Protein AF-A0A0W0X138-F1 (afdb_monomer_lite)

Foldseek 3Di:
DVVVVVVVVVVVVVVLVVVVVVLVVVLVVLVVLVVVLVVLVVVLVVVLVVVVVVCVVVVPPPVVSVVVSVVSVVVSVVSVVVSLVVVVVSLVVLVLLCVVPDPVNVVCVVVSVVSVVVSVVVCVVVVVVPDQFAADEDELDDDPPHDVVLVVLVVVVCVVPVCQAVLNFWFFKDFQVVAPALVRLQVVLCVPPVHPLVVLLVLCVVVVKDKDWDDCLQALLLLLQQLPLDCADLHHDDPVSVDDSVSSPHAAADDDDDDDDPDLQFDKIKMFIKDAAQQDARVVRGDRDRIHTFWIWIWTGRFQEIERPDTTGRPVCVSSSRRSNRVSVVVNCCRVPRPSRGMYTYGTLDDDDPCVPSGPPVNVVSVSSVTDIHRYHYDDPDQLVVVLVVLVVVLVVWDDPLVLCPPWQEEEEEVCLVVLNSPHVSSCQVSPRQEYEYEEQDPVSLVVNCRRGDVSYHRYNDDPLVVLVVCVVVVAAGQEYEAEDPDDPLDVPLVVVQSVLSRHDFKYKYKDWQRSYCVVVVFPQAQVSLQVVNCVVPVQFPGKHWDFGDPDDTTIIIIMTTGD

Secondary structure (DSSP, 8-state):
-HHHHHHHHHHHHHHHHHHHHHHHHHHHHHHHHHHHHHHHHHHHHHHHHHHHHHHHHTT--HHHHHHHHHHHHHHHHHHHHHHHHHHHHHHHHHHHHHTT--HHHHHHHHHHHHHHHHHHHHHHHHGGGSPPPPEEEEE----TT--HHHHHHHHHHHHH-HHHHTTSS-EEEEEGGG-SSHHHHHHHHHHGGGGHHHHHHHHHHHTT-EEEE--GGGGHHHHHHHHHS-SBSSSBPPGGGS--TTTTT---SSPPPPPPPS-TTEEEEEEEEEEE-TT-BGGGTS-B-SEEEEEEEEEEEETTEEEEEEEEE-GGGGGGTHHHHHHHHHHHHHHHH-TT--EEEEEESS--TT-TTS-HHHHHHHHHTT-EEEEEEEE----HHHHHHHHHHHHTTS---GGGTTT-SEEEEESTTGGGGTTTHHHHHHTT-SEEEEEES-HHHHHHHHHHS-TTSEEEES-HHHHHHHHHHTT--EEEEEE---S--SS--HHHHHHHHHHEEEEEEEEEEIIIIIHHHT--SSHHHHHHHHHTT-TTEEEEEEEEEE-STT-EEEEEEEE-

Sequence (564 aa):
MAITETNDIRNKNDVLQAKVDQLTKVITNYKLKLKQAQEQLKKSLSIRAQLLERAKEAKVEKILLEEFYYQVYFKEIDRVEHLIKTSLALENLIFDLLNLGTHEAEKLKPVISQHLIEIKKYSKQIIPSLRPFPRKIVNFALNKDCTDHCKQRRLALLANMPTAFNSTRAMAILDLKDFNTFDDYLLQVKRKYSGNTYRDACKAKKLGFYCKLFVRDNYIYDIWQINTSKSIRQGEMRAPYLYSLDELGGLSQTEKLFTPPYCNLHTDYWFGIFERSEGYKQGGEGLETGEKLIGYILLERHGEFAHLRHILGHGDYLKYGIMYFLFFELVKWVYCTLPGLFYISYAGWTELVGQIDSRPGLTMWKKKALFQPRYLMETLNLSRQELLQEINEKTEKRPFPEYTLVNAKSGLCMYSVALYGQRDVIHLYNHGLEDVTLVDIDEEKMLEMKKIYPENWKYIVGDAFNFVKQALKHGNQYDIIILDPWVYLEKPNVGIIRDIVSLCKLYVVISLTSYSFFKPNHVEETKEGVFKFFQKRDERIIDADLSVSTPHDGNLYWVVLKRG

Organism: NCBI:txid29423

pLDDT: mean 80.25, std 17.61, range [36.81, 98.75]

Radius of gyration: 30.17 Å; chains: 1; bounding box: 86×54×79 Å

InterPro domains:
  IPR029063 S-adenosyl-L-methionine-dependent methyltransferase superfamily [G3DSA:3.40.50.150] (423-536)
  IPR029063 S-adenosyl-L-methionine-dependent methyltransferase superfamily [SSF53335] (426-535)

Structure (mmCIF, N/CA/C/O backbone):
data_AF-A0A0W0X138-F1
#
_entry.id   AF-A0A0W0X138-F1
#
loop_
_atom_site.group_PDB
_atom_site.id
_atom_site.type_symbol
_atom_site.label_atom_id
_atom_site.label_alt_id
_atom_site.label_comp_id
_atom_site.label_asym_id
_atom_site.label_entity_id
_atom_site.label_seq_id
_atom_site.pdbx_PDB_ins_code
_atom_site.Cartn_x
_atom_site.Cartn_y
_atom_site.Cartn_z
_atom_site.occupancy
_atom_site.B_iso_or_equiv
_atom_site.auth_seq_id
_atom_site.auth_comp_id
_atom_site.auth_asym_id
_atom_site.auth_atom_id
_atom_site.pdbx_PDB_model_num
ATOM 1 N N . MET A 1 1 ? 53.643 31.917 -28.952 1.00 50.69 1 MET A N 1
ATOM 2 C CA . MET A 1 1 ? 52.518 30.980 -29.160 1.00 50.69 1 MET A CA 1
ATOM 3 C C . MET A 1 1 ? 52.844 29.574 -28.663 1.00 50.69 1 MET A C 1
ATOM 5 O O . MET A 1 1 ? 52.171 29.139 -27.746 1.00 50.69 1 MET A O 1
ATOM 9 N N . ALA A 1 2 ? 53.917 28.914 -29.121 1.00 46.91 2 ALA A N 1
ATOM 10 C CA . ALA A 1 2 ? 54.248 27.550 -28.667 1.00 46.91 2 ALA A CA 1
ATOM 11 C C . ALA A 1 2 ? 54.552 27.401 -27.153 1.00 46.91 2 ALA A C 1
ATOM 13 O O . ALA A 1 2 ? 54.198 26.390 -26.558 1.00 46.91 2 ALA A O 1
ATOM 14 N N . ILE A 1 3 ? 55.161 28.410 -26.509 1.00 49.16 3 ILE A N 1
ATOM 15 C CA . ILE A 1 3 ? 55.488 28.394 -25.062 1.00 49.16 3 ILE A CA 1
ATOM 16 C C . ILE A 1 3 ? 54.239 28.615 -24.185 1.00 49.16 3 ILE A C 1
ATOM 18 O O . ILE A 1 3 ? 54.145 28.101 -23.071 1.00 49.16 3 ILE A O 1
ATOM 22 N N . THR A 1 4 ? 53.251 29.363 -24.684 1.00 49.38 4 THR A N 1
ATOM 23 C CA . THR A 1 4 ? 51.992 29.608 -23.971 1.00 49.38 4 THR A CA 1
ATOM 24 C C . THR A 1 4 ? 51.078 28.379 -23.980 1.00 49.38 4 THR A C 1
ATOM 26 O O . THR A 1 4 ? 50.441 28.105 -22.968 1.00 49.38 4 THR A O 1
ATOM 29 N N . GLU A 1 5 ? 51.082 27.583 -25.054 1.00 48.94 5 GLU A N 1
ATOM 30 C CA . GLU A 1 5 ? 50.346 26.307 -25.114 1.00 48.94 5 GLU A CA 1
ATOM 31 C C . GLU A 1 5 ? 50.945 25.224 -24.201 1.00 48.94 5 GLU A C 1
ATOM 33 O O . GLU A 1 5 ? 50.206 24.464 -23.578 1.00 48.94 5 GLU A O 1
ATOM 38 N N . THR A 1 6 ? 52.273 25.168 -24.046 1.00 53.56 6 THR A N 1
ATOM 39 C CA . THR A 1 6 ? 52.918 24.155 -23.185 1.00 53.56 6 THR A CA 1
ATOM 40 C C . THR A 1 6 ? 52.662 24.400 -21.697 1.00 53.56 6 THR A C 1
ATOM 42 O O . THR A 1 6 ? 52.467 23.446 -20.942 1.00 53.56 6 THR A O 1
ATOM 45 N N . ASN A 1 7 ? 52.613 25.665 -21.270 1.00 56.94 7 ASN A N 1
ATOM 46 C CA . ASN A 1 7 ? 52.289 26.019 -19.886 1.00 56.94 7 ASN A CA 1
ATOM 47 C C . ASN A 1 7 ? 50.812 25.763 -19.544 1.00 56.94 7 ASN A C 1
ATOM 49 O O . ASN A 1 7 ? 50.508 25.366 -18.419 1.00 56.94 7 ASN A O 1
ATOM 53 N N . ASP A 1 8 ? 49.903 25.923 -20.509 1.00 61.81 8 ASP A N 1
ATOM 54 C CA . ASP A 1 8 ? 48.475 25.654 -20.310 1.00 61.81 8 ASP A CA 1
ATOM 55 C C . ASP A 1 8 ? 48.180 24.142 -20.204 1.00 61.81 8 ASP A C 1
ATOM 57 O O . ASP A 1 8 ? 47.382 23.711 -19.371 1.00 61.81 8 ASP A O 1
ATOM 61 N N . ILE A 1 9 ? 48.899 23.304 -20.962 1.00 60.84 9 ILE A N 1
ATOM 62 C CA . ILE A 1 9 ? 48.829 21.835 -20.838 1.00 60.84 9 ILE A CA 1
ATOM 63 C C . ILE A 1 9 ? 49.381 21.365 -19.485 1.00 60.84 9 ILE A C 1
ATOM 65 O O . ILE A 1 9 ? 48.778 20.513 -18.832 1.00 60.84 9 ILE A O 1
ATOM 69 N N . ARG A 1 10 ? 50.504 21.935 -19.031 1.00 65.00 10 ARG A N 1
ATOM 70 C CA . ARG A 1 10 ? 51.131 21.550 -17.758 1.00 65.00 10 ARG A CA 1
ATOM 71 C C . ARG A 1 10 ? 50.236 21.880 -16.560 1.00 65.00 10 ARG A C 1
ATOM 73 O O . ARG A 1 10 ? 50.001 21.010 -15.728 1.00 65.00 10 ARG A O 1
ATOM 80 N N . ASN A 1 11 ? 49.630 23.070 -16.550 1.00 70.50 11 ASN A N 1
ATOM 81 C CA . ASN A 1 11 ? 48.649 23.453 -15.531 1.00 70.50 11 ASN A CA 1
ATOM 82 C C . ASN A 1 11 ? 47.407 22.547 -15.538 1.00 70.50 11 ASN A C 1
ATOM 84 O O . ASN A 1 11 ? 46.897 22.190 -14.477 1.00 70.50 11 ASN A O 1
ATOM 88 N N . LYS A 1 12 ? 46.918 22.138 -16.716 1.00 68.44 12 LYS A N 1
ATOM 89 C CA . LYS A 1 12 ? 45.787 21.200 -16.825 1.00 68.44 12 LYS A CA 1
ATOM 90 C C . LYS A 1 12 ? 46.128 19.816 -16.263 1.00 68.44 12 LYS A C 1
ATOM 92 O O . LYS A 1 12 ? 45.289 19.237 -15.572 1.00 68.44 12 LYS A O 1
ATOM 97 N N . ASN A 1 13 ? 47.348 19.328 -16.486 1.00 66.25 13 ASN A N 1
ATOM 98 C CA . ASN A 1 13 ? 47.813 18.054 -15.933 1.00 66.25 13 ASN A CA 1
ATOM 99 C C . ASN A 1 13 ? 47.977 18.107 -14.409 1.00 66.25 13 ASN A C 1
ATOM 101 O O . ASN A 1 13 ? 47.543 17.182 -13.728 1.00 66.25 13 ASN A O 1
ATOM 105 N N . ASP A 1 14 ? 48.505 19.203 -13.858 1.00 72.56 14 ASP A N 1
ATOM 106 C CA . ASP A 1 14 ? 48.652 19.363 -12.405 1.00 72.56 14 ASP A CA 1
ATOM 107 C C . ASP A 1 14 ? 47.283 19.430 -11.699 1.00 72.56 14 ASP A C 1
ATOM 109 O O . ASP A 1 14 ? 47.069 18.788 -10.666 1.00 72.56 14 ASP A O 1
ATOM 113 N N . VAL A 1 15 ? 46.304 20.128 -12.293 1.00 70.62 15 VAL A N 1
ATOM 114 C CA . VAL A 1 15 ? 44.918 20.157 -11.786 1.00 70.62 15 VAL A CA 1
ATOM 115 C C . VAL A 1 15 ? 44.249 18.782 -11.890 1.00 70.62 15 VAL A C 1
ATOM 117 O O . VAL A 1 15 ? 43.509 18.387 -10.983 1.00 70.62 15 VAL A O 1
ATOM 120 N N . LEU A 1 16 ? 44.488 18.039 -12.973 1.00 64.31 16 LEU A N 1
ATOM 121 C CA . LEU A 1 16 ? 43.941 16.694 -13.147 1.00 64.31 16 LEU A CA 1
ATOM 122 C C . LEU A 1 16 ? 44.547 15.714 -12.134 1.00 64.31 16 LEU A C 1
ATOM 124 O O . LEU A 1 16 ? 43.802 14.979 -11.485 1.00 64.31 16 LEU A O 1
ATOM 128 N N . GLN A 1 17 ? 45.865 15.753 -11.937 1.00 72.38 17 GLN A N 1
ATOM 129 C CA . GLN A 1 17 ? 46.560 14.907 -10.971 1.00 72.38 17 GLN A CA 1
ATOM 130 C C . GLN A 1 17 ? 46.090 15.192 -9.538 1.00 72.38 17 GLN A C 1
ATOM 132 O O . GLN A 1 17 ? 45.788 14.260 -8.795 1.00 72.38 17 GLN A O 1
ATOM 137 N N . ALA A 1 18 ? 45.899 16.464 -9.173 1.00 73.19 18 ALA A N 1
ATOM 138 C CA . ALA A 1 18 ? 45.340 16.831 -7.872 1.00 73.19 18 ALA A CA 1
ATOM 139 C C . ALA A 1 18 ? 43.920 16.265 -7.656 1.00 73.19 18 ALA A C 1
ATOM 141 O O . ALA A 1 18 ? 43.598 15.783 -6.565 1.00 73.19 18 ALA A O 1
ATOM 142 N N . LYS A 1 19 ? 43.074 16.264 -8.698 1.00 67.44 19 LYS A N 1
ATOM 143 C CA . LYS A 1 19 ? 41.740 15.637 -8.653 1.00 67.44 19 LYS A CA 1
ATOM 144 C C . LYS A 1 19 ? 41.826 14.115 -8.519 1.00 67.44 19 LYS A C 1
ATOM 146 O O . LYS A 1 19 ? 41.066 13.535 -7.744 1.00 67.44 19 LYS A O 1
ATOM 151 N N . VAL A 1 20 ? 42.756 13.469 -9.222 1.00 64.19 20 VAL A N 1
ATOM 152 C CA . VAL A 1 20 ? 43.008 12.020 -9.115 1.00 64.19 20 VAL A CA 1
ATOM 153 C C . VAL A 1 20 ? 43.453 11.645 -7.702 1.00 64.19 20 VAL A C 1
ATOM 155 O O . VAL A 1 20 ? 42.925 10.692 -7.122 1.00 64.19 20 VAL A O 1
ATOM 158 N N . ASP A 1 21 ? 44.357 12.416 -7.106 1.00 73.25 21 ASP A N 1
ATOM 159 C CA . ASP A 1 21 ? 44.834 12.184 -5.742 1.00 73.25 21 ASP A CA 1
ATOM 160 C C . ASP A 1 21 ? 43.705 12.368 -4.717 1.00 73.25 21 ASP A C 1
ATOM 162 O O . ASP A 1 21 ? 43.568 11.582 -3.771 1.00 73.25 21 ASP A O 1
ATOM 166 N N . GLN A 1 22 ? 42.842 13.369 -4.924 1.00 73.44 22 GLN A N 1
ATOM 167 C CA . GLN A 1 22 ? 41.652 13.587 -4.104 1.00 73.44 22 GLN A CA 1
ATOM 168 C C . GLN A 1 22 ? 40.669 12.411 -4.208 1.00 73.44 22 GLN A C 1
ATOM 170 O O . GLN A 1 22 ? 40.223 11.896 -3.179 1.00 73.44 22 GLN A O 1
ATOM 175 N N . LEU A 1 23 ? 40.368 11.935 -5.420 1.00 63.09 23 LEU A N 1
ATOM 176 C CA . LEU A 1 23 ? 39.508 10.767 -5.629 1.00 63.09 23 LEU A CA 1
ATOM 177 C C . LEU A 1 23 ? 40.100 9.497 -5.023 1.00 63.09 23 LEU A C 1
ATOM 179 O O . LEU A 1 23 ? 39.386 8.740 -4.368 1.00 63.09 23 LEU A O 1
ATOM 183 N N . THR A 1 24 ? 41.404 9.283 -5.178 1.00 68.94 24 THR A N 1
ATOM 184 C CA . THR A 1 24 ? 42.104 8.126 -4.610 1.00 68.94 24 THR A CA 1
ATOM 185 C C . THR A 1 24 ? 41.988 8.113 -3.086 1.00 68.94 24 THR A C 1
ATOM 187 O O . THR A 1 24 ? 41.696 7.069 -2.491 1.00 68.94 24 THR A O 1
ATOM 190 N N . LYS A 1 25 ? 42.115 9.278 -2.434 1.00 73.56 25 LYS A N 1
ATOM 191 C CA . LYS A 1 25 ? 41.878 9.425 -0.987 1.00 73.56 25 LYS A CA 1
ATOM 192 C C . LYS A 1 25 ? 40.426 9.123 -0.603 1.00 73.56 25 LYS A C 1
ATOM 194 O O . LYS A 1 25 ? 40.204 8.401 0.371 1.00 73.56 25 LYS A O 1
ATOM 199 N N . VAL A 1 26 ? 39.446 9.615 -1.367 1.00 67.31 26 VAL A N 1
ATOM 200 C CA . VAL A 1 26 ? 38.014 9.339 -1.132 1.00 67.31 26 VAL A CA 1
ATOM 201 C C . VAL A 1 26 ? 37.721 7.843 -1.253 1.00 67.31 26 VAL A C 1
ATOM 203 O O . VAL A 1 26 ? 37.148 7.263 -0.332 1.00 67.31 26 VAL A O 1
ATOM 206 N N . ILE A 1 27 ? 38.179 7.200 -2.329 1.00 61.97 27 ILE A N 1
ATOM 207 C CA . ILE A 1 27 ? 38.013 5.762 -2.580 1.00 61.97 27 ILE A CA 1
ATOM 208 C C . ILE A 1 27 ? 38.670 4.930 -1.471 1.00 61.97 27 ILE A C 1
ATOM 210 O O . ILE A 1 27 ? 38.081 3.962 -0.987 1.00 61.97 27 ILE A O 1
ATOM 214 N N . THR A 1 28 ? 39.873 5.308 -1.037 1.00 72.81 28 THR A N 1
ATOM 215 C CA . THR A 1 28 ? 40.606 4.601 0.026 1.00 72.81 28 THR A CA 1
ATOM 216 C C . THR A 1 28 ? 39.877 4.697 1.366 1.00 72.81 28 THR A C 1
ATOM 218 O O . THR A 1 28 ? 39.663 3.681 2.031 1.00 72.81 28 THR A O 1
ATOM 221 N N . ASN A 1 29 ? 39.421 5.896 1.742 1.00 70.56 29 ASN A N 1
ATOM 222 C CA . ASN A 1 29 ? 38.618 6.102 2.950 1.00 70.56 29 ASN A CA 1
ATOM 223 C C . ASN A 1 29 ? 37.291 5.327 2.876 1.00 70.56 29 ASN A C 1
ATOM 225 O O . ASN A 1 29 ? 36.849 4.708 3.842 1.00 70.56 29 ASN A O 1
ATOM 229 N N . TYR A 1 30 ? 36.679 5.296 1.695 1.00 62.88 30 TYR A N 1
ATOM 230 C CA . TYR A 1 30 ? 35.450 4.561 1.451 1.00 62.88 30 TYR A CA 1
ATOM 231 C C . TYR A 1 30 ? 35.632 3.039 1.592 1.00 62.88 30 TYR A C 1
ATOM 233 O O . TYR A 1 30 ? 34.849 2.389 2.287 1.00 62.88 30 TYR A O 1
ATOM 241 N N . LYS A 1 31 ? 36.711 2.470 1.031 1.00 63.88 31 LYS A N 1
ATOM 242 C CA . LYS A 1 31 ? 37.107 1.062 1.235 1.00 63.88 31 LYS A CA 1
ATOM 243 C C . LYS A 1 31 ? 37.273 0.730 2.716 1.00 63.88 31 LYS A C 1
ATOM 245 O O . LYS A 1 31 ? 36.806 -0.317 3.165 1.00 63.88 31 LYS A O 1
ATOM 250 N N . LEU A 1 32 ? 37.916 1.619 3.473 1.00 74.75 32 LEU A N 1
ATOM 251 C CA . LEU A 1 32 ? 38.103 1.442 4.911 1.00 74.75 32 LEU A CA 1
ATOM 252 C C . LEU A 1 32 ? 36.756 1.402 5.648 1.00 74.75 32 LEU A C 1
ATOM 254 O O . LEU A 1 32 ? 36.524 0.476 6.424 1.00 74.75 32 LEU A O 1
ATOM 258 N N . LYS A 1 33 ? 35.846 2.340 5.354 1.00 68.62 33 LYS A N 1
ATOM 259 C CA . LYS A 1 33 ? 34.492 2.374 5.936 1.00 68.62 33 LYS A CA 1
ATOM 260 C C . LYS A 1 33 ? 33.668 1.137 5.574 1.00 68.62 33 LYS A C 1
ATOM 262 O O . LYS A 1 33 ? 33.014 0.571 6.446 1.00 68.62 33 LYS A O 1
ATOM 267 N N . LEU A 1 34 ? 33.736 0.678 4.323 1.00 60.34 34 LEU A N 1
ATOM 268 C CA . LEU A 1 34 ? 33.046 -0.534 3.877 1.00 60.34 34 LEU A CA 1
ATOM 269 C C . LEU A 1 34 ? 33.573 -1.776 4.611 1.00 60.34 34 LEU A C 1
ATOM 271 O O . LEU A 1 34 ? 32.786 -2.577 5.110 1.00 60.34 34 LEU A O 1
ATOM 275 N N . LYS A 1 35 ? 34.899 -1.908 4.744 1.00 72.44 35 LYS A N 1
ATOM 276 C CA . LYS A 1 35 ? 35.531 -3.000 5.500 1.00 72.44 35 LYS A CA 1
ATOM 277 C C . LYS A 1 35 ? 35.139 -2.965 6.982 1.00 72.44 35 LYS A C 1
ATOM 279 O O . LYS A 1 35 ? 34.850 -4.007 7.563 1.00 72.44 35 LYS A O 1
ATOM 284 N N . GLN A 1 36 ? 35.085 -1.779 7.589 1.00 71.44 36 GLN A N 1
ATOM 285 C CA . GLN A 1 36 ? 34.623 -1.603 8.971 1.00 71.44 36 GLN A CA 1
ATOM 286 C C . GLN A 1 36 ? 33.155 -2.016 9.140 1.00 71.44 36 GLN A C 1
ATOM 288 O O . GLN A 1 36 ? 32.849 -2.768 10.063 1.00 71.44 36 GLN A O 1
ATOM 293 N N . ALA A 1 37 ? 32.268 -1.593 8.234 1.00 58.09 37 ALA A N 1
ATOM 294 C CA . ALA A 1 37 ? 30.859 -1.988 8.241 1.00 58.09 37 ALA A CA 1
ATOM 295 C C . ALA A 1 37 ? 30.690 -3.509 8.062 1.00 58.09 37 ALA A C 1
ATOM 297 O O . ALA A 1 37 ? 29.879 -4.130 8.741 1.00 58.09 37 ALA A O 1
ATOM 298 N N . GLN A 1 38 ? 31.502 -4.148 7.214 1.00 61.03 38 GLN A N 1
ATOM 299 C CA . GLN A 1 38 ? 31.493 -5.606 7.041 1.00 61.03 38 GLN A CA 1
ATOM 300 C C . GLN A 1 38 ? 31.898 -6.356 8.306 1.00 61.03 38 GLN A C 1
ATOM 302 O O . GLN A 1 38 ? 31.235 -7.321 8.685 1.00 61.03 38 GLN A O 1
ATOM 307 N N . GLU A 1 39 ? 32.975 -5.934 8.964 1.00 72.50 39 GLU A N 1
ATOM 308 C CA . GLU A 1 39 ? 33.403 -6.557 10.217 1.00 72.50 39 GLU A CA 1
ATOM 309 C C . GLU A 1 39 ? 32.372 -6.328 11.332 1.00 72.50 39 GLU A C 1
ATOM 311 O O . GLU A 1 39 ? 32.079 -7.245 12.102 1.00 72.50 39 GLU A O 1
ATOM 316 N N . GLN A 1 40 ? 31.722 -5.160 11.366 1.00 65.75 40 GLN A N 1
ATOM 317 C CA . GLN A 1 40 ? 30.600 -4.892 12.272 1.00 65.75 40 GLN A CA 1
ATOM 318 C C . GLN A 1 40 ? 29.377 -5.771 11.969 1.00 65.75 40 GLN A C 1
ATOM 320 O O . GLN A 1 40 ? 28.784 -6.326 12.899 1.00 65.75 40 GLN A O 1
ATOM 325 N N . LEU A 1 41 ? 29.034 -5.977 10.695 1.00 60.88 41 LEU A N 1
ATOM 326 C CA . LEU A 1 41 ? 27.936 -6.850 10.277 1.00 60.88 41 LEU A CA 1
ATOM 327 C C . LEU A 1 41 ? 28.231 -8.319 10.600 1.00 60.88 41 LEU A C 1
ATOM 329 O O . LEU A 1 41 ? 27.386 -8.992 11.187 1.00 60.88 41 LEU A O 1
ATOM 333 N N . LYS A 1 42 ? 29.435 -8.819 10.291 1.00 71.38 42 LYS A N 1
ATOM 334 C CA . LYS A 1 42 ? 29.873 -10.178 10.662 1.00 71.38 42 LYS A CA 1
ATOM 335 C C . LYS A 1 42 ? 29.829 -10.380 12.171 1.00 71.38 42 LYS A C 1
ATOM 337 O O . LYS A 1 42 ? 29.306 -11.392 12.632 1.00 71.38 42 LYS A O 1
ATOM 342 N N . LYS A 1 43 ? 30.329 -9.409 12.942 1.00 70.69 43 LYS A N 1
ATOM 343 C CA . LYS A 1 43 ? 30.259 -9.432 14.406 1.00 70.69 43 LYS A CA 1
ATOM 344 C C . LYS A 1 43 ? 28.806 -9.482 14.878 1.00 70.69 43 LYS A C 1
ATOM 346 O O . LYS A 1 43 ? 28.479 -10.314 15.715 1.00 70.69 43 LYS A O 1
ATOM 351 N N . SER A 1 44 ? 27.923 -8.675 14.294 1.00 61.97 44 SER A N 1
ATOM 352 C CA . SER A 1 44 ? 26.489 -8.657 14.617 1.00 61.97 44 SER A CA 1
ATOM 353 C C . SER A 1 44 ? 25.782 -9.971 14.263 1.00 61.97 44 SER A C 1
ATOM 355 O O . SER A 1 44 ? 24.958 -10.454 15.036 1.00 61.97 44 SER A O 1
ATOM 357 N N . LEU A 1 45 ? 26.124 -10.593 13.130 1.00 62.38 45 LEU A N 1
ATOM 358 C CA . LEU A 1 45 ? 25.600 -11.899 12.715 1.00 62.38 45 LEU A CA 1
ATOM 359 C C . LEU A 1 45 ? 26.123 -13.044 13.592 1.00 62.38 45 LEU A C 1
ATOM 361 O O . LEU A 1 45 ? 25.355 -13.936 13.943 1.00 62.38 45 LEU A O 1
ATOM 365 N N . SER A 1 46 ? 27.396 -13.003 13.987 1.00 71.94 46 SER A N 1
ATOM 366 C CA . SER A 1 46 ? 27.984 -13.958 14.933 1.00 71.94 46 SER A CA 1
ATOM 367 C C . SER A 1 46 ? 27.333 -13.839 16.313 1.00 71.94 46 SER A C 1
ATOM 369 O O . SER A 1 46 ? 26.878 -14.836 16.871 1.00 71.94 46 SER A O 1
ATOM 371 N N . ILE A 1 47 ? 27.162 -12.609 16.814 1.00 65.12 47 ILE A N 1
ATOM 372 C CA . ILE A 1 47 ? 26.413 -12.332 18.046 1.00 65.12 47 ILE A CA 1
ATOM 373 C C . ILE A 1 47 ? 24.977 -12.853 17.924 1.00 65.12 47 ILE A C 1
ATOM 375 O O . ILE A 1 47 ? 24.496 -13.499 18.847 1.00 65.12 47 ILE A O 1
ATOM 379 N N . ARG A 1 48 ? 24.297 -12.651 16.785 1.00 58.00 48 ARG A N 1
ATOM 380 C CA . ARG A 1 48 ? 22.955 -13.210 16.544 1.00 58.00 48 ARG A CA 1
ATOM 381 C C . ARG A 1 48 ? 22.952 -14.732 16.654 1.00 58.00 48 ARG A C 1
ATOM 383 O O . ARG A 1 48 ? 22.072 -15.269 17.313 1.00 58.00 48 ARG A O 1
ATOM 390 N N . ALA A 1 49 ? 23.895 -15.417 16.012 1.00 69.00 49 ALA A N 1
ATOM 391 C CA . ALA A 1 49 ? 23.981 -16.874 16.063 1.00 69.00 49 ALA A CA 1
ATOM 392 C C . ALA A 1 49 ? 24.205 -17.369 17.502 1.00 69.00 49 ALA A C 1
ATOM 394 O O . ALA A 1 49 ? 23.479 -18.243 17.965 1.00 69.00 49 ALA A O 1
ATOM 395 N N . GLN A 1 50 ? 25.128 -16.740 18.237 1.00 69.75 50 GLN A N 1
ATOM 396 C CA . GLN A 1 50 ? 25.402 -17.058 19.642 1.00 69.75 50 GLN A CA 1
ATOM 397 C C . GLN A 1 50 ? 24.206 -16.773 20.553 1.00 69.75 50 GLN A C 1
ATOM 399 O O . GLN A 1 50 ? 23.896 -17.573 21.430 1.00 69.75 50 GLN A O 1
ATOM 404 N N . LEU A 1 51 ? 23.520 -15.646 20.351 1.00 57.56 51 LEU A N 1
ATOM 405 C CA . LEU A 1 51 ? 22.307 -15.317 21.089 1.00 57.56 51 LEU A CA 1
ATOM 406 C C . LEU A 1 51 ? 21.208 -16.333 20.776 1.00 57.56 51 LEU A C 1
ATOM 408 O O . LEU A 1 51 ? 20.591 -16.832 21.707 1.00 57.56 51 LEU A O 1
ATOM 412 N N . LEU A 1 52 ? 20.978 -16.674 19.504 1.00 58.50 52 LEU A N 1
ATOM 413 C CA . LEU A 1 52 ? 19.967 -17.658 19.106 1.00 58.50 52 LEU A CA 1
ATOM 414 C C . LEU A 1 52 ? 20.223 -19.031 19.729 1.00 58.50 52 LEU A C 1
ATOM 416 O O . LEU A 1 52 ? 19.268 -19.650 20.189 1.00 58.50 52 LEU A O 1
ATOM 420 N N . GLU A 1 53 ? 21.475 -19.484 19.789 1.00 69.06 53 GLU A N 1
ATOM 421 C CA . GLU A 1 53 ? 21.830 -20.718 20.500 1.00 69.06 53 GLU A CA 1
ATOM 422 C C . GLU A 1 53 ? 21.585 -20.594 22.008 1.00 69.06 53 GLU A C 1
ATOM 424 O O . GLU A 1 53 ? 20.827 -21.381 22.571 1.00 69.06 53 GLU A O 1
ATOM 429 N N . ARG A 1 54 ? 22.073 -19.526 22.651 1.00 63.31 54 ARG A N 1
ATOM 430 C CA . ARG A 1 54 ? 21.820 -19.279 24.084 1.00 63.31 54 ARG A CA 1
ATOM 431 C C . ARG A 1 54 ? 20.336 -19.153 24.420 1.00 63.31 54 ARG A C 1
ATOM 433 O O . ARG A 1 54 ? 19.915 -19.523 25.507 1.00 63.31 54 ARG A O 1
ATOM 440 N N . ALA A 1 55 ? 19.525 -18.625 23.511 1.00 52.97 55 ALA A N 1
ATOM 441 C CA . ALA A 1 55 ? 18.086 -18.496 23.687 1.00 52.97 55 ALA A CA 1
ATOM 442 C C . ALA A 1 55 ? 17.358 -19.831 23.579 1.00 52.97 55 ALA A C 1
ATOM 444 O O . ALA A 1 55 ? 16.422 -20.066 24.343 1.00 52.97 55 ALA A O 1
ATOM 445 N N . LYS A 1 56 ? 17.797 -20.701 22.658 1.00 62.28 56 LYS A N 1
ATOM 446 C CA . LYS A 1 56 ? 17.325 -22.089 22.587 1.00 62.28 56 LYS A CA 1
ATOM 447 C C . LYS A 1 56 ? 17.652 -22.822 23.887 1.00 62.28 56 LYS A C 1
ATOM 449 O O . LYS A 1 56 ? 16.767 -23.464 24.445 1.00 62.28 56 LYS A O 1
ATOM 454 N N . GLU A 1 57 ? 18.876 -22.668 24.391 1.00 66.38 57 GLU A N 1
ATOM 455 C CA . GLU A 1 57 ? 19.328 -23.267 25.655 1.00 66.38 57 GLU A CA 1
ATOM 456 C C . GLU A 1 57 ? 18.553 -22.718 26.864 1.00 66.38 57 GLU A C 1
ATOM 458 O O . GLU A 1 57 ? 18.094 -23.478 27.715 1.00 66.38 57 GLU A O 1
ATOM 463 N N . ALA A 1 58 ? 18.333 -21.403 26.914 1.00 53.66 58 ALA A N 1
ATOM 464 C CA . ALA A 1 58 ? 17.655 -20.727 28.018 1.00 53.66 58 ALA A CA 1
ATOM 465 C C . ALA A 1 58 ? 16.116 -20.734 27.916 1.00 53.66 58 ALA A C 1
ATOM 467 O O . ALA A 1 58 ? 15.449 -20.141 28.765 1.00 53.66 58 ALA A O 1
ATOM 468 N N . LYS A 1 59 ? 15.536 -21.366 26.882 1.00 58.97 59 LYS A N 1
ATOM 469 C CA . LYS A 1 59 ? 14.092 -21.332 26.561 1.00 58.97 59 LYS A CA 1
ATOM 470 C C . LYS A 1 59 ? 13.506 -19.909 26.521 1.00 58.97 59 LYS A C 1
ATOM 472 O O . LYS A 1 59 ? 12.328 -19.705 26.813 1.00 58.97 59 LYS A O 1
ATOM 477 N N . VAL A 1 60 ? 14.322 -18.918 26.167 1.00 48.28 60 VAL A N 1
ATOM 478 C CA . VAL A 1 60 ? 13.890 -17.520 26.045 1.00 48.28 60 VAL A CA 1
ATOM 479 C C . VAL A 1 60 ? 13.035 -17.391 24.787 1.00 48.28 60 VAL A C 1
ATOM 481 O O . VAL A 1 60 ? 13.403 -17.898 23.727 1.00 48.28 60 VAL A O 1
ATOM 484 N N . GLU A 1 61 ? 11.886 -16.714 24.888 1.00 50.88 61 GLU A N 1
ATOM 485 C CA . GLU A 1 61 ? 10.993 -16.511 23.745 1.00 50.88 61 GLU A CA 1
ATOM 486 C C . GLU A 1 61 ? 11.750 -15.883 22.564 1.00 50.88 61 GLU A C 1
ATOM 488 O O . GLU A 1 61 ? 12.300 -14.784 22.660 1.00 50.88 61 GLU A O 1
ATOM 493 N N . LYS A 1 62 ? 11.712 -16.572 21.417 1.00 46.84 62 LYS A N 1
ATOM 494 C CA . LYS A 1 62 ? 12.294 -16.173 20.121 1.00 46.84 62 LYS A CA 1
ATOM 495 C C . LYS A 1 62 ? 12.044 -14.697 19.762 1.00 46.84 62 LYS A C 1
ATOM 497 O O . LYS A 1 62 ? 12.890 -14.060 19.143 1.00 46.84 62 LYS A O 1
ATOM 502 N N . ILE A 1 63 ? 10.913 -14.147 20.207 1.00 41.19 63 ILE A N 1
ATOM 503 C CA . ILE A 1 63 ? 10.474 -12.766 19.981 1.00 41.19 63 ILE A CA 1
ATOM 504 C C . ILE A 1 63 ? 11.429 -11.738 20.615 1.00 41.19 63 ILE A C 1
ATOM 506 O O . ILE A 1 63 ? 11.767 -10.759 19.955 1.00 41.19 63 ILE A O 1
ATOM 510 N N . LEU A 1 64 ? 11.923 -11.956 21.842 1.00 42.75 64 LEU A N 1
ATOM 511 C CA . LEU A 1 64 ? 12.828 -11.010 22.523 1.00 42.75 64 LEU A CA 1
ATOM 512 C C . LEU A 1 64 ? 14.207 -10.936 21.845 1.00 42.75 64 LEU A C 1
ATOM 514 O O . LEU A 1 64 ? 14.844 -9.882 21.816 1.00 42.75 64 LEU A O 1
ATOM 518 N N . LEU A 1 65 ? 14.654 -12.041 21.241 1.00 48.47 65 LEU A N 1
ATOM 519 C CA . LEU A 1 65 ? 15.894 -12.072 20.464 1.00 48.47 65 LEU A CA 1
ATOM 520 C C . LEU A 1 65 ? 15.764 -11.448 19.089 1.00 48.47 65 LEU A C 1
ATOM 522 O O . LEU A 1 65 ? 16.686 -10.767 18.635 1.00 48.47 65 LEU A O 1
ATOM 526 N N . GLU A 1 66 ? 14.634 -11.677 18.426 1.00 47.53 66 GLU A N 1
ATOM 527 C CA . GLU A 1 66 ? 14.324 -10.975 17.191 1.00 47.53 66 GLU A CA 1
ATOM 528 C C . GLU A 1 66 ? 14.294 -9.461 17.453 1.00 47.53 66 GLU A C 1
ATOM 530 O O . GLU A 1 66 ? 14.862 -8.717 16.663 1.00 47.53 66 GLU A O 1
ATOM 535 N N . GLU A 1 67 ? 13.768 -8.993 18.592 1.00 47.31 67 GLU A N 1
ATOM 536 C CA . GLU A 1 67 ? 13.745 -7.572 18.977 1.00 47.31 67 GLU A CA 1
ATOM 537 C C . GLU A 1 67 ? 15.129 -6.928 19.169 1.00 47.31 67 GLU A C 1
ATOM 539 O O . GLU A 1 67 ? 15.359 -5.841 18.631 1.00 47.31 67 GLU A O 1
ATOM 544 N N . PHE A 1 68 ? 16.052 -7.576 19.890 1.00 47.22 68 PHE A N 1
ATOM 545 C CA . PHE A 1 68 ? 17.429 -7.077 20.045 1.00 47.22 68 PHE A CA 1
ATOM 546 C C . PHE A 1 68 ? 18.171 -7.071 18.702 1.00 47.22 68 PHE A C 1
ATOM 548 O O . PHE A 1 68 ? 18.872 -6.116 18.360 1.00 47.22 68 PHE A O 1
ATOM 555 N N . TYR A 1 69 ? 17.955 -8.114 17.896 1.00 50.97 69 TYR A N 1
ATOM 556 C CA . TYR A 1 69 ? 18.530 -8.210 16.564 1.00 50.97 69 TYR A CA 1
ATOM 557 C C . TYR A 1 69 ? 17.975 -7.142 15.620 1.00 50.97 69 TYR A C 1
ATOM 559 O O . TYR A 1 69 ? 18.757 -6.511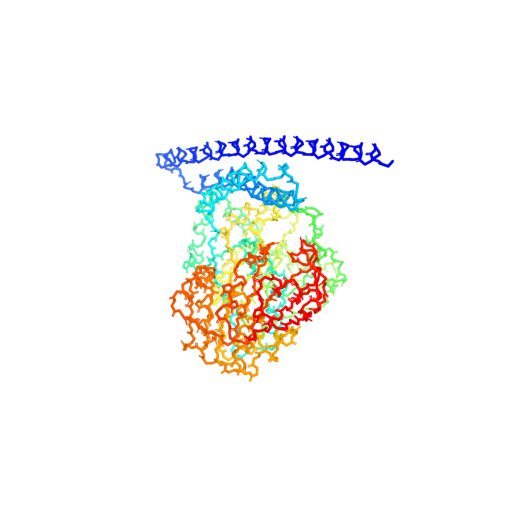 14.922 1.00 50.97 69 TYR A O 1
ATOM 567 N N . TYR A 1 70 ? 16.668 -6.867 15.634 1.00 50.88 70 TYR A N 1
ATOM 568 C CA . TYR A 1 70 ? 16.046 -5.846 14.787 1.00 50.88 70 TYR A CA 1
ATOM 569 C C . TYR A 1 70 ? 16.681 -4.460 14.984 1.00 50.88 70 TYR A C 1
ATOM 571 O O . TYR A 1 70 ? 16.908 -3.762 14.000 1.00 50.88 70 TYR A O 1
ATOM 579 N N . GLN A 1 71 ? 17.028 -4.065 16.214 1.00 45.59 71 GLN A N 1
ATOM 580 C CA . GLN A 1 71 ? 17.636 -2.750 16.466 1.00 45.59 71 GLN A CA 1
ATOM 581 C C . GLN A 1 71 ? 19.096 -2.636 16.001 1.00 45.59 71 GLN A C 1
ATOM 583 O O . GLN A 1 71 ? 19.504 -1.581 15.514 1.00 45.59 71 GLN A O 1
ATOM 588 N N . VAL A 1 72 ? 19.882 -3.708 16.130 1.00 47.06 72 VAL A N 1
ATOM 589 C CA . VAL A 1 72 ? 21.285 -3.744 15.673 1.00 47.06 72 VAL A CA 1
ATOM 590 C C . VAL A 1 72 ? 21.356 -3.934 14.154 1.00 47.06 72 VAL A C 1
ATOM 592 O O . VAL A 1 72 ? 22.156 -3.296 13.479 1.00 47.06 72 VAL A O 1
ATOM 595 N N . TYR A 1 73 ? 20.477 -4.771 13.605 1.00 49.38 73 TYR A N 1
ATOM 596 C CA . TYR A 1 73 ? 20.439 -5.135 12.194 1.00 49.38 73 TYR A CA 1
ATOM 597 C C . TYR A 1 73 ? 20.003 -3.965 11.309 1.00 49.38 73 TYR A C 1
ATOM 599 O O . TYR A 1 73 ? 20.663 -3.710 10.312 1.00 49.38 73 TYR A O 1
ATOM 607 N N . PHE A 1 74 ? 18.981 -3.187 11.690 1.00 52.22 74 PHE A N 1
ATOM 608 C CA . PHE A 1 74 ? 18.543 -2.037 10.884 1.00 52.22 74 PHE A CA 1
ATOM 609 C C . PHE A 1 74 ? 19.590 -0.919 10.797 1.00 52.22 74 PHE A C 1
ATOM 611 O O . PHE A 1 74 ? 19.814 -0.396 9.711 1.00 52.22 74 PHE A O 1
ATOM 618 N N . LYS A 1 75 ? 20.310 -0.618 11.890 1.00 51.53 75 LYS A N 1
ATOM 619 C CA . LYS A 1 75 ? 21.412 0.365 11.856 1.00 51.53 75 LYS A CA 1
ATOM 620 C C . LYS A 1 75 ? 22.512 -0.032 10.869 1.00 51.53 75 LYS A C 1
ATOM 622 O O . LYS A 1 75 ? 23.092 0.833 10.219 1.00 51.53 75 LYS A O 1
ATOM 627 N N . GLU A 1 76 ? 22.785 -1.329 10.747 1.00 52.88 76 GLU A N 1
ATOM 628 C CA . GLU A 1 76 ? 23.771 -1.847 9.798 1.00 52.88 76 GLU A CA 1
ATOM 629 C C . GLU A 1 76 ? 23.212 -1.957 8.370 1.00 52.88 76 GLU A C 1
ATOM 631 O O . GLU A 1 76 ? 23.945 -1.684 7.425 1.00 52.88 76 GLU A O 1
ATOM 636 N N . ILE A 1 77 ? 21.919 -2.254 8.185 1.00 52.34 77 ILE A N 1
ATOM 637 C CA . ILE A 1 77 ? 21.255 -2.197 6.869 1.00 52.34 77 ILE A CA 1
ATOM 638 C C . ILE A 1 77 ? 21.277 -0.777 6.313 1.00 52.34 77 ILE A C 1
ATOM 640 O O . ILE A 1 77 ? 21.681 -0.598 5.171 1.00 52.34 77 ILE A O 1
ATOM 644 N N . ASP A 1 78 ? 20.906 0.224 7.109 1.00 51.84 78 ASP A N 1
ATOM 645 C CA . ASP A 1 78 ? 20.861 1.620 6.665 1.00 51.84 78 ASP A CA 1
ATOM 646 C C . ASP A 1 78 ? 22.264 2.140 6.326 1.00 51.84 78 ASP A C 1
ATOM 648 O O . ASP A 1 78 ? 22.457 2.847 5.335 1.00 51.84 78 ASP A O 1
ATOM 652 N N . ARG A 1 79 ? 23.279 1.739 7.110 1.00 54.62 79 ARG A N 1
ATOM 653 C CA . ARG A 1 79 ? 24.690 1.996 6.785 1.00 54.62 79 ARG A CA 1
ATOM 654 C C . ARG A 1 79 ? 25.084 1.335 5.473 1.00 54.62 79 ARG A C 1
ATOM 656 O O . ARG A 1 79 ? 25.723 1.984 4.651 1.00 54.62 79 ARG A O 1
ATOM 663 N N . VAL A 1 80 ? 24.697 0.081 5.255 1.00 51.72 80 VAL A N 1
ATOM 664 C CA . VAL A 1 80 ? 24.971 -0.633 4.004 1.00 51.72 80 VAL A CA 1
ATOM 665 C C . VAL A 1 80 ? 24.218 -0.012 2.827 1.00 51.72 80 VAL A C 1
ATOM 667 O O . VAL A 1 80 ? 24.800 0.108 1.758 1.00 51.72 80 VAL A O 1
ATOM 670 N N . GLU A 1 81 ? 22.978 0.437 2.992 1.00 51.38 81 GLU A N 1
ATOM 671 C CA . GLU A 1 81 ? 22.194 1.087 1.939 1.00 51.38 81 GLU A CA 1
ATOM 672 C C . GLU A 1 81 ? 22.769 2.465 1.585 1.00 51.38 81 GLU A C 1
ATOM 674 O O . GLU A 1 81 ? 22.916 2.796 0.408 1.00 51.38 81 GLU A O 1
ATOM 679 N N . HIS A 1 82 ? 23.170 3.253 2.588 1.00 54.59 82 HIS A N 1
ATOM 680 C CA . HIS A 1 82 ? 23.885 4.512 2.381 1.00 54.59 82 HIS A CA 1
ATOM 681 C C . HIS A 1 82 ? 25.227 4.286 1.678 1.00 54.59 82 HIS A C 1
ATOM 683 O O . HIS A 1 82 ? 25.583 5.043 0.773 1.00 54.59 82 HIS A O 1
ATOM 689 N N . LEU A 1 83 ? 25.945 3.219 2.038 1.00 53.28 83 LEU A N 1
ATOM 690 C CA . LEU A 1 83 ? 27.140 2.792 1.322 1.00 53.28 83 LEU A CA 1
ATOM 691 C C . LEU A 1 83 ? 26.784 2.382 -0.123 1.00 53.28 83 LEU A C 1
ATOM 693 O O . LEU A 1 83 ? 27.358 2.912 -1.059 1.00 53.28 83 LEU A O 1
ATOM 697 N N . ILE A 1 84 ? 25.767 1.562 -0.382 1.00 52.19 84 ILE A N 1
ATOM 698 C CA . ILE A 1 84 ? 25.358 1.214 -1.759 1.00 52.19 84 ILE A CA 1
ATOM 699 C C . ILE A 1 84 ? 25.057 2.474 -2.592 1.00 52.19 84 ILE A C 1
ATOM 701 O O . ILE A 1 84 ? 25.573 2.608 -3.701 1.00 52.19 84 ILE A O 1
ATOM 705 N N . LYS A 1 85 ? 24.317 3.443 -2.039 1.00 52.56 85 LYS A N 1
ATOM 706 C CA . LYS A 1 85 ? 24.026 4.732 -2.696 1.00 52.56 85 LYS A CA 1
ATOM 707 C C . LYS A 1 85 ? 25.289 5.564 -2.945 1.00 52.56 85 LYS A C 1
ATOM 709 O O . LYS A 1 85 ? 25.455 6.121 -4.025 1.00 52.56 85 LYS A O 1
ATOM 714 N N . THR A 1 86 ? 26.204 5.610 -1.979 1.00 53.62 86 THR A N 1
ATOM 715 C CA . THR A 1 86 ? 27.488 6.320 -2.112 1.00 53.62 86 THR A CA 1
ATOM 716 C C . THR A 1 86 ? 28.410 5.631 -3.119 1.00 53.62 86 THR A C 1
ATOM 718 O O . THR A 1 86 ? 29.106 6.299 -3.873 1.00 53.62 86 THR A O 1
ATOM 721 N N . SER A 1 87 ? 28.390 4.299 -3.175 1.00 52.25 87 SER A N 1
ATOM 722 C CA . SER A 1 87 ? 29.110 3.487 -4.155 1.00 52.25 87 SER A CA 1
ATOM 723 C C . SER A 1 87 ? 28.601 3.713 -5.574 1.00 52.25 87 SER A C 1
ATOM 725 O O . SER A 1 87 ? 29.428 3.828 -6.470 1.00 52.25 87 SER A O 1
ATOM 727 N N . LEU A 1 88 ? 27.284 3.825 -5.768 1.00 51.97 88 LEU A N 1
ATOM 728 C CA . LEU A 1 88 ? 26.673 4.181 -7.055 1.00 51.97 88 LEU A CA 1
ATOM 729 C C . LEU A 1 88 ? 27.051 5.611 -7.477 1.00 51.97 88 LEU A C 1
ATOM 731 O O . LEU A 1 88 ? 27.477 5.833 -8.604 1.00 51.97 88 LEU A O 1
ATOM 735 N N . ALA A 1 89 ? 27.013 6.571 -6.547 1.00 53.94 89 ALA A N 1
ATOM 736 C CA . ALA A 1 89 ? 27.470 7.937 -6.812 1.00 53.94 89 ALA A CA 1
ATOM 737 C C . ALA A 1 89 ? 28.973 8.004 -7.164 1.00 53.94 89 ALA A C 1
ATOM 739 O O . ALA A 1 89 ? 29.379 8.784 -8.025 1.00 53.94 89 ALA A O 1
ATOM 740 N N . LEU A 1 90 ? 29.803 7.165 -6.530 1.00 54.00 90 LEU A N 1
ATOM 741 C CA . LEU A 1 90 ? 31.218 7.012 -6.874 1.00 54.00 90 LEU A CA 1
ATOM 742 C C . LEU A 1 90 ? 31.418 6.335 -8.235 1.00 54.00 90 LEU A C 1
ATOM 744 O O . LEU A 1 90 ? 32.298 6.769 -8.968 1.00 54.00 90 LEU A O 1
ATOM 748 N N . GLU A 1 91 ? 30.625 5.313 -8.580 1.00 54.91 91 GLU A N 1
ATOM 749 C CA . GLU A 1 91 ? 30.625 4.665 -9.904 1.00 54.91 91 GLU A CA 1
ATOM 750 C C . GLU A 1 91 ? 30.363 5.704 -11.002 1.00 54.91 91 GLU A C 1
ATOM 752 O O . GLU A 1 91 ? 31.101 5.733 -11.984 1.00 54.91 91 GLU A O 1
ATOM 757 N N . ASN A 1 92 ? 29.434 6.635 -10.774 1.00 55.03 92 ASN A N 1
ATOM 758 C CA . ASN A 1 92 ? 29.126 7.724 -11.704 1.00 55.03 92 ASN A CA 1
ATOM 759 C C . ASN A 1 92 ? 30.262 8.743 -11.838 1.00 55.03 92 ASN A C 1
ATOM 761 O O . ASN A 1 92 ? 30.702 9.017 -12.952 1.00 55.03 92 ASN A O 1
ATOM 765 N N . LEU A 1 93 ? 30.818 9.225 -10.722 1.00 57.31 93 LEU A N 1
ATOM 766 C CA . LEU A 1 93 ? 31.958 10.153 -10.738 1.00 57.31 93 LEU A CA 1
ATOM 767 C C . LEU A 1 93 ? 33.183 9.548 -11.447 1.00 57.31 93 LEU A C 1
ATOM 769 O O . LEU A 1 93 ? 33.912 10.217 -12.177 1.00 57.31 93 LEU A O 1
ATOM 773 N N . ILE A 1 94 ? 33.408 8.257 -11.225 1.00 54.84 94 ILE A N 1
ATOM 774 C CA . ILE A 1 94 ? 34.462 7.475 -11.860 1.00 54.84 94 ILE A CA 1
ATOM 775 C C . ILE A 1 94 ? 34.202 7.310 -13.364 1.00 54.84 94 ILE A C 1
ATOM 777 O O . ILE A 1 94 ? 35.129 7.419 -14.170 1.00 54.84 94 ILE A O 1
ATOM 781 N N . PHE A 1 95 ? 32.952 7.068 -13.751 1.00 55.88 95 PHE A N 1
ATOM 782 C CA . PHE A 1 95 ? 32.550 6.968 -15.148 1.00 55.88 95 PHE A CA 1
ATOM 783 C C . PHE A 1 95 ? 32.739 8.307 -15.877 1.00 55.88 95 PHE A C 1
ATOM 785 O O . PHE A 1 95 ? 33.199 8.323 -17.019 1.00 55.88 95 PHE A O 1
ATOM 792 N N . ASP A 1 96 ? 32.457 9.428 -15.215 1.00 58.75 96 ASP A N 1
ATOM 793 C CA . ASP A 1 96 ? 32.681 10.772 -15.754 1.00 58.75 96 ASP A CA 1
ATOM 794 C C . ASP A 1 96 ? 34.172 11.046 -15.994 1.00 58.75 96 ASP A C 1
ATOM 796 O O . ASP A 1 96 ? 34.540 11.555 -17.052 1.00 58.75 96 ASP A O 1
ATOM 800 N N . LEU A 1 97 ? 35.051 10.614 -15.083 1.00 57.25 97 LEU A N 1
ATOM 801 C CA . LEU A 1 97 ? 36.506 10.728 -15.254 1.00 57.25 97 LEU A CA 1
ATOM 802 C C . LEU A 1 97 ? 37.042 9.870 -16.404 1.00 57.25 97 LEU A C 1
ATOM 804 O O . LEU A 1 97 ? 37.935 10.311 -17.126 1.00 57.25 97 LEU A O 1
ATOM 808 N N . LEU A 1 98 ? 36.493 8.668 -16.602 1.00 56.25 98 LEU A N 1
ATOM 809 C CA . LEU A 1 98 ? 36.872 7.792 -17.716 1.00 56.25 98 LEU A CA 1
ATOM 810 C C . LEU A 1 98 ? 36.450 8.346 -19.087 1.00 56.25 98 LEU A C 1
ATOM 812 O O . LEU A 1 98 ? 37.092 8.028 -20.085 1.00 56.25 98 LEU A O 1
ATOM 816 N N . ASN A 1 99 ? 35.419 9.197 -19.149 1.00 58.22 99 ASN A N 1
ATOM 817 C CA . ASN A 1 99 ? 34.970 9.824 -20.399 1.00 58.22 99 ASN A CA 1
ATOM 818 C C . ASN A 1 99 ? 35.730 11.104 -20.767 1.00 58.22 99 ASN A C 1
ATOM 820 O O . ASN A 1 99 ? 35.554 11.599 -21.878 1.00 58.22 99 ASN A O 1
ATOM 824 N N . LEU A 1 100 ? 36.602 11.625 -19.896 1.00 57.09 100 LEU A N 1
ATOM 825 C CA . LEU A 1 100 ? 37.422 12.804 -20.207 1.00 57.09 100 LEU A CA 1
ATOM 826 C C . LEU A 1 100 ? 38.516 12.529 -21.260 1.00 57.09 100 LEU A C 1
ATOM 828 O O . LEU A 1 100 ? 39.219 13.453 -21.657 1.00 57.09 100 LEU A O 1
ATOM 832 N N . GLY A 1 101 ? 38.659 11.284 -21.735 1.00 54.44 101 GLY A N 1
ATOM 833 C CA . GLY A 1 101 ? 39.497 10.929 -22.887 1.00 54.44 101 GLY A CA 1
ATOM 834 C C . GLY A 1 101 ? 41.005 11.108 -22.680 1.00 54.44 101 GLY A C 1
ATOM 835 O O . GLY A 1 101 ? 41.764 11.018 -23.643 1.00 54.44 101 GLY A O 1
ATOM 836 N N . THR A 1 102 ? 41.463 11.370 -21.453 1.00 61.81 102 THR A N 1
ATOM 837 C CA . THR A 1 102 ? 42.884 11.592 -21.169 1.00 61.81 102 THR A CA 1
ATOM 838 C C . THR A 1 102 ? 43.644 10.274 -21.047 1.00 61.81 102 THR A C 1
ATOM 840 O O . THR A 1 102 ? 43.122 9.252 -20.597 1.00 61.81 102 THR A O 1
ATOM 843 N N . HIS A 1 103 ? 44.924 10.293 -21.422 1.00 58.69 103 HIS A N 1
ATOM 844 C CA . HIS A 1 103 ? 45.798 9.126 -21.316 1.00 58.69 103 HIS A CA 1
ATOM 845 C C . HIS A 1 103 ? 45.966 8.648 -19.856 1.00 58.69 103 HIS A C 1
ATOM 847 O O . HIS A 1 103 ? 46.150 7.453 -19.618 1.00 58.69 103 HIS A O 1
ATOM 853 N N . GLU A 1 104 ? 45.838 9.539 -18.862 1.00 54.56 104 GLU A N 1
ATOM 854 C CA . GLU A 1 104 ? 45.806 9.146 -17.447 1.00 54.56 104 GLU A CA 1
ATOM 855 C C . GLU A 1 104 ? 44.520 8.409 -17.037 1.00 54.56 104 GLU A C 1
ATOM 857 O O . GLU A 1 104 ? 44.590 7.504 -16.202 1.00 54.56 104 GLU A O 1
ATOM 862 N N . ALA A 1 105 ? 43.363 8.716 -17.636 1.00 54.03 105 ALA A N 1
ATOM 863 C CA . ALA A 1 105 ? 42.109 8.018 -17.340 1.00 54.03 105 ALA A CA 1
ATOM 864 C C . ALA A 1 105 ? 42.169 6.531 -17.744 1.00 54.03 105 ALA A C 1
ATOM 866 O O . ALA A 1 105 ? 41.709 5.660 -17.001 1.00 54.03 105 ALA A O 1
ATOM 867 N N . GLU A 1 106 ? 42.827 6.212 -18.865 1.00 59.34 106 GLU A N 1
ATOM 868 C CA . GLU A 1 106 ? 43.050 4.826 -19.305 1.00 59.34 106 GLU A CA 1
ATOM 869 C C . GLU A 1 106 ? 43.950 4.032 -18.339 1.00 59.34 106 GLU A C 1
ATOM 871 O O . GLU A 1 106 ? 43.710 2.845 -18.115 1.00 59.34 106 GLU A O 1
ATOM 876 N N . LYS A 1 107 ? 44.920 4.677 -17.673 1.00 58.03 107 LYS A N 1
ATOM 877 C CA . LYS A 1 107 ? 45.747 4.023 -16.635 1.00 58.03 107 LYS A CA 1
ATOM 878 C C . LYS A 1 107 ? 44.951 3.684 -15.369 1.00 58.03 107 LYS A C 1
ATOM 880 O O . LYS A 1 107 ? 45.296 2.739 -14.663 1.00 58.03 107 LYS A O 1
ATOM 885 N N . LEU A 1 108 ? 43.879 4.427 -15.086 1.00 55.31 108 LEU A N 1
ATOM 886 C CA . LEU A 1 108 ? 43.026 4.236 -13.906 1.00 55.31 108 LEU A CA 1
ATOM 887 C C . LEU A 1 108 ? 41.888 3.230 -14.140 1.00 55.31 108 LEU A C 1
ATOM 889 O O . LEU A 1 108 ? 41.372 2.644 -13.186 1.00 55.31 108 LEU A O 1
ATOM 893 N N . LYS A 1 109 ? 41.523 2.980 -15.400 1.00 58.56 109 LYS A N 1
ATOM 894 C CA . LYS A 1 109 ? 40.438 2.081 -15.823 1.00 58.56 109 LYS A CA 1
ATOM 895 C C . LYS A 1 109 ? 40.512 0.659 -15.241 1.00 58.56 109 LYS A C 1
ATOM 897 O O . LYS A 1 109 ? 39.464 0.170 -14.807 1.00 58.56 109 LYS A O 1
ATOM 902 N N . PRO A 1 110 ? 41.683 -0.008 -15.142 1.00 63.53 110 PRO A N 1
ATOM 903 C CA . PRO A 1 110 ? 41.777 -1.336 -14.528 1.00 63.53 110 PRO A CA 1
ATOM 904 C C . PRO A 1 110 ? 41.500 -1.299 -13.022 1.00 63.53 110 PRO A C 1
ATOM 906 O O . PRO A 1 110 ? 40.774 -2.144 -12.502 1.00 63.53 110 PRO A O 1
ATOM 909 N N . VAL A 1 111 ? 42.026 -0.281 -12.331 1.00 57.38 111 VAL A N 1
ATOM 910 C CA . VAL A 1 111 ? 41.830 -0.081 -10.888 1.00 57.38 111 VAL A CA 1
ATOM 911 C C . VAL A 1 111 ? 40.347 0.158 -10.610 1.00 57.38 111 VAL A C 1
ATOM 913 O O . VAL A 1 111 ? 39.726 -0.564 -9.835 1.00 57.38 111 VAL A O 1
ATOM 916 N N . ILE A 1 112 ? 39.744 1.102 -11.326 1.00 55.16 112 ILE A N 1
ATOM 917 C CA . ILE A 1 112 ? 38.315 1.419 -11.274 1.00 55.16 112 ILE A CA 1
ATOM 918 C C . ILE A 1 112 ? 37.437 0.185 -11.521 1.00 55.16 112 ILE A C 1
ATOM 920 O O . ILE A 1 112 ? 36.531 -0.102 -10.737 1.00 55.16 112 ILE A O 1
ATOM 924 N N . SER A 1 113 ? 37.716 -0.571 -12.584 1.00 59.66 113 SER A N 1
ATOM 925 C CA . SER A 1 113 ? 36.920 -1.746 -12.953 1.00 59.66 113 SER A CA 1
ATOM 926 C C . SER A 1 113 ? 36.974 -2.815 -11.863 1.00 59.66 113 SER A C 1
ATOM 928 O O . SER A 1 113 ? 35.945 -3.391 -11.508 1.00 59.66 113 SER A O 1
ATOM 930 N N . GLN A 1 114 ? 38.148 -3.018 -11.259 1.00 64.12 114 GLN A N 1
ATOM 931 C CA . GLN A 1 114 ? 38.323 -3.931 -10.132 1.00 64.12 114 GLN A CA 1
ATOM 932 C C . GLN A 1 114 ? 37.498 -3.498 -8.909 1.00 64.12 114 GLN A C 1
ATOM 934 O O . GLN A 1 114 ? 36.843 -4.324 -8.272 1.00 64.12 114 GLN A O 1
ATOM 939 N N . HIS A 1 115 ? 37.466 -2.198 -8.612 1.00 56.81 115 HIS A N 1
ATOM 940 C CA . HIS A 1 115 ? 36.650 -1.639 -7.535 1.00 56.81 115 HIS A CA 1
ATOM 941 C C . HIS A 1 115 ? 35.139 -1.836 -7.763 1.00 56.81 115 HIS A C 1
ATOM 943 O O . HIS A 1 115 ? 34.423 -2.198 -6.826 1.00 56.81 115 HIS A O 1
ATOM 949 N N . LEU A 1 116 ? 34.649 -1.656 -8.994 1.00 56.25 116 LEU A N 1
ATOM 950 C CA . LEU A 1 116 ? 33.240 -1.887 -9.342 1.00 56.25 116 LEU A CA 1
ATOM 951 C C . LEU A 1 116 ? 32.851 -3.365 -9.252 1.00 56.25 116 LEU A C 1
ATOM 953 O O . LEU A 1 116 ? 31.768 -3.691 -8.761 1.00 56.25 116 LEU A O 1
ATOM 957 N N . ILE A 1 117 ? 33.739 -4.267 -9.679 1.00 65.44 117 ILE A N 1
ATOM 958 C CA . ILE A 1 117 ? 33.550 -5.716 -9.536 1.00 65.44 117 ILE A CA 1
ATOM 959 C C . ILE A 1 117 ? 33.438 -6.094 -8.056 1.00 65.44 117 ILE A C 1
ATOM 961 O O . ILE A 1 117 ? 32.541 -6.853 -7.685 1.00 65.44 117 ILE A O 1
ATOM 965 N N . GLU A 1 118 ? 34.296 -5.540 -7.197 1.00 57.94 118 GLU A N 1
ATOM 966 C CA . GLU A 1 118 ? 34.237 -5.758 -5.751 1.00 57.94 118 GLU A CA 1
ATOM 967 C C . GLU A 1 118 ? 32.913 -5.254 -5.159 1.00 57.94 118 GLU A C 1
ATOM 969 O O . GLU A 1 118 ? 32.219 -6.023 -4.495 1.00 57.94 118 GLU A O 1
ATOM 974 N N . ILE A 1 119 ? 32.494 -4.021 -5.463 1.00 54.50 119 ILE A N 1
ATOM 975 C CA . ILE A 1 119 ? 31.209 -3.452 -5.008 1.00 54.50 119 ILE A CA 1
ATOM 976 C C . ILE A 1 119 ? 30.018 -4.318 -5.461 1.00 54.50 119 ILE A C 1
ATOM 978 O O . ILE A 1 119 ? 29.128 -4.630 -4.661 1.00 54.50 119 ILE A O 1
ATOM 982 N N . LYS A 1 120 ? 30.004 -4.768 -6.723 1.00 56.62 120 LYS A N 1
ATOM 983 C CA . LYS A 1 120 ? 28.953 -5.647 -7.274 1.00 56.62 120 LYS A CA 1
ATOM 984 C C . LYS A 1 120 ? 28.963 -7.037 -6.635 1.00 56.62 120 LYS A C 1
ATOM 986 O O . LYS A 1 120 ? 27.903 -7.608 -6.383 1.00 56.62 120 LYS A O 1
ATOM 991 N N . LYS A 1 121 ? 30.140 -7.580 -6.319 1.00 61.47 121 LYS A N 1
ATOM 992 C CA . LYS A 1 121 ? 30.276 -8.839 -5.574 1.00 61.47 121 LYS A CA 1
ATOM 993 C C . LYS A 1 121 ? 29.743 -8.698 -4.145 1.00 61.47 121 LYS A C 1
ATOM 995 O O . LYS A 1 121 ? 29.041 -9.591 -3.678 1.00 61.47 121 LYS A O 1
ATOM 1000 N N . TYR A 1 122 ? 30.022 -7.578 -3.476 1.00 55.41 122 TYR A N 1
ATOM 1001 C CA . TYR A 1 122 ? 29.575 -7.325 -2.104 1.00 55.41 122 TYR A CA 1
ATOM 1002 C C . TYR A 1 122 ? 28.068 -7.062 -2.000 1.00 55.41 122 TYR A C 1
ATOM 1004 O O . TYR A 1 122 ? 27.413 -7.647 -1.139 1.00 55.41 122 TYR A O 1
ATOM 1012 N N . SER A 1 123 ? 27.487 -6.257 -2.895 1.00 50.44 123 SER A N 1
ATOM 1013 C CA . SER A 1 123 ? 26.031 -6.026 -2.934 1.00 50.44 123 SER A CA 1
ATOM 1014 C C . SER A 1 123 ? 25.253 -7.331 -3.138 1.00 50.44 123 SER A C 1
ATOM 1016 O O . SER A 1 123 ? 24.327 -7.616 -2.379 1.00 50.44 123 SER A O 1
ATOM 1018 N N . LYS A 1 124 ? 25.699 -8.195 -4.061 1.00 53.84 124 LYS A N 1
ATOM 1019 C CA . LYS A 1 124 ? 25.108 -9.528 -4.287 1.00 53.84 124 LYS A CA 1
ATOM 1020 C C . LYS A 1 124 ? 25.167 -10.462 -3.073 1.00 53.84 124 LYS A C 1
ATOM 1022 O O . LYS A 1 124 ? 24.330 -11.351 -2.974 1.00 53.84 124 LYS A O 1
ATOM 1027 N N . GLN A 1 125 ? 26.124 -10.288 -2.161 1.00 54.53 125 GLN A N 1
ATOM 1028 C CA . GLN A 1 125 ? 26.220 -11.099 -0.938 1.00 54.53 125 GLN A CA 1
ATOM 1029 C C . GLN A 1 125 ? 25.300 -10.598 0.182 1.00 54.53 125 GLN A C 1
ATOM 1031 O O . GLN A 1 125 ? 24.835 -11.401 0.989 1.00 54.53 125 GLN A O 1
ATOM 1036 N N . ILE A 1 126 ? 25.018 -9.292 0.237 1.00 47.09 126 ILE A N 1
ATOM 1037 C CA . ILE A 1 126 ? 24.210 -8.696 1.309 1.00 47.09 126 ILE A CA 1
ATOM 1038 C C . ILE A 1 126 ? 22.713 -8.718 0.971 1.00 47.09 126 ILE A C 1
ATOM 1040 O O . ILE A 1 126 ? 21.907 -9.048 1.841 1.00 47.09 126 ILE A O 1
ATOM 1044 N N . ILE A 1 127 ? 22.331 -8.450 -0.283 1.00 45.25 127 ILE A N 1
ATOM 1045 C CA . ILE A 1 127 ? 20.923 -8.377 -0.721 1.00 45.25 127 ILE A CA 1
ATOM 1046 C C . ILE A 1 127 ? 20.101 -9.634 -0.356 1.00 45.25 127 ILE A C 1
ATOM 1048 O O . ILE A 1 127 ? 19.013 -9.470 0.188 1.00 45.25 127 ILE A O 1
ATOM 1052 N N . PRO A 1 128 ? 20.594 -10.880 -0.522 1.00 40.47 128 PRO A N 1
ATOM 1053 C CA . PRO A 1 128 ? 19.838 -12.080 -0.140 1.00 40.47 128 PRO A CA 1
ATOM 1054 C C . PRO A 1 128 ? 19.597 -12.217 1.371 1.00 40.47 128 PRO A C 1
ATOM 1056 O O . PRO A 1 128 ? 18.690 -12.932 1.797 1.00 40.47 128 PRO A O 1
ATOM 1059 N N . SER A 1 129 ? 20.416 -11.556 2.198 1.00 40.62 129 SER A N 1
ATOM 1060 C CA . SER A 1 129 ? 20.254 -11.563 3.656 1.00 40.62 129 SER A CA 1
ATOM 1061 C C . SER A 1 129 ? 19.201 -10.560 4.134 1.00 40.62 129 SER A C 1
ATOM 1063 O O . SER A 1 129 ? 18.574 -10.799 5.167 1.00 40.62 129 SER A O 1
ATOM 1065 N N . LEU A 1 130 ? 18.942 -9.506 3.348 1.00 42.09 130 LEU A N 1
ATOM 1066 C CA . LEU A 1 130 ? 17.847 -8.556 3.532 1.00 42.09 130 LEU A CA 1
ATOM 1067 C C . LEU A 1 130 ? 16.539 -9.223 3.098 1.00 42.09 130 LEU A C 1
ATOM 1069 O O . LEU A 1 130 ? 16.053 -8.999 1.992 1.00 42.09 130 LEU A O 1
ATOM 1073 N N . ARG A 1 131 ? 15.959 -10.089 3.936 1.00 43.66 131 ARG A N 1
ATOM 1074 C CA . ARG A 1 131 ? 14.625 -10.615 3.618 1.00 43.66 131 ARG A CA 1
ATOM 1075 C C . ARG A 1 131 ? 13.650 -9.432 3.556 1.00 43.66 131 ARG A C 1
ATOM 1077 O O . ARG A 1 131 ? 13.498 -8.760 4.581 1.00 43.66 131 ARG A O 1
ATOM 1084 N N . PRO A 1 132 ? 12.987 -9.166 2.416 1.00 51.75 132 PRO A N 1
ATOM 1085 C CA . PRO A 1 132 ? 11.926 -8.173 2.383 1.00 51.75 132 PRO A CA 1
ATOM 1086 C C . PRO A 1 132 ? 10.858 -8.575 3.403 1.00 51.75 132 PRO A C 1
ATOM 1088 O O . PRO A 1 132 ? 10.623 -9.768 3.631 1.00 51.75 132 PRO A O 1
ATOM 1091 N N . PHE A 1 133 ? 10.217 -7.594 4.043 1.00 53.56 133 PHE A N 1
ATOM 1092 C CA . PHE A 1 133 ? 9.037 -7.890 4.849 1.00 53.56 133 PHE A CA 1
ATOM 1093 C C . PHE A 1 133 ? 8.048 -8.712 4.011 1.00 53.56 133 PHE A C 1
ATOM 1095 O O . PHE A 1 133 ? 7.908 -8.453 2.813 1.00 53.56 133 PHE A O 1
ATOM 1102 N N . PRO A 1 134 ? 7.370 -9.707 4.601 1.00 61.09 134 PRO A N 1
ATOM 1103 C CA . PRO A 1 134 ? 6.408 -10.503 3.857 1.00 61.09 134 PRO A CA 1
ATOM 1104 C C . PRO A 1 134 ? 5.352 -9.587 3.230 1.00 61.09 134 PRO A C 1
ATOM 1106 O O . PRO A 1 134 ? 4.785 -8.709 3.891 1.00 61.09 134 PRO A O 1
ATOM 1109 N N . ARG A 1 135 ? 5.134 -9.771 1.928 1.00 63.38 135 ARG A N 1
ATOM 1110 C CA . ARG A 1 135 ? 4.098 -9.073 1.170 1.00 63.38 135 ARG A CA 1
ATOM 1111 C C . ARG A 1 135 ? 2.741 -9.665 1.542 1.00 63.38 135 ARG A C 1
ATOM 1113 O O . ARG A 1 135 ? 2.621 -10.871 1.761 1.00 63.38 135 ARG A O 1
ATOM 1120 N N . LYS A 1 136 ? 1.725 -8.816 1.646 1.00 72.56 136 LYS A N 1
ATOM 1121 C CA . LYS A 1 136 ? 0.332 -9.216 1.812 1.00 72.56 136 LYS A CA 1
ATOM 1122 C C . LYS A 1 136 ? -0.478 -8.607 0.690 1.00 72.56 136 LYS A C 1
ATOM 1124 O O . LYS A 1 136 ? -0.553 -7.390 0.539 1.00 72.56 136 LYS A O 1
ATOM 1129 N N . ILE A 1 137 ? -1.061 -9.507 -0.081 1.00 62.22 137 ILE A N 1
ATOM 1130 C CA . ILE A 1 137 ? -2.038 -9.177 -1.093 1.00 62.22 137 ILE A CA 1
ATOM 1131 C C . ILE A 1 137 ? -3.348 -8.879 -0.372 1.00 62.22 137 ILE A C 1
ATOM 1133 O O . ILE A 1 137 ? -3.800 -9.674 0.456 1.00 62.22 137 ILE A O 1
ATOM 1137 N N . VAL A 1 138 ? -3.907 -7.715 -0.665 1.00 66.00 138 VAL A N 1
ATOM 1138 C CA . VAL A 1 138 ? -5.197 -7.265 -0.164 1.00 66.00 138 VAL A CA 1
ATOM 1139 C C . VAL A 1 138 ? -6.137 -7.038 -1.333 1.00 66.00 138 VAL A C 1
ATOM 1141 O O . VAL A 1 138 ? -5.755 -6.510 -2.382 1.00 66.00 138 VAL A O 1
ATOM 1144 N N . ASN A 1 139 ? -7.372 -7.466 -1.143 1.00 65.06 139 ASN A N 1
ATOM 1145 C CA . ASN A 1 139 ? -8.422 -7.393 -2.130 1.00 65.06 139 ASN A CA 1
ATOM 1146 C C . ASN A 1 139 ? -9.394 -6.260 -1.796 1.00 65.06 139 ASN A C 1
ATOM 1148 O O . ASN A 1 139 ? -10.176 -6.322 -0.843 1.00 65.06 139 ASN A O 1
ATOM 1152 N N . PHE A 1 140 ? -9.380 -5.228 -2.631 1.00 68.50 140 PHE A N 1
ATOM 1153 C CA . PHE A 1 140 ? -10.310 -4.105 -2.536 1.00 68.50 140 PHE A CA 1
ATOM 1154 C C . PHE A 1 140 ? -11.619 -4.367 -3.286 1.00 68.50 140 PHE A C 1
ATOM 1156 O O . PHE A 1 140 ? -12.229 -3.412 -3.761 1.00 68.50 140 PHE A O 1
ATOM 1163 N N . ALA A 1 141 ? -12.010 -5.643 -3.435 1.00 60.94 141 ALA A N 1
ATOM 1164 C CA . ALA A 1 141 ? -13.126 -6.100 -4.257 1.00 60.94 141 ALA A CA 1
ATOM 1165 C C . ALA A 1 141 ? -14.300 -5.119 -4.227 1.00 60.94 141 ALA A C 1
ATOM 1167 O O . ALA A 1 141 ? -14.965 -4.928 -3.205 1.00 60.94 141 ALA A O 1
ATOM 1168 N N . LEU A 1 142 ? -14.565 -4.525 -5.386 1.00 59.38 142 LEU A N 1
ATOM 1169 C CA . LEU A 1 142 ? -15.811 -3.835 -5.639 1.00 59.38 142 LEU A CA 1
ATOM 1170 C C . LEU A 1 142 ? -16.855 -4.932 -5.857 1.00 59.38 142 LEU A C 1
ATOM 1172 O O . LEU A 1 142 ? -16.722 -5.748 -6.766 1.00 59.38 142 LEU A O 1
ATOM 1176 N N . ASN A 1 143 ? -17.870 -5.001 -4.996 1.00 58.84 143 ASN A N 1
ATOM 1177 C CA . ASN A 1 143 ? -19.058 -5.789 -5.321 1.00 58.84 143 ASN A CA 1
ATOM 1178 C C . ASN A 1 143 ? -19.644 -5.258 -6.645 1.00 58.84 143 ASN A C 1
ATOM 1180 O O . ASN A 1 143 ? -19.535 -4.062 -6.908 1.00 58.84 143 ASN A O 1
ATOM 1184 N N . LYS A 1 144 ? -20.285 -6.106 -7.456 1.00 57.00 144 LYS A N 1
ATOM 1185 C CA . LYS A 1 144 ? -20.933 -5.684 -8.713 1.00 57.00 144 LYS A CA 1
ATOM 1186 C C . LYS A 1 144 ? -21.959 -4.565 -8.494 1.00 57.00 144 LYS A C 1
ATOM 1188 O O . LYS A 1 144 ? -22.134 -3.722 -9.362 1.00 57.00 144 LYS A O 1
ATOM 1193 N N . ASP A 1 145 ? -22.543 -4.511 -7.298 1.00 59.62 145 ASP A N 1
ATOM 1194 C CA . ASP A 1 145 ? -23.489 -3.472 -6.873 1.00 59.62 145 ASP A CA 1
ATOM 1195 C C . ASP A 1 145 ? -22.811 -2.241 -6.234 1.00 59.62 145 ASP A C 1
ATOM 1197 O O . ASP A 1 145 ? -23.476 -1.376 -5.661 1.00 59.62 145 ASP A O 1
ATOM 1201 N N . CYS A 1 146 ? -21.476 -2.154 -6.250 1.00 71.38 146 CYS A N 1
ATOM 1202 C CA . CYS A 1 146 ? -20.774 -0.989 -5.721 1.00 71.38 146 CYS A CA 1
ATOM 1203 C C . CYS A 1 146 ? -21.009 0.227 -6.617 1.00 71.38 146 CYS A C 1
ATOM 1205 O O . CYS A 1 146 ? -20.685 0.232 -7.801 1.00 71.38 146 CYS A O 1
ATOM 1207 N N . THR A 1 147 ? -21.511 1.295 -6.006 1.00 71.50 147 THR A N 1
ATOM 1208 C CA . THR A 1 147 ? -21.728 2.587 -6.658 1.00 71.50 147 THR A CA 1
ATOM 1209 C C . THR A 1 147 ? -20.406 3.269 -7.026 1.00 71.50 147 THR A C 1
ATOM 1211 O O . THR A 1 147 ? -19.351 2.962 -6.458 1.00 71.50 147 THR A O 1
ATOM 1214 N N . ASP A 1 148 ? -20.453 4.275 -7.905 1.00 74.81 148 ASP A N 1
ATOM 1215 C CA . ASP A 1 148 ? -19.288 5.123 -8.218 1.00 74.81 148 ASP A CA 1
ATOM 1216 C C . ASP A 1 148 ? -18.666 5.757 -6.967 1.00 74.81 148 ASP A C 1
ATOM 1218 O O . ASP A 1 148 ? -17.453 5.956 -6.894 1.00 74.81 148 ASP A O 1
ATOM 1222 N N . HIS A 1 149 ? -19.469 5.980 -5.924 1.00 73.50 149 HIS A N 1
ATOM 1223 C CA . HIS A 1 149 ? -18.984 6.421 -4.620 1.00 73.50 149 HIS A CA 1
ATOM 1224 C C . HIS A 1 149 ? -17.942 5.458 -4.019 1.00 73.50 149 HIS A C 1
ATOM 1226 O O . HIS A 1 149 ? -16.922 5.901 -3.489 1.00 73.50 149 HIS A O 1
ATOM 1232 N N . CYS A 1 150 ? -18.135 4.141 -4.141 1.00 78.94 150 CYS A N 1
ATOM 1233 C CA . CYS A 1 150 ? -17.178 3.144 -3.649 1.00 78.94 150 CYS A CA 1
ATOM 1234 C C . CYS A 1 150 ? -15.860 3.183 -4.439 1.00 78.94 150 CYS A C 1
ATOM 1236 O O . CYS A 1 150 ? -14.783 3.107 -3.840 1.00 78.94 150 CYS A O 1
ATOM 1238 N N . LYS A 1 151 ? -15.933 3.378 -5.765 1.00 75.56 151 LYS A N 1
ATOM 1239 C CA . LYS A 1 151 ? -14.751 3.565 -6.625 1.00 75.56 151 LYS A CA 1
ATOM 1240 C C . LYS A 1 151 ? -13.959 4.801 -6.206 1.00 75.56 151 LYS A C 1
ATOM 1242 O O . LYS A 1 151 ? -12.753 4.707 -5.989 1.00 75.56 151 LYS A O 1
ATOM 1247 N N . GLN A 1 152 ? -14.634 5.933 -6.004 1.00 77.19 152 GLN A N 1
ATOM 1248 C CA . GLN A 1 152 ? -13.989 7.173 -5.559 1.00 77.19 152 GLN A CA 1
ATOM 1249 C C . GLN A 1 152 ? -13.322 7.019 -4.189 1.00 77.19 152 GLN A C 1
ATOM 1251 O O . GLN A 1 152 ? -12.196 7.473 -3.993 1.00 77.19 152 GLN A O 1
ATOM 1256 N N . ARG A 1 153 ? -13.959 6.306 -3.253 1.00 79.50 153 ARG A N 1
ATOM 1257 C CA . ARG A 1 153 ? -13.361 5.998 -1.944 1.00 79.50 153 ARG A CA 1
ATOM 1258 C C . ARG A 1 153 ? -12.091 5.154 -2.068 1.00 79.50 153 ARG A C 1
ATOM 1260 O O . ARG A 1 153 ? -11.106 5.448 -1.394 1.00 79.50 153 ARG A O 1
ATOM 1267 N N . ARG A 1 154 ? -12.088 4.129 -2.927 1.00 77.62 154 ARG A N 1
ATOM 1268 C CA . ARG A 1 154 ? -10.889 3.323 -3.219 1.00 77.62 154 ARG A CA 1
ATOM 1269 C C . ARG A 1 154 ? -9.774 4.190 -3.811 1.00 77.62 154 ARG A C 1
ATOM 1271 O O . ARG A 1 154 ? -8.650 4.148 -3.318 1.00 77.62 154 ARG A O 1
ATOM 1278 N N . LEU A 1 155 ? -10.084 5.015 -4.811 1.00 75.62 155 LEU A N 1
ATOM 1279 C CA . LEU A 1 155 ? -9.110 5.926 -5.420 1.00 75.62 155 LEU A CA 1
ATOM 1280 C C . LEU A 1 155 ? -8.535 6.914 -4.396 1.00 75.62 155 LEU A C 1
ATOM 1282 O O . LEU A 1 155 ? -7.322 7.114 -4.359 1.00 75.62 155 LEU A O 1
ATOM 1286 N N . ALA A 1 156 ? -9.373 7.469 -3.518 1.00 76.69 156 ALA A N 1
ATOM 1287 C CA . ALA A 1 156 ? -8.935 8.348 -2.437 1.00 76.69 156 ALA A CA 1
ATOM 1288 C C . ALA A 1 156 ? -8.001 7.631 -1.447 1.00 76.69 156 ALA A C 1
ATOM 1290 O O . ALA A 1 156 ? -6.993 8.204 -1.034 1.00 76.69 156 ALA A O 1
ATOM 1291 N N . LEU A 1 157 ? -8.282 6.372 -1.091 1.00 76.75 157 LEU A N 1
ATOM 1292 C CA . LEU A 1 157 ? -7.402 5.565 -0.239 1.00 76.75 157 LEU A CA 1
ATOM 1293 C C . LEU A 1 157 ? -6.018 5.383 -0.877 1.00 76.75 157 LEU A C 1
ATOM 1295 O O . LEU A 1 157 ? -4.999 5.620 -0.225 1.00 76.75 157 LEU A O 1
ATOM 1299 N N . LEU A 1 158 ? -5.984 4.993 -2.153 1.00 71.81 158 LEU A N 1
ATOM 1300 C CA . LEU A 1 158 ? -4.743 4.785 -2.903 1.00 71.81 158 LEU A CA 1
ATOM 1301 C C . LEU A 1 158 ? -3.949 6.092 -3.042 1.00 71.81 158 LEU A C 1
ATOM 1303 O O . LEU A 1 158 ? -2.735 6.098 -2.834 1.00 71.81 158 LEU A O 1
ATOM 1307 N N . ALA A 1 159 ? -4.635 7.207 -3.307 1.00 69.06 159 ALA A N 1
ATOM 1308 C CA . ALA A 1 159 ? -4.033 8.536 -3.391 1.00 69.06 159 ALA A CA 1
ATOM 1309 C C . ALA A 1 159 ? -3.477 9.028 -2.043 1.00 69.06 159 ALA A C 1
ATOM 1311 O O . ALA A 1 159 ? -2.451 9.707 -2.013 1.00 69.06 159 ALA A O 1
ATOM 1312 N N . ASN A 1 160 ? -4.111 8.658 -0.927 1.00 67.81 160 ASN A N 1
ATOM 1313 C CA . ASN A 1 160 ? -3.668 9.021 0.422 1.00 67.81 160 ASN A CA 1
ATOM 1314 C C . ASN A 1 160 ? -2.567 8.097 0.968 1.00 67.81 160 ASN A C 1
ATOM 1316 O O . ASN A 1 160 ? -1.856 8.470 1.906 1.00 67.81 160 ASN A O 1
ATOM 1320 N N . MET A 1 161 ? -2.396 6.901 0.394 1.00 69.12 161 MET A N 1
ATOM 1321 C CA . MET A 1 161 ? -1.385 5.922 0.809 1.00 69.12 161 MET A CA 1
ATOM 1322 C C . MET A 1 161 ? -0.496 5.410 -0.344 1.00 69.12 161 MET A C 1
ATOM 1324 O O . MET A 1 161 ? -0.234 4.206 -0.429 1.00 69.12 161 MET A O 1
ATOM 1328 N N . PRO A 1 162 ? 0.077 6.288 -1.192 1.00 54.84 162 PRO A N 1
ATOM 1329 C CA . PRO A 1 162 ? 0.807 5.860 -2.387 1.00 54.84 162 PRO A CA 1
ATOM 1330 C C . PRO A 1 162 ? 2.061 5.044 -2.037 1.00 54.84 162 PRO A C 1
ATOM 1332 O O . PRO A 1 162 ? 2.431 4.110 -2.739 1.00 54.84 162 PRO A O 1
ATOM 1335 N N . THR A 1 163 ? 2.701 5.339 -0.901 1.00 54.16 163 THR A N 1
ATOM 1336 C CA . THR A 1 163 ? 3.897 4.614 -0.433 1.00 54.16 163 THR A CA 1
ATOM 1337 C C . THR A 1 163 ? 3.589 3.258 0.209 1.00 54.16 163 THR A C 1
ATOM 1339 O O . THR A 1 163 ? 4.475 2.409 0.292 1.00 54.16 163 THR A O 1
ATOM 1342 N N . ALA A 1 164 ? 2.347 3.030 0.648 1.00 58.09 164 ALA A N 1
ATOM 1343 C CA . ALA A 1 164 ? 1.936 1.763 1.248 1.00 58.09 164 ALA A CA 1
ATOM 1344 C C . ALA A 1 164 ? 1.715 0.673 0.189 1.00 58.09 164 ALA A C 1
ATOM 1346 O O . ALA A 1 164 ? 2.097 -0.474 0.412 1.00 58.09 164 ALA A O 1
ATOM 1347 N N . PHE A 1 165 ? 1.128 1.048 -0.955 1.00 56.69 165 PHE A N 1
ATOM 1348 C CA . PHE A 1 165 ? 0.746 0.125 -2.032 1.00 56.69 165 PHE A CA 1
ATOM 1349 C C . PHE A 1 165 ? 1.796 -0.006 -3.143 1.00 56.69 165 PHE A C 1
ATOM 1351 O O . PHE A 1 165 ? 1.835 -1.021 -3.830 1.00 56.69 165 PHE A O 1
ATOM 1358 N N . ASN A 1 166 ? 2.731 0.944 -3.266 1.00 58.09 166 ASN A N 1
ATOM 1359 C CA . ASN A 1 166 ? 3.858 0.836 -4.204 1.00 58.09 166 ASN A CA 1
ATOM 1360 C C . ASN A 1 166 ? 5.026 -0.014 -3.668 1.00 58.09 166 ASN A C 1
ATOM 1362 O O . ASN A 1 166 ? 6.129 0.047 -4.205 1.00 58.09 166 ASN A O 1
ATOM 1366 N N . SER A 1 167 ? 4.818 -0.796 -2.600 1.00 55.69 167 SER A N 1
ATOM 1367 C CA . SER A 1 167 ? 5.849 -1.645 -1.972 1.00 55.69 167 SER A CA 1
ATOM 1368 C C . SER A 1 167 ? 7.084 -0.895 -1.446 1.00 55.69 167 SER A C 1
ATOM 1370 O O . SER A 1 167 ? 8.092 -1.517 -1.122 1.00 55.69 167 SER A O 1
ATOM 1372 N N . THR A 1 168 ? 7.037 0.435 -1.343 1.00 56.19 168 THR A N 1
ATOM 1373 C CA . THR A 1 168 ? 8.187 1.241 -0.901 1.00 56.19 168 THR A CA 1
ATOM 1374 C C . THR A 1 168 ? 8.254 1.363 0.618 1.00 56.19 168 THR A C 1
ATOM 1376 O O . THR A 1 168 ? 9.315 1.663 1.165 1.00 56.19 168 THR A O 1
ATOM 1379 N N . ARG A 1 169 ? 7.152 1.077 1.330 1.00 67.88 169 ARG A N 1
ATOM 1380 C CA . ARG A 1 169 ? 7.092 1.125 2.794 1.00 67.88 169 ARG A CA 1
ATOM 1381 C C . ARG A 1 169 ? 6.245 0.001 3.384 1.00 67.88 169 ARG A C 1
ATOM 1383 O O . ARG A 1 169 ? 5.121 -0.238 2.957 1.00 67.88 169 ARG A O 1
ATOM 1390 N N . ALA A 1 170 ? 6.769 -0.651 4.422 1.00 75.56 170 ALA A N 1
ATOM 1391 C CA . ALA A 1 170 ? 5.996 -1.615 5.193 1.00 75.56 170 ALA A CA 1
ATOM 1392 C C . ALA A 1 170 ? 4.965 -0.898 6.074 1.00 75.56 170 ALA A C 1
ATOM 1394 O O . ALA A 1 170 ? 5.277 0.080 6.761 1.00 75.56 170 ALA A O 1
ATOM 1395 N N . MET A 1 171 ? 3.747 -1.420 6.089 1.00 84.50 171 MET A N 1
ATOM 1396 C CA . MET A 1 171 ? 2.639 -0.995 6.934 1.00 84.50 171 MET A CA 1
ATOM 1397 C C . MET A 1 171 ? 2.565 -1.857 8.190 1.00 84.50 171 MET A C 1
ATOM 1399 O O . MET A 1 171 ? 2.973 -3.019 8.180 1.00 84.50 171 MET A O 1
ATOM 1403 N N . ALA A 1 172 ? 2.037 -1.294 9.278 1.00 90.62 172 ALA A N 1
ATOM 1404 C CA . ALA A 1 172 ? 1.667 -2.097 10.434 1.00 90.62 172 ALA A CA 1
ATOM 1405 C C . ALA A 1 172 ? 0.301 -2.732 10.157 1.00 90.62 172 ALA A C 1
ATOM 1407 O O . ALA A 1 172 ? -0.704 -2.023 10.110 1.00 90.62 172 ALA A O 1
ATOM 1408 N N . ILE A 1 173 ? 0.277 -4.049 9.962 1.00 93.44 173 ILE A N 1
ATOM 1409 C CA . ILE A 1 173 ? -0.917 -4.829 9.627 1.00 93.44 173 ILE A CA 1
ATOM 1410 C C . ILE A 1 173 ? -1.212 -5.831 10.738 1.00 93.44 173 ILE A C 1
ATOM 1412 O O . ILE A 1 173 ? -0.340 -6.601 11.139 1.00 93.44 173 ILE A O 1
ATOM 1416 N N . LEU A 1 174 ? -2.445 -5.816 11.227 1.00 96.25 174 LEU A N 1
ATOM 1417 C CA . LEU A 1 174 ? -3.035 -6.898 11.994 1.00 96.25 174 LEU A CA 1
ATOM 1418 C C . LEU A 1 174 ? -3.757 -7.810 11.001 1.00 96.25 174 LEU A C 1
ATOM 1420 O O . LEU A 1 174 ? -4.762 -7.414 10.410 1.00 96.25 174 LEU A O 1
ATOM 1424 N N . ASP A 1 175 ? -3.199 -9.000 10.794 1.00 94.62 175 ASP A N 1
ATOM 1425 C CA . ASP A 1 175 ? -3.806 -10.047 9.978 1.00 94.62 175 ASP A CA 1
ATOM 1426 C C . ASP A 1 175 ? -4.777 -10.834 10.858 1.00 94.62 175 ASP A C 1
ATOM 1428 O O . ASP A 1 175 ? -4.367 -11.555 11.766 1.00 94.62 175 ASP A O 1
ATOM 1432 N N . LEU A 1 176 ? -6.074 -10.640 10.638 1.00 94.88 176 LEU A N 1
ATOM 1433 C CA . LEU A 1 176 ? -7.109 -11.318 11.408 1.00 94.88 176 LEU A CA 1
ATOM 1434 C C . LEU A 1 176 ? -7.148 -12.812 11.076 1.00 94.88 176 LEU A C 1
ATOM 1436 O O . LEU A 1 176 ? -7.581 -13.589 11.912 1.00 94.88 176 LEU A O 1
ATOM 1440 N N . LYS A 1 177 ? -6.626 -13.248 9.919 1.00 91.50 177 LYS A N 1
ATOM 1441 C CA . LYS A 1 177 ? -6.548 -14.679 9.580 1.00 91.50 177 LYS A CA 1
ATOM 1442 C C . LYS A 1 177 ? -5.507 -15.434 10.408 1.00 91.50 177 LYS A C 1
ATOM 1444 O O . LYS A 1 177 ? -5.546 -16.659 10.439 1.00 91.50 177 LYS A O 1
ATOM 1449 N N . ASP A 1 178 ? -4.604 -14.730 11.096 1.00 91.31 178 ASP A N 1
ATOM 1450 C CA . ASP A 1 178 ? -3.664 -15.353 12.037 1.00 91.31 178 ASP A CA 1
ATOM 1451 C C . ASP A 1 178 ? -4.385 -15.889 13.299 1.00 91.31 178 ASP A C 1
ATOM 1453 O O . ASP A 1 178 ? -3.770 -16.595 14.106 1.00 91.31 178 ASP A O 1
ATOM 1457 N N . PHE A 1 179 ? -5.674 -15.571 13.489 1.00 94.31 179 PHE A N 1
ATOM 1458 C CA . PHE A 1 179 ? -6.480 -15.989 14.635 1.00 94.31 179 PHE A CA 1
ATOM 1459 C C . PHE A 1 179 ? -7.858 -16.481 14.169 1.00 94.31 179 PHE A C 1
ATOM 1461 O O . PHE A 1 179 ? -8.534 -15.815 13.393 1.00 94.31 179 PHE A O 1
ATOM 1468 N N . ASN A 1 180 ? -8.318 -17.634 14.661 1.00 90.88 180 ASN A N 1
ATOM 1469 C CA . ASN A 1 180 ? -9.626 -18.154 14.238 1.00 90.88 180 ASN A CA 1
ATOM 1470 C C . ASN A 1 180 ? -10.781 -17.363 14.869 1.00 90.88 180 ASN A C 1
ATOM 1472 O O . ASN A 1 180 ? -11.856 -17.246 14.284 1.00 90.88 180 ASN A O 1
ATOM 1476 N N . THR A 1 181 ? -10.563 -16.831 16.073 1.00 95.62 181 THR A N 1
ATOM 1477 C CA . THR A 1 181 ? -11.567 -16.107 16.856 1.00 95.62 181 THR A CA 1
ATOM 1478 C C . THR A 1 181 ? -10.970 -14.889 17.564 1.00 95.62 181 THR A C 1
ATOM 1480 O O . THR A 1 181 ? -9.753 -14.762 17.732 1.00 95.62 181 THR A O 1
ATOM 1483 N N . PHE A 1 182 ? -11.839 -14.002 18.062 1.00 96.75 182 PHE A N 1
ATOM 1484 C CA . PHE A 1 182 ? -11.410 -12.924 18.954 1.00 96.75 182 PHE A CA 1
ATOM 1485 C C . PHE A 1 182 ? -10.746 -13.453 20.237 1.00 96.75 182 PHE A C 1
ATOM 1487 O O . PHE A 1 182 ? -9.784 -12.853 20.718 1.00 96.75 182 PHE A O 1
ATOM 1494 N N . ASP A 1 183 ? -11.218 -14.576 20.782 1.00 97.06 183 ASP A N 1
ATOM 1495 C CA . ASP A 1 183 ? -10.634 -15.162 21.991 1.00 97.06 183 ASP A CA 1
ATOM 1496 C C . ASP A 1 183 ? -9.213 -15.682 21.740 1.00 97.06 183 ASP A C 1
ATOM 1498 O O . ASP A 1 183 ? -8.340 -15.493 22.591 1.00 97.06 183 ASP A O 1
ATOM 1502 N N . ASP A 1 184 ? -8.941 -16.230 20.550 1.00 96.44 184 ASP A N 1
ATOM 1503 C CA . ASP A 1 184 ? -7.587 -16.611 20.130 1.00 96.44 184 ASP A CA 1
ATOM 1504 C C . ASP A 1 184 ? -6.670 -15.391 20.023 1.00 96.44 184 ASP A C 1
ATOM 1506 O O . ASP A 1 184 ? -5.557 -15.390 20.560 1.00 96.44 184 ASP A O 1
ATOM 1510 N N . TYR A 1 185 ? -7.150 -14.318 19.387 1.00 96.81 185 TYR A N 1
ATOM 1511 C CA . TYR A 1 185 ? -6.437 -13.041 19.333 1.00 96.81 185 TYR A CA 1
ATOM 1512 C C . TYR A 1 185 ? -6.103 -12.533 20.744 1.00 96.81 185 TYR A C 1
ATOM 1514 O O . TYR A 1 185 ? -4.950 -12.214 21.058 1.00 96.81 185 TYR A O 1
ATOM 1522 N N . LEU A 1 186 ? -7.097 -12.515 21.631 1.00 96.06 186 LEU A N 1
ATOM 1523 C CA . LEU A 1 186 ? -6.950 -12.023 22.994 1.00 96.06 186 LEU A CA 1
ATOM 1524 C C . LEU A 1 186 ? -6.017 -12.911 23.831 1.00 96.06 186 LEU A C 1
ATOM 1526 O O . LEU A 1 186 ? -5.263 -12.401 24.664 1.00 96.06 186 LEU A O 1
ATOM 1530 N N . LEU A 1 187 ? -6.024 -14.227 23.611 1.00 95.62 187 LEU A N 1
ATOM 1531 C CA . LEU A 1 187 ? -5.089 -15.161 24.236 1.00 95.62 187 LEU A CA 1
ATOM 1532 C C . LEU A 1 187 ? -3.642 -14.847 23.840 1.00 95.62 187 LEU A C 1
ATOM 1534 O O . LEU A 1 187 ? -2.760 -14.830 24.703 1.00 95.62 187 LEU A O 1
ATOM 1538 N N . GLN A 1 188 ? -3.395 -14.533 22.569 1.00 94.88 188 GLN A N 1
ATOM 1539 C CA . GLN A 1 188 ? -2.061 -14.153 22.101 1.00 94.88 188 GLN A CA 1
ATOM 1540 C C . GLN A 1 188 ? -1.623 -12.797 22.666 1.00 94.88 188 GLN A C 1
ATOM 1542 O O . GLN A 1 188 ? -0.474 -12.649 23.088 1.00 94.88 188 GLN A O 1
ATOM 1547 N N . VAL A 1 189 ? -2.542 -11.832 22.786 1.00 94.38 189 VAL A N 1
ATOM 1548 C CA . VAL A 1 189 ? -2.287 -10.563 23.491 1.00 94.38 189 VAL A CA 1
ATOM 1549 C C . VAL A 1 189 ? -1.912 -10.810 24.956 1.00 94.38 189 VAL A C 1
ATOM 1551 O O . VAL A 1 189 ? -0.979 -10.187 25.460 1.00 94.38 189 VAL A O 1
ATOM 1554 N N . LYS A 1 190 ? -2.613 -11.718 25.651 1.00 93.19 190 LYS A N 1
ATOM 1555 C CA . LYS A 1 190 ? -2.337 -12.073 27.056 1.00 93.19 190 LYS A CA 1
ATOM 1556 C C . LYS A 1 190 ? -0.976 -12.740 27.236 1.00 93.19 190 LYS A C 1
ATOM 1558 O O . LYS A 1 190 ? -0.316 -12.493 28.241 1.00 93.19 190 LYS A O 1
ATOM 1563 N N . ARG A 1 191 ? -0.564 -13.585 26.290 1.00 91.31 191 ARG A N 1
ATOM 1564 C CA . ARG A 1 191 ? 0.756 -14.234 26.311 1.00 91.31 191 ARG A CA 1
ATOM 1565 C C . ARG A 1 191 ? 1.866 -13.216 26.079 1.00 91.31 191 ARG A C 1
ATOM 1567 O O . ARG A 1 191 ? 2.871 -13.221 26.784 1.00 91.31 191 ARG A O 1
ATOM 1574 N N . LYS A 1 192 ? 1.655 -12.285 25.149 1.00 86.25 192 LYS A N 1
ATOM 1575 C CA . LYS A 1 192 ? 2.662 -11.286 24.801 1.00 86.25 192 LYS A CA 1
ATOM 1576 C C . LYS A 1 192 ? 2.893 -10.290 25.941 1.00 86.25 192 LYS A C 1
ATOM 1578 O O . LYS A 1 192 ? 1.956 -9.749 26.526 1.00 86.25 192 LYS A O 1
ATOM 1583 N N . TYR A 1 193 ? 4.164 -10.016 26.239 1.00 82.94 193 TYR A N 1
ATOM 1584 C CA . TYR A 1 193 ? 4.588 -9.088 27.301 1.00 82.94 193 TYR A CA 1
ATOM 1585 C C . TYR A 1 193 ? 3.904 -9.356 28.659 1.00 82.94 193 TYR A C 1
ATOM 1587 O O . TYR A 1 193 ? 3.473 -8.424 29.351 1.00 82.94 193 TYR A O 1
ATOM 1595 N N . SER A 1 194 ? 3.764 -10.635 29.021 1.00 84.81 194 SER A N 1
ATOM 1596 C CA . SER A 1 194 ? 3.235 -11.090 30.317 1.00 84.81 194 SER A CA 1
ATOM 1597 C C . SER A 1 194 ? 1.853 -10.515 30.663 1.00 84.81 194 SER A C 1
ATOM 1599 O O . SER A 1 194 ? 1.554 -10.217 31.829 1.00 84.81 194 SER A O 1
ATOM 1601 N N . GLY A 1 195 ? 1.026 -10.290 29.638 1.00 86.19 195 GLY A N 1
ATOM 1602 C CA . GLY A 1 195 ? -0.363 -9.848 29.755 1.00 86.19 195 GLY A CA 1
ATOM 1603 C C . GLY A 1 195 ? -0.546 -8.418 30.246 1.00 86.19 195 GLY A C 1
ATOM 1604 O O . GLY A 1 195 ? -1.660 -8.044 30.615 1.00 86.19 195 GLY A O 1
ATOM 1605 N N . ASN A 1 196 ? 0.514 -7.604 30.267 1.00 89.25 196 ASN A N 1
ATOM 1606 C CA . ASN A 1 196 ? 0.441 -6.257 30.831 1.00 89.25 196 ASN A CA 1
ATOM 1607 C C . ASN A 1 196 ? -0.590 -5.385 30.103 1.00 89.25 196 ASN A C 1
ATOM 1609 O O . ASN A 1 196 ? -1.446 -4.762 30.720 1.00 89.25 196 ASN A O 1
ATOM 1613 N N . THR A 1 197 ? -0.581 -5.457 28.775 1.00 91.44 197 THR A N 1
ATOM 1614 C CA . THR A 1 197 ? -1.537 -4.761 27.911 1.00 91.44 197 THR A CA 1
ATOM 1615 C C . THR A 1 197 ? -2.987 -5.172 28.178 1.00 91.44 197 THR A C 1
ATOM 1617 O O . THR A 1 197 ? -3.885 -4.334 28.205 1.00 91.44 197 THR A O 1
ATOM 1620 N N . TYR A 1 198 ? -3.231 -6.465 28.408 1.00 94.50 198 TYR A N 1
ATOM 1621 C CA . TYR A 1 198 ? -4.565 -6.961 28.739 1.00 94.50 198 TYR A CA 1
ATOM 1622 C C . TYR A 1 198 ? -5.034 -6.462 30.114 1.00 94.50 198 TYR A C 1
ATOM 1624 O O . TYR A 1 198 ? -6.203 -6.106 30.276 1.00 94.50 198 TYR A O 1
ATOM 1632 N N . ARG A 1 199 ? -4.129 -6.390 31.100 1.00 95.38 199 ARG A N 1
ATOM 1633 C CA . ARG A 1 199 ? -4.436 -5.823 32.422 1.00 95.38 199 ARG A CA 1
ATOM 1634 C C . ARG A 1 199 ? -4.806 -4.344 32.335 1.00 95.38 199 ARG A C 1
ATOM 1636 O O . ARG A 1 199 ? -5.774 -3.951 32.982 1.00 95.38 199 ARG A O 1
ATOM 1643 N N . ASP A 1 200 ? -4.113 -3.562 31.508 1.00 94.25 200 ASP A N 1
ATOM 1644 C CA . ASP A 1 200 ? -4.458 -2.156 31.257 1.00 94.25 200 ASP A CA 1
ATOM 1645 C C . ASP A 1 200 ? -5.867 -2.020 30.661 1.00 94.25 200 ASP A C 1
ATOM 1647 O O . ASP A 1 200 ? -6.667 -1.218 31.138 1.00 94.25 200 ASP A O 1
ATOM 1651 N N . ALA A 1 201 ? -6.218 -2.852 29.676 1.00 96.56 201 ALA A N 1
ATOM 1652 C CA . ALA A 1 201 ? -7.570 -2.856 29.118 1.00 96.56 201 ALA A CA 1
ATOM 1653 C C . ALA A 1 201 ? -8.633 -3.247 30.168 1.00 96.56 201 ALA A C 1
ATOM 1655 O O . ALA A 1 201 ? -9.685 -2.616 30.274 1.00 96.56 201 ALA A O 1
ATOM 1656 N N . CYS A 1 202 ? -8.340 -4.248 31.006 1.00 97.19 202 CYS A N 1
ATOM 1657 C CA . CYS A 1 202 ? -9.222 -4.648 32.105 1.00 97.19 202 CYS A CA 1
ATOM 1658 C C . CYS A 1 202 ? -9.382 -3.552 33.163 1.00 97.19 202 CYS A C 1
ATOM 1660 O O . CYS A 1 202 ? -10.449 -3.449 33.764 1.00 97.19 202 CYS A O 1
ATOM 1662 N N . LYS A 1 203 ? -8.341 -2.747 33.410 1.00 97.81 203 LYS A N 1
ATOM 1663 C CA . LYS A 1 203 ? -8.402 -1.601 34.323 1.00 97.81 203 LYS A CA 1
ATOM 1664 C C . LYS A 1 203 ? -9.434 -0.588 33.836 1.00 97.81 203 LYS A C 1
ATOM 1666 O O . LYS A 1 203 ? -10.296 -0.216 34.623 1.00 97.81 203 LYS A O 1
ATOM 1671 N N . ALA A 1 204 ? -9.395 -0.214 32.556 1.00 97.69 204 ALA A N 1
ATOM 1672 C CA . ALA A 1 204 ? -10.393 0.680 31.973 1.00 97.69 204 ALA A CA 1
ATOM 1673 C C . ALA A 1 204 ? -11.814 0.113 32.138 1.00 97.69 204 ALA A C 1
ATOM 1675 O O . ALA A 1 204 ? -12.693 0.781 32.675 1.00 97.69 204 ALA A O 1
ATOM 1676 N N . LYS A 1 205 ? -12.022 -1.160 31.784 1.00 97.62 205 LYS A N 1
ATOM 1677 C CA . LYS A 1 205 ? -13.329 -1.815 31.938 1.00 97.62 205 LYS A CA 1
ATOM 1678 C C . LYS A 1 205 ? -13.839 -1.809 33.387 1.00 97.62 205 LYS A C 1
ATOM 1680 O O . LYS A 1 205 ? -15.010 -1.539 33.624 1.00 97.62 205 LYS A O 1
ATOM 1685 N N . LYS A 1 206 ? -12.973 -2.095 34.366 1.00 98.12 206 LYS A N 1
ATOM 1686 C CA . LYS A 1 206 ? -13.327 -2.086 35.801 1.00 98.12 206 LYS A CA 1
ATOM 1687 C C . LYS A 1 206 ? -13.710 -0.700 36.318 1.00 98.12 206 LYS A C 1
ATOM 1689 O O . LYS A 1 206 ? -14.464 -0.616 37.277 1.00 98.12 206 LYS A O 1
ATOM 1694 N N . LEU A 1 207 ? -13.194 0.356 35.694 1.00 97.88 207 LEU A N 1
ATOM 1695 C CA . LEU A 1 207 ? -13.548 1.742 36.004 1.00 97.88 207 LEU A CA 1
ATOM 1696 C C . LEU A 1 207 ? -14.884 2.170 35.376 1.00 97.88 207 LEU A C 1
ATOM 1698 O O . LEU A 1 207 ? -15.278 3.316 35.536 1.00 97.88 207 LEU A O 1
ATOM 1702 N N . GLY A 1 208 ? -15.588 1.269 34.683 1.00 97.75 208 GLY A N 1
ATOM 1703 C CA . GLY A 1 208 ? -16.915 1.536 34.129 1.00 97.75 208 GLY A CA 1
ATOM 1704 C C . GLY A 1 208 ? -16.912 2.113 32.714 1.00 97.75 208 GLY A C 1
ATOM 1705 O O . GLY A 1 208 ? -17.987 2.369 32.174 1.00 97.75 208 GLY A O 1
ATOM 1706 N N . PHE A 1 209 ? -15.743 2.273 32.081 1.00 98.56 209 PHE A N 1
ATOM 1707 C CA . PHE A 1 209 ? -15.697 2.639 30.668 1.00 98.56 209 PHE A CA 1
ATOM 1708 C C . PHE A 1 209 ? -16.299 1.524 29.799 1.00 98.56 209 PHE A C 1
ATOM 1710 O O . PHE A 1 209 ? -16.141 0.333 30.088 1.00 98.56 209 PHE A O 1
ATOM 1717 N N . TYR A 1 210 ? -16.930 1.903 28.691 1.00 98.62 210 TYR A N 1
ATOM 1718 C CA . TYR A 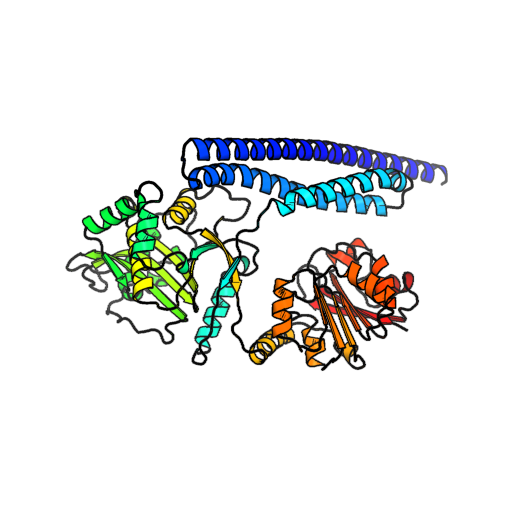1 210 ? -17.492 0.981 27.696 1.00 98.62 210 TYR A CA 1
ATOM 1719 C C . TYR A 1 210 ? -17.265 1.508 26.281 1.00 98.62 210 TYR A C 1
ATOM 1721 O O . TYR A 1 210 ? -16.968 2.685 26.105 1.00 98.62 210 TYR A O 1
ATOM 1729 N N . CYS A 1 211 ? -17.380 0.642 25.272 1.00 98.69 211 CYS A N 1
ATOM 1730 C CA . CYS A 1 211 ? -17.170 1.024 23.876 1.00 98.69 211 CYS A CA 1
ATOM 1731 C C . CYS A 1 211 ? -18.410 0.753 23.022 1.00 98.69 211 CYS A C 1
ATOM 1733 O O . CYS A 1 211 ? -19.124 -0.221 23.267 1.00 98.69 211 CYS A O 1
ATOM 1735 N N . LYS A 1 212 ? -18.649 1.595 22.013 1.00 98.19 212 LYS A N 1
ATOM 1736 C CA . LYS A 1 212 ? -19.714 1.408 21.015 1.00 98.19 212 LYS A CA 1
ATOM 1737 C C . LYS A 1 212 ? -19.418 2.164 19.718 1.00 98.19 212 LYS A C 1
ATOM 1739 O O . LYS A 1 212 ? -18.589 3.074 19.693 1.00 98.19 212 LYS A O 1
ATOM 1744 N N . LEU A 1 213 ? -20.141 1.814 18.655 1.00 97.38 213 LEU A N 1
ATOM 1745 C CA . LEU A 1 213 ? -20.285 2.697 17.497 1.00 97.38 213 LEU A CA 1
ATOM 1746 C C . LEU A 1 213 ? -21.026 3.975 17.901 1.00 97.38 213 LEU A C 1
ATOM 1748 O O . LEU A 1 213 ? -21.895 3.941 18.775 1.00 97.38 213 LEU A O 1
ATOM 1752 N N . PHE A 1 214 ? -20.708 5.086 17.245 1.00 97.62 214 PHE A N 1
ATOM 1753 C CA . PHE A 1 214 ? -21.395 6.352 17.476 1.00 97.62 214 PHE A CA 1
ATOM 1754 C C . PHE A 1 214 ? -21.488 7.202 16.210 1.00 97.62 214 PHE A C 1
ATOM 1756 O O . PHE A 1 214 ? -20.748 7.003 15.248 1.00 97.62 214 PHE A O 1
ATOM 1763 N N . VAL A 1 215 ? -22.407 8.168 16.216 1.00 97.31 215 VAL A N 1
ATOM 1764 C CA . VAL A 1 215 ? -22.527 9.168 15.153 1.00 97.31 215 VAL A CA 1
ATOM 1765 C C . VAL A 1 215 ? -21.635 10.347 15.510 1.00 97.31 215 VAL A C 1
ATOM 1767 O O . VAL A 1 215 ? -21.898 11.037 16.490 1.00 97.31 215 VAL A O 1
ATOM 1770 N N . ARG A 1 216 ? -20.577 10.566 14.719 1.00 96.75 216 ARG A N 1
ATOM 1771 C CA . ARG A 1 216 ? -19.557 11.609 14.940 1.00 96.75 216 ARG A CA 1
ATOM 1772 C C . ARG A 1 216 ? -20.157 12.955 15.349 1.00 96.75 216 ARG A C 1
ATOM 1774 O O . ARG A 1 216 ? -19.695 13.570 16.303 1.00 96.75 216 ARG A O 1
ATOM 1781 N N . ASP A 1 217 ? -21.186 13.380 14.628 1.00 96.62 217 ASP A N 1
ATOM 1782 C CA . ASP A 1 217 ? -21.785 14.706 14.761 1.00 96.62 217 ASP A CA 1
ATOM 1783 C C . ASP A 1 217 ? -22.457 14.947 16.118 1.00 96.62 217 ASP A C 1
ATOM 1785 O O . ASP A 1 217 ? -22.575 16.091 16.544 1.00 96.62 217 ASP A O 1
ATOM 1789 N N . ASN A 1 218 ? -22.834 13.884 16.832 1.00 97.88 218 ASN A N 1
ATOM 1790 C CA . ASN A 1 218 ? -23.402 13.996 18.175 1.00 97.88 218 ASN A CA 1
ATOM 1791 C C . ASN A 1 218 ? -22.330 14.270 19.245 1.00 97.88 218 ASN A C 1
ATOM 1793 O O . ASN A 1 218 ? -22.687 14.597 20.370 1.00 97.88 218 ASN A O 1
ATOM 1797 N N . TYR A 1 219 ? -21.036 14.134 18.919 1.00 98.00 219 TYR A N 1
ATOM 1798 C CA . TYR A 1 219 ? -19.925 14.212 19.881 1.00 98.00 219 TYR A CA 1
ATOM 1799 C C . TYR A 1 219 ? -18.772 15.107 19.392 1.00 98.00 219 TYR A C 1
ATOM 1801 O O . TYR A 1 219 ? -17.608 14.885 19.735 1.00 98.00 219 TYR A O 1
ATOM 1809 N N . ILE A 1 220 ? -19.063 16.109 18.552 1.00 97.62 220 ILE A N 1
ATOM 1810 C CA . ILE A 1 220 ? -18.045 17.017 17.990 1.00 97.62 220 ILE A CA 1
ATOM 1811 C C . ILE A 1 220 ? -17.250 17.730 19.094 1.00 97.62 220 ILE A C 1
ATOM 1813 O O . ILE A 1 220 ? -16.027 17.838 18.988 1.00 97.62 220 ILE A O 1
ATOM 1817 N N . TYR A 1 221 ? -17.920 18.164 20.166 1.00 97.75 221 TYR A N 1
ATOM 1818 C CA . TYR A 1 221 ? -17.261 18.833 21.286 1.00 97.75 221 TYR A CA 1
ATOM 1819 C C . TYR A 1 221 ? -16.259 17.919 21.989 1.00 97.75 221 TYR A C 1
ATOM 1821 O O . TYR A 1 221 ? -15.105 18.301 22.186 1.00 97.75 221 TYR A O 1
ATOM 1829 N N . ASP A 1 222 ? -16.659 16.688 22.307 1.00 98.25 222 ASP A N 1
ATOM 1830 C CA . ASP A 1 222 ? -15.751 15.716 22.912 1.00 98.25 222 ASP A CA 1
ATOM 1831 C C . ASP A 1 222 ? -14.584 15.356 21.986 1.00 98.25 222 ASP A C 1
ATOM 1833 O O . ASP A 1 222 ? -13.447 15.245 22.443 1.00 98.25 222 ASP A O 1
ATOM 1837 N N . ILE A 1 223 ? -14.819 15.218 20.674 1.00 97.88 223 ILE A N 1
ATOM 1838 C CA . ILE A 1 223 ? -13.747 15.000 19.688 1.00 97.88 223 ILE A CA 1
ATOM 1839 C C . ILE A 1 223 ? -12.749 16.160 19.717 1.00 97.88 223 ILE A C 1
ATOM 1841 O O . ILE A 1 223 ? -11.537 15.926 19.736 1.00 97.88 223 ILE A O 1
ATOM 1845 N N . TRP A 1 224 ? -13.241 17.399 19.748 1.00 96.94 224 TRP A N 1
ATOM 1846 C CA . TRP A 1 224 ? -12.402 18.588 19.863 1.00 96.94 224 TRP A CA 1
ATOM 1847 C C . TRP A 1 224 ? -11.594 18.583 21.171 1.00 96.94 224 TRP A C 1
ATOM 1849 O O . TRP A 1 224 ? -10.372 18.760 21.125 1.00 96.94 224 TRP A O 1
ATOM 1859 N N . GLN A 1 225 ? -12.220 18.276 22.316 1.00 96.88 225 GLN A N 1
ATOM 1860 C CA . GLN A 1 225 ? -11.519 18.134 23.602 1.00 96.88 225 GLN A CA 1
ATOM 1861 C C . GLN A 1 225 ? -10.448 17.038 23.544 1.00 96.88 225 GLN A C 1
ATOM 1863 O O . GLN A 1 225 ? -9.306 17.239 23.955 1.00 96.88 225 GLN A O 1
ATOM 1868 N N . ILE A 1 226 ? -10.773 15.871 22.985 1.00 97.19 226 ILE A N 1
ATOM 1869 C CA . ILE A 1 226 ? -9.823 14.768 22.820 1.00 97.19 226 ILE A CA 1
ATOM 1870 C C . ILE A 1 226 ? -8.629 15.230 21.988 1.00 97.19 226 ILE A C 1
ATOM 1872 O O . ILE A 1 226 ? -7.486 15.033 22.411 1.00 97.19 226 ILE A O 1
ATOM 1876 N N . ASN A 1 227 ? -8.864 15.863 20.843 1.00 95.06 227 ASN A N 1
ATOM 1877 C CA . ASN A 1 227 ? -7.799 16.291 19.945 1.00 95.06 227 ASN A CA 1
ATOM 1878 C C . ASN A 1 227 ? -6.871 17.326 20.595 1.00 95.06 227 ASN A C 1
ATOM 1880 O O . ASN A 1 227 ? -5.651 17.208 20.467 1.00 95.06 227 ASN A O 1
ATOM 1884 N N . THR A 1 228 ? -7.439 18.270 21.347 1.00 93.44 228 THR A N 1
ATOM 1885 C CA . THR A 1 228 ? -6.718 19.398 21.962 1.00 93.44 228 THR A CA 1
ATOM 1886 C C . THR A 1 228 ? -6.173 19.114 23.366 1.00 93.44 228 THR A C 1
ATOM 1888 O O . THR A 1 228 ? -5.295 19.834 23.833 1.00 93.44 228 THR A O 1
ATOM 1891 N N . SER A 1 229 ? -6.585 18.019 24.018 1.00 94.62 229 SER A N 1
ATOM 1892 C CA . SER A 1 229 ? -6.156 17.662 25.388 1.00 94.62 229 SER A CA 1
ATOM 1893 C C . SER A 1 229 ? -4.648 17.439 25.577 1.00 94.62 229 SER A C 1
ATOM 1895 O O . SER A 1 229 ? -4.172 17.379 26.710 1.00 94.62 229 SER A O 1
ATOM 1897 N N . LYS A 1 230 ? -3.878 17.275 24.493 1.00 89.94 230 LYS A N 1
ATOM 1898 C CA . LYS A 1 230 ? -2.408 17.242 24.517 1.00 89.94 230 LYS A CA 1
ATOM 1899 C C . LYS A 1 230 ? -1.845 17.898 23.261 1.00 89.94 230 LYS A C 1
ATOM 1901 O O . LYS A 1 230 ? -2.130 17.430 22.163 1.00 89.94 230 LYS A O 1
ATOM 1906 N N . SER A 1 231 ? -0.977 18.894 23.438 1.00 78.12 231 SER A N 1
ATOM 1907 C CA . SER A 1 231 ? -0.279 19.589 22.344 1.00 78.12 231 SER A CA 1
ATOM 1908 C C . SER A 1 231 ? 0.741 18.701 21.625 1.00 78.12 231 SER A C 1
ATOM 1910 O O . SER A 1 231 ? 0.892 18.779 20.409 1.00 78.12 231 SER A O 1
ATOM 1912 N N . ILE A 1 232 ? 1.410 17.813 22.368 1.00 78.81 232 ILE A N 1
ATOM 1913 C CA . ILE A 1 232 ? 2.371 16.841 21.841 1.00 78.81 232 ILE A CA 1
ATOM 1914 C C . ILE A 1 232 ? 1.941 15.449 22.287 1.00 78.81 232 ILE A C 1
ATOM 1916 O O . ILE A 1 232 ? 1.754 15.183 23.478 1.00 78.81 232 ILE A O 1
ATOM 1920 N N . ARG A 1 233 ? 1.787 14.538 21.324 1.00 78.44 233 ARG A N 1
ATOM 1921 C CA . ARG A 1 233 ? 1.425 13.142 21.602 1.00 78.44 233 ARG A CA 1
ATOM 1922 C C . ARG A 1 233 ? 2.586 12.230 21.276 1.00 78.44 233 ARG A C 1
ATOM 1924 O O . ARG A 1 233 ? 3.415 11.929 22.124 1.00 78.44 233 ARG A O 1
ATOM 1931 N N . GLN A 1 234 ? 2.655 11.807 20.030 1.00 67.88 234 GLN A N 1
ATOM 1932 C CA . GLN A 1 234 ? 3.767 11.035 19.512 1.00 67.88 234 GLN A CA 1
ATOM 1933 C C . GLN A 1 234 ? 4.474 11.911 18.490 1.00 67.88 234 GLN A C 1
ATOM 1935 O O . GLN A 1 234 ? 4.656 11.468 17.389 1.00 67.88 234 GLN A O 1
ATOM 1940 N N . GLY A 1 235 ? 4.776 13.173 18.792 1.00 70.69 235 GLY A N 1
ATOM 1941 C CA . GLY A 1 235 ? 5.170 14.188 17.805 1.00 70.69 235 GLY A CA 1
ATOM 1942 C C . GLY A 1 235 ? 4.048 15.183 17.507 1.00 70.69 235 GLY A C 1
ATOM 1943 O O . GLY A 1 235 ? 2.995 15.139 18.153 1.00 70.69 235 GLY A O 1
ATOM 1944 N N . GLU A 1 236 ? 4.298 16.086 16.557 1.00 72.69 236 GLU A N 1
ATOM 1945 C CA . GLU A 1 236 ? 3.350 17.139 16.187 1.00 72.69 236 GLU A CA 1
ATOM 1946 C C . GLU A 1 236 ? 2.043 16.565 15.638 1.00 72.69 236 GLU A C 1
ATOM 1948 O O . GLU A 1 236 ? 2.010 15.580 14.887 1.00 72.69 236 GLU A O 1
ATOM 1953 N N . MET A 1 237 ? 0.951 17.197 16.054 1.00 78.50 237 MET A N 1
ATOM 1954 C CA . MET A 1 237 ? -0.390 16.878 15.597 1.00 78.50 237 MET A CA 1
ATOM 1955 C C . MET A 1 237 ? -0.576 17.375 14.164 1.00 78.50 237 MET A C 1
ATOM 1957 O O . MET A 1 237 ? -0.224 18.500 13.829 1.00 78.50 237 MET A O 1
ATOM 1961 N N . ARG A 1 238 ? -1.140 16.526 13.302 1.00 76.44 238 ARG A N 1
ATOM 1962 C CA . ARG A 1 238 ? -1.460 16.908 11.920 1.00 76.44 238 ARG A CA 1
ATOM 1963 C C . ARG A 1 238 ? -2.641 17.877 11.892 1.00 76.44 238 ARG A C 1
ATOM 1965 O O . ARG A 1 238 ? -3.536 17.761 12.726 1.00 76.44 238 ARG A O 1
ATOM 1972 N N . ALA A 1 239 ? -2.684 18.731 10.869 1.00 79.38 239 ALA A N 1
ATOM 1973 C CA . ALA A 1 239 ? -3.711 19.760 10.694 1.00 79.38 239 ALA A CA 1
ATOM 1974 C C . ALA A 1 239 ? -5.168 19.285 10.906 1.00 79.38 239 ALA A C 1
ATOM 1976 O O . ALA A 1 239 ? -5.884 19.979 11.619 1.00 79.38 239 ALA A O 1
ATOM 1977 N N . PRO A 1 240 ? -5.615 18.098 10.433 1.00 79.69 240 PRO A N 1
ATOM 1978 C CA . PRO A 1 240 ? -7.002 17.660 10.646 1.00 79.69 240 PRO A CA 1
ATOM 1979 C C . PRO A 1 240 ? -7.398 17.447 12.114 1.00 79.69 240 PRO A C 1
ATOM 1981 O O . PRO A 1 240 ? -8.581 17.407 12.435 1.00 79.69 240 PRO A O 1
ATOM 1984 N N . TYR A 1 241 ? -6.425 17.285 13.014 1.00 83.94 241 TYR A N 1
ATOM 1985 C CA . TYR A 1 241 ? -6.688 17.212 14.449 1.00 83.94 241 TYR A CA 1
ATOM 1986 C C . TYR A 1 241 ? -6.751 18.589 15.115 1.00 83.94 241 TYR A C 1
ATOM 1988 O O . TYR A 1 241 ? -7.190 18.683 16.253 1.00 83.94 241 TYR A O 1
ATOM 1996 N N . LEU A 1 242 ? -6.290 19.639 14.437 1.00 87.19 242 LEU A N 1
ATOM 1997 C CA . LEU A 1 242 ? -6.179 20.995 14.974 1.00 87.19 242 LEU A CA 1
ATOM 1998 C C . LEU A 1 242 ? -7.336 21.900 14.542 1.00 87.19 242 LEU A C 1
ATOM 2000 O O . LEU A 1 242 ? -7.313 23.087 14.849 1.00 87.19 242 LEU A O 1
ATOM 2004 N N . TYR A 1 243 ? -8.334 21.347 13.851 1.00 92.12 243 TYR A N 1
ATOM 2005 C CA . TYR A 1 243 ? -9.547 22.075 13.510 1.00 92.12 243 TYR A CA 1
ATOM 2006 C C . TYR A 1 243 ? -10.249 22.603 14.761 1.00 92.12 243 TYR A C 1
ATOM 2008 O O . TYR A 1 243 ? -10.375 21.913 15.781 1.00 92.12 243 TYR A O 1
ATOM 2016 N N . SER A 1 244 ? -10.702 23.846 14.652 1.00 93.25 244 SER A N 1
ATOM 2017 C CA . SER A 1 244 ? -11.583 24.495 15.612 1.00 93.25 244 SER A CA 1
ATOM 2018 C C . SER A 1 244 ? -12.912 23.746 15.733 1.00 93.25 244 SER A C 1
ATOM 2020 O O . SER A 1 244 ? -13.268 22.904 14.903 1.00 93.25 244 SER A O 1
ATOM 2022 N N . LEU A 1 245 ? -13.660 24.050 16.794 1.00 93.06 245 LEU A N 1
ATOM 2023 C CA . LEU A 1 245 ? -14.974 23.453 17.017 1.00 93.06 245 LEU A CA 1
ATOM 2024 C C . LEU A 1 245 ? -15.919 23.702 15.828 1.00 93.06 245 LEU A C 1
ATOM 2026 O O . LEU A 1 245 ? -16.606 22.780 15.390 1.00 93.06 245 LEU A O 1
ATOM 2030 N N . ASP A 1 246 ? -15.892 24.913 15.271 1.00 93.38 246 ASP A N 1
ATOM 2031 C CA . ASP A 1 246 ? -16.728 25.305 14.135 1.00 93.38 246 ASP A CA 1
ATOM 2032 C C . ASP A 1 246 ? -16.334 24.557 12.856 1.00 93.38 246 ASP A C 1
ATOM 2034 O O . ASP A 1 246 ? -17.195 24.008 12.170 1.00 93.38 246 ASP A O 1
ATOM 2038 N N . GLU A 1 247 ? -15.033 24.423 12.579 1.00 93.62 247 GLU A N 1
ATOM 2039 C CA . GLU A 1 247 ? -14.526 23.632 11.445 1.00 93.62 247 GLU A CA 1
ATOM 2040 C C . GLU A 1 247 ? -14.872 22.138 11.561 1.00 93.62 247 GLU A C 1
ATOM 2042 O O . GLU A 1 247 ? -14.999 21.443 10.551 1.00 93.62 247 GLU A O 1
ATOM 2047 N N . LEU A 1 248 ? -15.049 21.621 12.782 1.00 92.12 248 LEU A N 1
ATOM 2048 C CA . LEU A 1 248 ? -15.495 20.245 13.010 1.00 92.12 248 LEU A CA 1
ATOM 2049 C C . LEU A 1 248 ? -17.012 20.056 12.837 1.00 92.12 248 LEU A C 1
ATOM 2051 O O . LEU A 1 248 ? -17.448 18.896 12.808 1.00 92.12 248 LEU A O 1
ATOM 2055 N N . GLY A 1 249 ? -17.777 21.141 12.680 1.00 92.62 249 GLY A N 1
ATOM 2056 C CA . GLY A 1 249 ? -19.227 21.151 12.463 1.00 92.62 249 GLY A CA 1
ATOM 2057 C C . GLY A 1 249 ? -20.045 21.806 13.583 1.00 92.62 249 GLY A C 1
ATOM 2058 O O . GLY A 1 249 ? -21.271 21.797 13.501 1.00 92.62 249 GLY A O 1
ATOM 2059 N N . GLY A 1 250 ? -19.396 22.361 14.612 1.00 93.88 250 GLY A N 1
ATOM 2060 C CA . GLY A 1 250 ? -20.059 23.033 15.731 1.00 93.88 250 GLY A CA 1
ATOM 2061 C C . GLY A 1 250 ? -20.794 22.091 16.694 1.00 93.88 250 GLY A C 1
ATOM 2062 O O . GLY A 1 250 ? -20.699 20.864 16.617 1.00 93.88 250 GLY A O 1
ATOM 2063 N N . LEU A 1 251 ? -21.525 22.679 17.644 1.00 93.94 251 LEU A N 1
ATOM 2064 C CA . LEU A 1 251 ? -22.356 21.933 18.592 1.00 93.94 251 LEU A CA 1
ATOM 2065 C C . LEU A 1 251 ? -23.668 21.508 17.929 1.00 93.94 251 LEU A C 1
ATOM 2067 O O . LEU A 1 251 ? -24.474 22.353 17.540 1.00 93.94 251 LEU A O 1
ATOM 2071 N N . SER A 1 252 ? -23.916 20.199 17.852 1.00 93.12 252 SER A N 1
ATOM 2072 C CA . SER A 1 252 ? -25.235 19.713 17.448 1.00 93.12 252 SER A CA 1
ATOM 2073 C C . SER A 1 252 ? -26.267 20.016 18.533 1.00 93.12 252 SER A C 1
ATOM 2075 O O . SER A 1 252 ? -26.006 19.820 19.720 1.00 93.12 252 SER A O 1
ATOM 2077 N N . GLN A 1 253 ? -27.448 20.454 18.103 1.00 94.25 253 GLN A N 1
ATOM 2078 C CA . GLN A 1 253 ? -28.613 20.696 18.963 1.00 94.25 253 GLN A CA 1
ATOM 2079 C C . GLN A 1 253 ? -29.633 19.553 18.899 1.00 94.25 253 GLN A C 1
ATOM 2081 O O . GLN A 1 253 ? -30.521 19.452 19.739 1.00 94.25 253 GLN A O 1
ATOM 2086 N N . THR A 1 254 ? -29.516 18.682 17.896 1.00 95.00 254 THR A N 1
ATOM 2087 C CA . THR A 1 254 ? -30.426 17.555 17.675 1.00 95.00 254 THR A CA 1
ATOM 2088 C C . THR A 1 254 ? -29.637 16.260 17.554 1.00 95.00 254 THR A C 1
ATOM 2090 O O . THR A 1 254 ? -28.518 16.241 17.030 1.00 95.00 254 THR A O 1
ATOM 2093 N N . GLU A 1 255 ? -30.205 15.175 18.076 1.00 95.94 255 GLU A N 1
ATOM 2094 C CA . GLU A 1 255 ? -29.600 13.855 17.950 1.00 95.94 255 GLU A CA 1
ATOM 2095 C C . GLU A 1 255 ? -29.686 13.389 16.497 1.00 95.94 255 GLU A C 1
ATOM 2097 O O . GLU A 1 255 ? -30.768 13.303 15.912 1.00 95.94 255 GLU A O 1
ATOM 2102 N N . LYS A 1 256 ? -28.536 13.055 15.911 1.00 95.75 256 LYS A N 1
ATOM 2103 C CA . LYS A 1 256 ? -28.481 12.379 14.618 1.00 95.75 256 LYS A CA 1
ATOM 2104 C C . LYS A 1 256 ? -28.437 10.875 14.835 1.00 95.75 256 LYS A C 1
ATOM 2106 O O . LYS A 1 256 ? -27.606 10.369 15.589 1.00 95.75 256 LYS A O 1
ATOM 2111 N N . LEU A 1 257 ? -29.310 10.160 14.137 1.00 93.69 257 LEU A N 1
ATOM 2112 C CA . LEU A 1 257 ? -29.374 8.706 14.204 1.00 93.69 257 LEU A CA 1
ATOM 2113 C C . LEU A 1 257 ? -28.330 8.065 13.289 1.00 93.69 257 LEU A C 1
ATOM 2115 O O . LEU A 1 257 ? -27.976 8.594 12.231 1.00 93.69 257 LEU A O 1
ATOM 2119 N N . PHE A 1 258 ? -27.843 6.892 13.694 1.00 89.94 258 PHE A N 1
ATOM 2120 C CA . PHE A 1 258 ? -26.954 6.101 12.855 1.00 89.94 258 PHE A CA 1
ATOM 2121 C C . PHE A 1 258 ? -27.693 5.668 11.588 1.00 89.94 258 PHE A C 1
ATOM 2123 O O . PHE A 1 258 ? -28.733 5.017 11.656 1.00 89.94 258 PHE A O 1
ATOM 2130 N N . THR A 1 259 ? -27.129 6.012 10.434 1.00 87.19 259 THR A N 1
ATOM 2131 C CA . THR A 1 259 ? -27.630 5.556 9.138 1.00 87.19 259 THR A CA 1
ATOM 2132 C C . THR A 1 259 ? -26.749 4.403 8.661 1.00 87.19 259 THR A C 1
ATOM 2134 O O . THR A 1 259 ? -25.534 4.594 8.555 1.00 87.19 259 THR A O 1
ATOM 2137 N N . PRO A 1 260 ? -27.313 3.212 8.383 1.00 81.81 260 PRO A N 1
ATOM 2138 C CA . PRO A 1 260 ? -26.557 2.114 7.798 1.00 81.81 260 PRO A CA 1
ATOM 2139 C C . PRO A 1 260 ? -25.857 2.553 6.506 1.00 81.81 260 PRO A C 1
ATOM 2141 O O . PRO A 1 260 ? -26.431 3.319 5.728 1.00 81.81 260 PRO A O 1
ATOM 2144 N N . PRO A 1 261 ? -24.626 2.090 6.250 1.00 84.44 261 PRO A N 1
ATOM 2145 C CA . PRO A 1 261 ? -23.918 2.494 5.051 1.00 84.44 261 PRO A CA 1
ATOM 2146 C C . PRO A 1 261 ? -24.547 1.872 3.805 1.00 84.44 261 PRO A C 1
ATOM 2148 O O . PRO A 1 261 ? -24.990 0.726 3.820 1.00 84.44 261 PRO A O 1
ATOM 2151 N N . TYR A 1 262 ? -24.495 2.603 2.690 1.00 81.31 262 TYR A N 1
ATOM 2152 C CA . TYR A 1 262 ? -24.923 2.098 1.380 1.00 81.31 262 TYR A CA 1
ATOM 2153 C C . TYR A 1 262 ? -24.149 0.846 0.942 1.00 81.31 262 TYR A C 1
ATOM 2155 O O . TYR A 1 262 ? -24.665 0.025 0.190 1.00 81.31 262 TYR A O 1
ATOM 2163 N N . CYS A 1 263 ? -22.904 0.696 1.405 1.00 84.88 263 CYS A N 1
ATOM 2164 C CA . CYS A 1 263 ? -22.062 -0.457 1.123 1.00 84.88 263 CYS A CA 1
ATOM 2165 C C . CYS A 1 263 ? -21.355 -0.933 2.397 1.00 84.88 263 CYS A C 1
ATOM 2167 O O . CYS A 1 263 ? -20.475 -0.257 2.925 1.00 84.88 263 CYS A O 1
ATOM 2169 N N . ASN A 1 264 ? -21.662 -2.150 2.845 1.00 83.62 264 ASN A N 1
ATOM 2170 C CA . ASN A 1 264 ? -21.025 -2.751 4.025 1.00 83.62 264 ASN A CA 1
ATOM 2171 C C . ASN A 1 264 ? -19.546 -3.136 3.812 1.00 83.62 264 ASN A C 1
ATOM 2173 O O . ASN A 1 264 ? -18.851 -3.482 4.770 1.00 83.62 264 ASN A O 1
ATOM 2177 N N . LEU A 1 265 ? -19.060 -3.087 2.566 1.00 87.12 265 LEU A N 1
ATOM 2178 C CA . LEU A 1 265 ? -17.657 -3.321 2.209 1.00 87.12 265 LEU A CA 1
ATOM 2179 C C . LEU A 1 265 ? -16.854 -2.019 2.073 1.00 87.12 265 LEU A C 1
ATOM 2181 O O . LEU A 1 265 ? -15.631 -2.064 2.153 1.00 87.12 265 LEU A O 1
ATOM 2185 N N . HIS A 1 266 ? -17.519 -0.874 1.891 1.00 88.75 266 HIS A N 1
ATOM 2186 C CA . HIS A 1 266 ? -16.887 0.424 1.642 1.00 88.75 266 HIS A CA 1
ATOM 2187 C C . HIS A 1 266 ? -17.544 1.498 2.501 1.00 88.75 266 HIS A C 1
ATOM 2189 O O . HIS A 1 266 ? -18.501 2.147 2.084 1.00 88.75 266 HIS A O 1
ATOM 2195 N N . THR A 1 267 ? -17.041 1.675 3.717 1.00 91.31 267 THR A N 1
ATOM 2196 C CA . THR A 1 267 ? -17.695 2.525 4.716 1.00 91.31 267 THR A CA 1
ATOM 2197 C C . THR A 1 267 ? -16.732 2.939 5.815 1.00 91.31 267 THR A C 1
ATOM 2199 O O . THR A 1 267 ? -15.707 2.294 6.034 1.00 91.31 267 THR A O 1
ATOM 2202 N N . ASP A 1 268 ? -17.107 3.993 6.529 1.00 93.44 268 ASP A N 1
ATOM 2203 C CA . ASP A 1 268 ? -16.412 4.479 7.710 1.00 93.44 268 ASP A CA 1
ATOM 2204 C C . ASP A 1 268 ? -17.195 4.133 8.968 1.00 93.44 268 ASP A C 1
ATOM 2206 O O . ASP A 1 268 ? -18.422 4.246 9.005 1.00 93.44 268 ASP A O 1
ATOM 2210 N N . TYR A 1 269 ? -16.478 3.743 10.015 1.00 95.44 269 TYR A N 1
ATOM 2211 C CA . TYR A 1 269 ? -17.049 3.491 11.327 1.00 95.44 269 TYR A CA 1
ATOM 2212 C C . TYR A 1 269 ? -16.347 4.344 12.375 1.00 95.44 269 TYR A C 1
ATOM 2214 O O . TYR A 1 269 ? -15.129 4.267 12.548 1.00 95.44 269 TYR A O 1
ATOM 2222 N N . TRP A 1 270 ? -17.140 5.128 13.103 1.00 97.62 270 TRP A N 1
ATOM 2223 C CA . TRP A 1 270 ? -16.702 5.825 14.304 1.00 97.62 270 TRP A CA 1
ATOM 2224 C C . TRP A 1 270 ? -16.984 4.939 15.510 1.00 97.62 270 TRP A C 1
ATOM 2226 O O . TRP A 1 270 ? -18.136 4.633 15.820 1.00 97.62 270 TRP A O 1
ATOM 2236 N N . PHE A 1 271 ? -15.918 4.501 16.171 1.00 98.38 271 PHE A N 1
ATOM 2237 C CA . PHE A 1 271 ? -15.977 3.626 17.336 1.00 98.38 271 PHE A CA 1
ATOM 2238 C C . PHE A 1 271 ? -15.369 4.354 18.530 1.00 98.38 271 PHE A C 1
ATOM 2240 O O . PHE A 1 271 ? -14.240 4.834 18.452 1.00 98.38 271 PHE A O 1
ATOM 2247 N N . GLY A 1 272 ? -16.125 4.491 19.612 1.00 98.56 272 GLY A N 1
ATOM 2248 C CA . GLY A 1 272 ? -15.774 5.332 20.752 1.00 98.56 272 GLY A CA 1
ATOM 2249 C C . GLY A 1 272 ? -15.682 4.545 22.049 1.00 98.56 272 GLY A C 1
ATOM 2250 O O . GLY A 1 272 ? -16.304 3.492 22.181 1.00 98.56 272 GLY A O 1
ATOM 2251 N N . ILE A 1 273 ? -14.922 5.079 23.003 1.00 98.75 273 ILE A N 1
ATOM 2252 C CA . ILE A 1 273 ? -14.938 4.684 24.413 1.00 98.75 273 ILE A CA 1
ATOM 2253 C C . ILE A 1 273 ? -15.583 5.804 25.225 1.00 98.75 273 ILE A C 1
ATOM 2255 O O . ILE A 1 273 ? -15.225 6.971 25.061 1.00 98.75 273 ILE A O 1
ATOM 2259 N N . PHE A 1 274 ? -16.509 5.437 26.102 1.00 98.75 274 PHE A N 1
ATOM 2260 C CA . PHE A 1 274 ? -17.402 6.346 26.802 1.00 98.75 274 PHE A CA 1
ATOM 2261 C C . PHE A 1 274 ? -17.344 6.156 28.314 1.00 98.75 274 PHE A C 1
ATOM 2263 O O . PHE A 1 274 ? -17.083 5.058 28.819 1.00 98.75 274 PHE A O 1
ATOM 2270 N N . GLU A 1 275 ? -17.628 7.244 29.018 1.00 98.25 275 GLU A N 1
ATOM 2271 C CA . GLU A 1 275 ? -17.907 7.303 30.449 1.00 98.25 275 GLU A CA 1
ATOM 2272 C C . GLU A 1 275 ? -19.371 7.716 30.633 1.00 98.25 275 GLU A C 1
ATOM 2274 O O . GLU A 1 275 ? -19.816 8.693 30.029 1.00 98.25 275 GLU A O 1
ATOM 2279 N N . ARG A 1 276 ? -20.141 6.976 31.440 1.00 97.62 276 ARG A N 1
ATOM 2280 C CA . ARG A 1 276 ? -21.532 7.362 31.726 1.00 97.62 276 ARG A CA 1
ATOM 2281 C C . ARG A 1 276 ? -21.544 8.627 32.573 1.00 97.62 276 ARG A C 1
ATOM 2283 O O . ARG A 1 276 ? -20.838 8.696 33.575 1.00 97.62 276 ARG A O 1
ATOM 2290 N N . SER A 1 277 ? -22.377 9.589 32.200 1.00 95.94 277 SER A N 1
ATOM 2291 C CA . SER A 1 277 ? -22.546 10.830 32.947 1.00 95.94 277 SER A CA 1
ATOM 2292 C C . SER A 1 277 ? -23.969 11.325 32.718 1.00 95.94 277 SER A C 1
ATOM 2294 O O . SER A 1 277 ? -24.286 11.900 31.682 1.00 95.94 277 SER A O 1
ATOM 2296 N N . GLU A 1 278 ? -24.855 11.019 33.664 1.00 95.44 278 GLU A N 1
ATOM 2297 C CA . GLU A 1 278 ? -26.269 11.382 33.572 1.00 95.44 278 GLU A CA 1
ATOM 2298 C C . GLU A 1 278 ? -26.430 12.899 33.390 1.00 95.44 278 GLU A C 1
ATOM 2300 O O . GLU A 1 278 ? -25.755 13.686 34.055 1.00 95.44 278 GLU A O 1
ATOM 2305 N N . GLY A 1 279 ? -27.274 13.303 32.436 1.00 95.62 279 GLY A N 1
ATOM 2306 C CA . GLY A 1 279 ? -27.465 14.710 32.073 1.00 95.62 279 GLY A CA 1
ATOM 2307 C C . GLY A 1 279 ? -26.290 15.364 31.332 1.00 95.62 279 GLY A C 1
ATOM 2308 O O . GLY A 1 279 ? -26.274 16.585 31.181 1.00 95.62 279 GLY A O 1
ATOM 2309 N N . TYR A 1 280 ? -25.286 14.602 30.877 1.00 97.44 280 TYR A N 1
ATOM 2310 C CA . TYR A 1 280 ? -24.135 15.174 30.175 1.00 97.44 280 TYR A CA 1
ATOM 2311 C C . TYR A 1 280 ? -24.526 15.828 28.844 1.00 97.44 280 TYR A C 1
ATOM 2313 O O . TYR A 1 280 ? -25.108 15.178 27.970 1.00 97.44 280 TYR A O 1
ATOM 2321 N N . LYS A 1 281 ? -24.135 17.097 28.675 1.00 97.56 281 LYS A N 1
ATOM 2322 C CA . LYS A 1 281 ? -24.352 17.911 27.470 1.00 97.56 281 LYS A CA 1
ATOM 2323 C C . LYS A 1 281 ? -23.037 18.265 26.788 1.00 97.56 281 LYS A C 1
ATOM 2325 O O . LYS A 1 281 ? -22.092 18.710 27.445 1.00 97.56 281 LYS A O 1
ATOM 2330 N N . GLN A 1 282 ? -22.997 18.139 25.463 1.00 97.12 282 GLN A N 1
ATOM 2331 C CA . GLN A 1 282 ? -21.844 18.537 24.650 1.00 97.12 282 GLN A CA 1
ATOM 2332 C C . GLN A 1 282 ? -21.585 20.044 24.810 1.00 97.12 282 GLN A C 1
ATOM 2334 O O . GLN A 1 282 ? -22.415 20.863 24.431 1.00 97.12 282 GLN A O 1
ATOM 2339 N N . GLY A 1 283 ? -20.452 20.429 25.401 1.00 92.88 283 GLY A N 1
ATOM 2340 C CA . GLY A 1 283 ? -20.108 21.840 25.621 1.00 92.88 283 GLY A CA 1
ATOM 2341 C C . GLY A 1 283 ? -21.022 22.601 26.590 1.00 92.88 283 GLY A C 1
ATOM 2342 O O . GLY A 1 283 ? -21.012 23.824 26.572 1.00 92.88 283 GLY A O 1
ATOM 2343 N N . GLY A 1 284 ? -21.821 21.914 27.415 1.00 93.38 284 GLY A N 1
ATOM 2344 C CA . GLY A 1 284 ? -22.746 22.527 28.384 1.00 93.38 284 GLY A CA 1
ATOM 2345 C C . GLY A 1 284 ? -24.069 23.038 27.796 1.00 93.38 284 GLY A C 1
ATOM 2346 O O . GLY A 1 284 ? -25.080 23.035 28.493 1.00 93.38 284 GLY A O 1
ATOM 2347 N N . GLU A 1 285 ? -24.086 23.395 26.512 1.00 93.56 285 GLU A N 1
ATOM 2348 C CA . GLU A 1 285 ? -25.252 23.972 25.817 1.00 93.56 285 GLU A CA 1
ATOM 2349 C C . GLU A 1 285 ? -25.670 23.191 24.559 1.00 93.56 285 GLU A C 1
ATOM 2351 O O . GLU A 1 285 ? -26.652 23.534 23.905 1.00 93.56 285 GLU A O 1
ATOM 2356 N N . GLY A 1 286 ? -24.920 22.155 24.182 1.00 94.50 286 GLY A N 1
ATOM 2357 C CA . GLY A 1 286 ? -25.246 21.283 23.057 1.00 94.50 286 GLY A CA 1
ATOM 2358 C C . GLY A 1 286 ? -26.135 20.104 23.445 1.00 94.50 286 GLY A C 1
ATOM 2359 O O . GLY A 1 286 ? -26.698 20.037 24.541 1.00 94.50 286 GLY A O 1
ATOM 2360 N N . LEU A 1 287 ? -26.214 19.141 22.527 1.00 96.56 287 LEU A N 1
ATOM 2361 C CA . LEU A 1 287 ? -26.963 17.898 22.678 1.00 96.56 287 LEU A CA 1
ATOM 2362 C C . LEU A 1 287 ? -26.672 17.199 24.015 1.00 96.56 287 LEU A C 1
ATOM 2364 O O . LEU A 1 287 ? -25.516 16.939 24.369 1.00 96.56 287 LEU A O 1
ATOM 2368 N N . GLU A 1 288 ? -27.740 16.849 24.727 1.00 97.69 288 GLU A N 1
ATOM 2369 C CA . GLU A 1 288 ? -27.676 15.961 25.882 1.00 97.69 288 GLU A CA 1
ATOM 2370 C C . GLU A 1 288 ? -27.504 14.518 25.407 1.00 97.69 288 GLU A C 1
ATOM 2372 O O . GLU A 1 288 ? -28.324 13.993 24.660 1.00 97.69 288 GLU A O 1
ATOM 2377 N N . THR A 1 289 ? -26.405 13.891 25.813 1.00 96.50 289 THR A N 1
ATOM 2378 C CA . THR A 1 289 ? -26.011 12.538 25.381 1.00 96.50 289 THR A CA 1
ATOM 2379 C C . THR A 1 289 ? -26.004 11.542 26.540 1.00 96.50 289 THR A C 1
ATOM 2381 O O . THR A 1 289 ? -26.025 10.337 26.308 1.00 96.50 289 THR A O 1
ATOM 2384 N N . GLY A 1 290 ? -25.969 12.020 27.793 1.00 96.69 290 GLY A N 1
ATOM 2385 C CA . GLY A 1 290 ? -25.920 11.162 28.987 1.00 96.69 290 GLY A CA 1
ATOM 2386 C C . GLY A 1 290 ? -24.614 10.362 29.141 1.00 96.69 290 GLY A C 1
ATOM 2387 O O . GLY A 1 290 ? -24.489 9.495 30.012 1.00 96.69 290 GLY A O 1
ATOM 2388 N N . GLU A 1 291 ? -23.627 10.626 28.288 1.00 97.88 291 GLU A N 1
ATOM 2389 C CA . GLU A 1 291 ? -22.340 9.943 28.255 1.00 97.88 291 GLU A CA 1
ATOM 2390 C C . GLU A 1 291 ? -21.284 10.846 27.617 1.00 97.88 291 GLU A C 1
ATOM 2392 O O . GLU A 1 291 ? -21.554 11.551 26.648 1.00 97.88 291 GLU A O 1
ATOM 2397 N N . LYS A 1 292 ? -20.058 10.786 28.128 1.00 98.25 292 LYS A N 1
ATOM 2398 C CA . LYS A 1 292 ? -18.930 11.545 27.595 1.00 98.25 292 LYS A CA 1
ATOM 2399 C C . LYS A 1 292 ? -18.046 10.652 26.738 1.00 98.25 292 LYS A C 1
ATOM 2401 O O . LYS A 1 292 ? -17.637 9.577 27.188 1.00 98.25 292 LYS A O 1
ATOM 2406 N N . LEU A 1 293 ? -17.700 11.094 25.530 1.00 98.75 293 LEU A N 1
ATOM 2407 C CA . LEU A 1 293 ? -16.721 10.408 24.687 1.00 98.75 293 LEU A CA 1
ATOM 2408 C C . LEU A 1 293 ? -15.299 10.706 25.197 1.00 98.75 293 LEU A C 1
ATOM 2410 O O . LEU A 1 293 ? -14.871 11.850 25.310 1.00 98.75 293 LEU A O 1
ATOM 2414 N N . ILE A 1 294 ? -14.544 9.650 25.495 1.00 98.56 294 ILE A N 1
ATOM 2415 C CA . ILE A 1 294 ? -13.205 9.719 26.107 1.00 98.56 294 ILE A CA 1
ATOM 2416 C C . ILE A 1 294 ? -12.093 9.421 25.092 1.00 98.56 294 ILE A C 1
ATOM 2418 O O . ILE A 1 294 ? -10.941 9.830 25.253 1.00 98.56 294 ILE A O 1
ATOM 2422 N N . GLY A 1 295 ? -12.412 8.700 24.024 1.00 98.50 295 GLY A N 1
ATOM 2423 C CA . GLY A 1 295 ? -11.485 8.352 22.955 1.00 98.50 295 GLY A CA 1
ATOM 2424 C C . GLY A 1 295 ? -12.225 7.735 21.783 1.00 98.50 295 GLY A C 1
ATOM 2425 O O . GLY A 1 295 ? -13.327 7.221 21.952 1.00 98.50 295 GLY A O 1
ATOM 2426 N N . TYR A 1 296 ? -11.634 7.776 20.596 1.00 98.62 296 TYR A N 1
ATOM 2427 C CA . TYR A 1 296 ? -12.275 7.295 19.382 1.00 98.62 296 TYR A CA 1
ATOM 2428 C C . TYR A 1 296 ? -11.287 6.676 18.394 1.00 98.62 296 TYR A C 1
ATOM 2430 O O . TYR A 1 296 ? -10.086 6.964 18.396 1.00 98.62 296 TYR A O 1
ATOM 2438 N N . ILE A 1 297 ? -11.836 5.833 17.526 1.00 98.25 297 ILE A N 1
ATOM 2439 C CA . ILE A 1 297 ? -11.215 5.296 16.325 1.00 98.25 297 ILE A CA 1
ATOM 2440 C C . ILE A 1 297 ? -12.125 5.608 15.136 1.00 98.25 297 ILE A C 1
ATOM 2442 O O . ILE A 1 297 ? -13.332 5.379 15.202 1.00 98.25 297 ILE A O 1
ATOM 2446 N N . LEU A 1 298 ? -11.526 6.090 14.048 1.00 96.81 298 LEU A N 1
ATOM 2447 C CA . LEU A 1 298 ? -12.134 6.093 12.719 1.00 96.81 298 LEU A CA 1
ATOM 2448 C C . LEU A 1 298 ? -11.555 4.918 11.925 1.00 96.81 298 LEU A C 1
ATOM 2450 O O . LEU A 1 298 ? -10.374 4.941 11.565 1.00 96.81 298 LEU A O 1
ATOM 2454 N N . LEU A 1 299 ? -12.379 3.897 11.690 1.00 96.19 299 LEU A N 1
ATOM 2455 C CA . LEU A 1 299 ? -12.046 2.724 10.884 1.00 96.19 299 LEU A CA 1
ATOM 2456 C C . LEU A 1 299 ? -12.625 2.897 9.477 1.00 96.19 299 LEU A C 1
ATOM 2458 O O . LEU A 1 299 ? -13.842 2.881 9.312 1.00 96.19 299 LEU A O 1
ATOM 2462 N N . GLU A 1 300 ? -11.761 3.009 8.475 1.00 94.00 300 GLU A N 1
ATOM 2463 C CA . GLU A 1 300 ? -12.158 3.095 7.066 1.00 94.00 300 GLU A CA 1
ATOM 2464 C C . GLU A 1 300 ? -12.032 1.721 6.414 1.00 94.00 300 GLU A C 1
ATOM 2466 O O . GLU A 1 300 ? -10.922 1.215 6.231 1.00 94.00 300 GLU A O 1
ATOM 2471 N N . ARG A 1 301 ? -13.156 1.084 6.085 1.00 92.56 301 ARG A N 1
ATOM 2472 C CA . ARG A 1 301 ? -13.188 -0.239 5.455 1.00 92.56 301 ARG A CA 1
ATOM 2473 C C . ARG A 1 301 ? -13.237 -0.122 3.933 1.00 92.56 301 ARG A C 1
ATOM 2475 O O . ARG A 1 301 ? -14.031 0.646 3.392 1.00 92.56 301 ARG A O 1
ATOM 2482 N N . HIS A 1 302 ? -12.432 -0.950 3.270 1.00 89.00 302 HIS A N 1
ATOM 2483 C CA . HIS A 1 302 ? -12.413 -1.162 1.829 1.00 89.00 302 HIS A CA 1
ATOM 2484 C C . HIS A 1 302 ? -12.226 -2.657 1.515 1.00 89.00 302 HIS A C 1
ATOM 2486 O O . HIS A 1 302 ? -11.118 -3.191 1.598 1.00 89.00 302 HIS A O 1
ATOM 2492 N N . GLY A 1 303 ? -13.318 -3.344 1.177 1.00 88.12 303 GLY A N 1
ATOM 2493 C CA . GLY A 1 303 ? -13.322 -4.780 0.900 1.00 88.12 303 GLY A CA 1
ATOM 2494 C C . GLY A 1 303 ? -12.914 -5.605 2.124 1.00 88.12 303 GLY A C 1
ATOM 2495 O O . GLY A 1 303 ? -13.553 -5.537 3.186 1.00 88.12 303 GLY A O 1
ATOM 2496 N N . GLU A 1 304 ? -11.838 -6.381 1.970 1.00 90.00 304 GLU A N 1
ATOM 2497 C CA . GLU A 1 304 ? -11.264 -7.214 3.037 1.00 90.00 304 GLU A CA 1
ATOM 2498 C C . GLU A 1 304 ? -10.212 -6.499 3.899 1.00 90.00 304 GLU A C 1
ATOM 2500 O O . GLU A 1 304 ? -9.606 -7.101 4.791 1.00 90.00 304 GLU A O 1
ATOM 2505 N N . PHE A 1 305 ? -9.991 -5.213 3.642 1.00 91.06 305 PHE A N 1
ATOM 2506 C CA . PHE A 1 305 ? -9.013 -4.374 4.314 1.00 91.06 305 PHE A CA 1
ATOM 2507 C C . PHE A 1 305 ? -9.700 -3.216 5.039 1.00 91.06 305 PHE A C 1
ATOM 2509 O O . PHE A 1 305 ? -10.707 -2.682 4.581 1.00 91.06 305 PHE A O 1
ATOM 2516 N N . ALA A 1 306 ? -9.137 -2.781 6.159 1.00 94.19 306 ALA A N 1
ATOM 2517 C CA . ALA A 1 306 ? -9.522 -1.543 6.809 1.00 94.19 306 ALA A CA 1
ATOM 2518 C C . ALA A 1 306 ? -8.304 -0.761 7.303 1.00 94.19 306 ALA A C 1
ATOM 2520 O O . ALA A 1 306 ? -7.269 -1.327 7.664 1.00 94.19 306 ALA A O 1
ATOM 2521 N N . HIS A 1 307 ? -8.429 0.560 7.334 1.00 93.56 307 HIS A N 1
ATOM 2522 C CA . HIS A 1 307 ? -7.411 1.473 7.826 1.00 93.56 307 HIS A CA 1
ATOM 2523 C C . HIS A 1 307 ? -7.893 2.193 9.083 1.00 93.56 307 HIS A C 1
ATOM 2525 O O . HIS A 1 307 ? -8.971 2.782 9.101 1.00 93.56 307 HIS A O 1
ATOM 2531 N N . LEU A 1 308 ? -7.080 2.173 10.141 1.00 94.44 308 LEU A N 1
ATOM 2532 C CA . LEU A 1 308 ? -7.278 3.041 11.299 1.00 94.44 308 LEU A CA 1
ATOM 2533 C C . LEU A 1 308 ? -6.819 4.453 10.927 1.00 94.44 308 LEU A C 1
ATOM 2535 O O . LEU A 1 308 ? -5.664 4.818 11.171 1.00 94.44 308 LEU A O 1
ATOM 2539 N N . ARG A 1 309 ? -7.713 5.238 10.318 1.00 90.81 309 ARG A N 1
ATOM 2540 C CA . ARG A 1 309 ? -7.402 6.605 9.885 1.00 90.81 309 ARG A CA 1
ATOM 2541 C C . ARG A 1 309 ? -7.110 7.499 11.078 1.00 90.81 309 ARG A C 1
ATOM 2543 O O . ARG A 1 309 ? -6.084 8.178 11.091 1.00 90.81 309 ARG A O 1
ATOM 2550 N N . HIS A 1 310 ? -7.972 7.459 12.094 1.00 91.81 310 HIS A N 1
ATOM 2551 C CA . HIS A 1 310 ? -7.770 8.168 13.358 1.00 91.81 310 HIS A CA 1
ATOM 2552 C C . HIS A 1 310 ? -7.852 7.196 14.536 1.00 91.81 310 HIS A C 1
ATOM 2554 O O . HIS A 1 310 ? -8.678 6.288 14.539 1.00 91.81 310 HIS A O 1
ATOM 2560 N N . ILE A 1 311 ? -7.013 7.410 15.548 1.00 94.00 311 ILE A N 1
ATOM 2561 C CA . ILE A 1 311 ? -7.073 6.717 16.840 1.00 94.00 311 ILE A CA 1
ATOM 2562 C C . ILE A 1 311 ? -6.533 7.643 17.930 1.00 94.00 311 ILE A C 1
ATOM 2564 O O . ILE A 1 311 ? -5.336 7.938 17.975 1.00 94.00 311 ILE A O 1
ATOM 2568 N N . LEU A 1 312 ? -7.418 8.145 18.790 1.00 95.19 312 LEU A N 1
ATOM 2569 C CA . LEU A 1 312 ? -7.066 9.099 19.840 1.00 95.19 312 LEU A CA 1
ATOM 2570 C C . LEU A 1 312 ? -7.825 8.822 21.131 1.00 95.19 312 LEU A C 1
ATOM 2572 O O . LEU A 1 312 ? -8.931 8.299 21.131 1.00 95.19 312 LEU A O 1
ATOM 2576 N N . GLY A 1 313 ? -7.215 9.218 22.243 1.00 96.69 313 GLY A N 1
ATOM 2577 C CA . GLY A 1 313 ? -7.844 9.237 23.558 1.00 96.69 313 GLY A CA 1
ATOM 2578 C C . GLY A 1 313 ? -7.481 10.511 24.297 1.00 96.69 313 GLY A C 1
ATOM 2579 O O . GLY A 1 313 ? -6.393 11.067 24.093 1.00 96.69 313 GLY A O 1
ATOM 2580 N N . HIS A 1 314 ? -8.388 10.978 25.141 1.00 97.62 314 HIS A N 1
ATOM 2581 C CA . HIS A 1 314 ? -8.200 12.173 25.944 1.00 97.62 314 HIS A CA 1
ATOM 2582 C C . HIS A 1 314 ? -6.975 12.024 26.852 1.00 97.62 314 HIS A C 1
ATOM 2584 O O . HIS A 1 314 ? -6.774 10.982 27.484 1.00 97.62 314 HIS A O 1
ATOM 2590 N N . GLY A 1 315 ? -6.142 13.066 26.909 1.00 95.88 315 GLY A N 1
ATOM 2591 C CA . GLY A 1 315 ? -4.844 13.053 27.581 1.00 95.88 315 GLY A CA 1
ATOM 2592 C C . GLY A 1 315 ? -4.886 12.553 29.025 1.00 95.88 315 GLY A C 1
ATOM 2593 O O . GLY A 1 315 ? -4.064 11.711 29.400 1.00 95.88 315 GLY A O 1
ATOM 2594 N N . ASP A 1 316 ? -5.871 13.024 29.786 1.00 96.81 316 ASP A N 1
ATOM 2595 C CA . ASP A 1 316 ? -6.045 12.717 31.214 1.00 96.81 316 ASP A CA 1
ATOM 2596 C C . ASP A 1 316 ? -6.455 11.271 31.494 1.00 96.81 316 ASP A C 1
ATOM 2598 O O . ASP A 1 316 ? -6.188 10.735 32.575 1.00 96.81 316 ASP A O 1
ATOM 2602 N N . TYR A 1 317 ? -7.050 10.613 30.500 1.00 97.69 317 TYR A N 1
ATOM 2603 C CA . TYR A 1 317 ? -7.611 9.278 30.646 1.00 97.69 317 TYR A CA 1
ATOM 2604 C C . TYR A 1 317 ? -6.660 8.174 30.162 1.00 97.69 317 TYR A C 1
ATOM 2606 O O . TYR A 1 317 ? -6.859 6.998 30.473 1.00 97.69 317 TYR A O 1
ATOM 2614 N N . LEU A 1 318 ? -5.566 8.521 29.469 1.00 95.00 318 LEU A N 1
ATOM 2615 C CA . LEU A 1 318 ? -4.594 7.549 28.940 1.00 95.00 318 LEU A CA 1
ATOM 2616 C C . LEU A 1 318 ? -4.028 6.611 30.024 1.00 95.00 318 LEU A C 1
ATOM 2618 O O . LEU A 1 318 ? -3.819 5.425 29.768 1.00 95.00 318 LEU A O 1
ATOM 2622 N N . LYS A 1 319 ? -3.845 7.112 31.254 1.00 95.19 319 LYS A N 1
ATOM 2623 C CA . LYS A 1 319 ? -3.339 6.356 32.422 1.00 95.19 319 LYS A CA 1
ATOM 2624 C C . LYS A 1 319 ? -4.252 5.211 32.890 1.00 95.19 319 LYS A C 1
ATOM 2626 O O . LYS A 1 319 ? -3.846 4.380 33.711 1.00 95.19 319 LYS A O 1
ATOM 2631 N N . TYR A 1 320 ? -5.490 5.167 32.404 1.00 97.38 320 TYR A N 1
ATOM 2632 C CA . TYR A 1 320 ? -6.458 4.122 32.735 1.00 97.38 320 TYR A CA 1
ATOM 2633 C C . TYR A 1 320 ? -6.444 2.949 31.751 1.00 97.38 320 TYR A C 1
ATOM 2635 O O . TYR A 1 320 ? -7.170 1.989 31.971 1.00 97.38 320 TYR A O 1
ATOM 2643 N N . GLY A 1 321 ? -5.609 2.993 30.705 1.00 96.25 321 GLY A N 1
ATOM 2644 C CA . GLY A 1 321 ? -5.531 1.920 29.708 1.00 96.25 321 GLY A CA 1
ATOM 2645 C C . GLY A 1 321 ? -6.603 2.002 28.617 1.00 96.25 321 GLY A C 1
ATOM 2646 O O . GLY A 1 321 ? -6.793 1.039 27.873 1.00 96.25 321 GLY A O 1
ATOM 2647 N N . ILE A 1 322 ? -7.271 3.157 28.483 1.00 97.75 322 ILE A N 1
ATOM 2648 C CA . ILE A 1 322 ? -8.401 3.366 27.562 1.00 97.75 322 ILE A CA 1
ATOM 2649 C C . ILE A 1 322 ? -8.091 2.999 26.110 1.00 97.75 322 ILE A C 1
ATOM 2651 O O . ILE A 1 322 ? -8.951 2.464 25.426 1.00 97.75 322 ILE A O 1
ATOM 2655 N N . MET A 1 323 ? -6.858 3.221 25.641 1.00 96.75 323 MET A N 1
ATOM 2656 C CA . MET A 1 323 ? -6.503 2.982 24.238 1.00 96.75 323 MET A CA 1
ATOM 2657 C C . MET A 1 323 ? -6.442 1.495 23.897 1.00 96.75 323 MET A C 1
ATOM 2659 O O . MET A 1 323 ? -6.821 1.106 22.797 1.00 96.75 323 MET A O 1
ATOM 2663 N N . TYR A 1 324 ? -5.968 0.657 24.826 1.00 97.19 324 TYR A N 1
ATOM 2664 C CA . TYR A 1 324 ? -5.977 -0.791 24.619 1.00 97.19 324 TYR A CA 1
ATOM 2665 C C . TYR A 1 324 ? -7.387 -1.346 24.730 1.00 97.19 324 TYR A C 1
ATOM 2667 O O . TYR A 1 324 ? -7.762 -2.187 23.922 1.00 97.19 324 TYR A O 1
ATOM 2675 N N . PHE A 1 325 ? -8.178 -0.848 25.682 1.00 98.38 325 PHE A N 1
ATOM 2676 C CA . PHE A 1 325 ? -9.566 -1.271 25.810 1.00 98.38 325 PHE A CA 1
ATOM 2677 C C . PHE A 1 325 ? -10.385 -0.916 24.564 1.00 98.38 325 PHE A C 1
ATOM 2679 O O . PHE A 1 325 ? -11.001 -1.801 23.978 1.00 98.38 325 PHE A O 1
ATOM 2686 N N . LEU A 1 326 ? -10.283 0.331 24.094 1.00 98.62 326 LEU A N 1
ATOM 2687 C CA . LEU A 1 326 ? -10.914 0.802 22.863 1.00 98.62 326 LEU A CA 1
ATOM 2688 C C . LEU A 1 326 ? -10.529 -0.058 21.653 1.00 98.62 326 LEU A C 1
ATOM 2690 O O . LEU A 1 326 ? -11.397 -0.494 20.902 1.00 98.62 326 LEU A O 1
ATOM 2694 N N . PHE A 1 327 ? -9.234 -0.336 21.472 1.00 98.44 327 PHE A N 1
ATOM 2695 C CA . PHE A 1 327 ? -8.779 -1.137 20.338 1.00 98.44 327 PHE A CA 1
ATOM 2696 C C . PHE A 1 327 ? -9.220 -2.605 20.433 1.00 98.44 327 PHE A C 1
ATOM 2698 O O . PHE A 1 327 ? -9.632 -3.179 19.431 1.00 98.44 327 PHE A O 1
ATOM 2705 N N . PHE A 1 328 ? -9.178 -3.226 21.613 1.00 98.19 328 PHE A N 1
ATOM 2706 C CA . PHE A 1 328 ? -9.598 -4.623 21.759 1.00 98.19 328 PHE A CA 1
ATOM 2707 C C . PHE A 1 328 ? -11.105 -4.801 21.596 1.00 98.19 328 PHE A C 1
ATOM 2709 O O . PHE A 1 328 ? -11.520 -5.763 20.954 1.00 98.19 328 PHE A O 1
ATOM 2716 N N . GLU A 1 329 ? -11.919 -3.871 22.099 1.00 98.62 329 GLU A N 1
ATOM 2717 C CA . GLU A 1 329 ? -13.362 -3.892 21.845 1.00 98.62 329 GLU A CA 1
ATOM 2718 C C . GLU A 1 329 ? -13.681 -3.617 20.368 1.00 98.62 329 GLU A C 1
ATOM 2720 O O . GLU A 1 329 ? -14.602 -4.231 19.833 1.00 98.62 329 GLU A O 1
ATOM 2725 N N . LEU A 1 330 ? -12.885 -2.796 19.666 1.00 98.56 330 LEU A N 1
ATOM 2726 C CA . LEU A 1 330 ? -13.001 -2.661 18.211 1.00 98.56 330 LEU A CA 1
ATOM 2727 C C . LEU A 1 330 ? -12.709 -3.990 17.506 1.00 98.56 330 LEU A C 1
ATOM 2729 O O . LEU A 1 330 ? -13.506 -4.421 16.679 1.00 98.56 330 LEU A O 1
ATOM 2733 N N . VAL A 1 331 ? -11.587 -4.651 17.814 1.00 98.12 331 VAL A N 1
ATOM 2734 C CA . VAL A 1 331 ? -11.230 -5.936 17.183 1.00 98.12 331 VAL A CA 1
ATOM 2735 C C . VAL A 1 331 ? -12.310 -6.982 17.464 1.00 98.12 331 VAL A C 1
ATOM 2737 O O . VAL A 1 331 ? -12.718 -7.697 16.551 1.00 98.12 331 VAL A O 1
ATOM 2740 N N . LYS A 1 332 ? -12.839 -7.028 18.691 1.00 98.25 332 LYS A N 1
ATOM 2741 C CA . LYS A 1 332 ? -13.981 -7.878 19.044 1.00 98.25 332 LYS A CA 1
ATOM 2742 C C . LYS A 1 332 ? -15.198 -7.581 18.172 1.00 98.25 332 LYS A C 1
ATOM 2744 O O . LYS A 1 332 ? -15.766 -8.495 17.582 1.00 98.25 332 LYS A O 1
ATOM 2749 N N . TRP A 1 333 ? -15.578 -6.309 18.068 1.00 97.56 333 TRP A N 1
ATOM 2750 C CA . TRP A 1 333 ? -16.701 -5.878 17.242 1.00 97.56 333 TRP A CA 1
ATOM 2751 C C . TRP A 1 333 ? -16.504 -6.250 15.765 1.00 97.56 333 TRP A C 1
ATOM 2753 O O . TRP A 1 333 ? -17.451 -6.733 15.142 1.00 97.56 333 TRP A O 1
ATOM 2763 N N . VAL A 1 334 ? -15.283 -6.113 15.233 1.00 96.94 334 VAL A N 1
ATOM 2764 C CA . VAL A 1 334 ? -14.923 -6.525 13.867 1.00 96.94 334 VAL A CA 1
ATOM 2765 C C . VAL A 1 334 ? -15.181 -8.017 13.653 1.00 96.94 334 VAL A C 1
ATOM 2767 O O . VAL A 1 334 ? -15.902 -8.358 12.718 1.00 96.94 334 VAL A O 1
ATOM 2770 N N . TYR A 1 335 ? -14.673 -8.896 14.528 1.00 95.56 335 TYR A N 1
ATOM 2771 C CA . TYR A 1 335 ? -14.919 -10.343 14.421 1.00 95.56 335 TYR A CA 1
ATOM 2772 C C . TYR A 1 335 ? -16.411 -10.690 14.463 1.00 95.56 335 TYR A C 1
ATOM 2774 O O . TYR A 1 335 ? -16.851 -11.588 13.752 1.00 95.56 335 TYR A O 1
ATOM 2782 N N . CYS A 1 336 ? -17.188 -9.990 15.293 1.00 94.75 336 CYS A N 1
ATOM 2783 C CA . CYS A 1 336 ? -18.610 -10.280 15.462 1.00 94.75 336 CYS A CA 1
ATOM 2784 C C . CYS A 1 336 ? -19.496 -9.708 14.346 1.00 94.75 336 CYS A C 1
ATOM 2786 O O . CYS A 1 336 ? -20.556 -10.267 14.082 1.00 94.75 336 CYS A O 1
ATOM 2788 N N . THR A 1 337 ? -19.104 -8.590 13.727 1.00 94.06 337 THR A N 1
ATOM 2789 C CA . THR A 1 337 ? -20.038 -7.760 12.940 1.00 94.06 337 THR A CA 1
ATOM 2790 C C . THR A 1 337 ? -19.591 -7.527 11.503 1.00 94.06 337 THR A C 1
ATOM 2792 O O . THR A 1 337 ? -20.427 -7.230 10.653 1.00 94.06 337 THR A O 1
ATOM 2795 N N . LEU A 1 338 ? -18.295 -7.648 11.199 1.00 93.44 338 LEU A N 1
ATOM 2796 C CA . LEU A 1 338 ? -17.744 -7.339 9.878 1.00 93.44 338 LEU A CA 1
ATOM 2797 C C . LEU A 1 338 ? -17.174 -8.594 9.198 1.00 93.44 338 LEU A C 1
ATOM 2799 O O . LEU A 1 338 ? -15.956 -8.696 9.015 1.00 93.44 338 LEU A O 1
ATOM 2803 N N . PRO A 1 339 ? -18.027 -9.543 8.765 1.00 88.19 339 PRO A N 1
ATOM 2804 C CA . PRO A 1 339 ? -17.557 -10.703 8.022 1.00 88.19 339 PRO A CA 1
ATOM 2805 C C . PRO A 1 339 ? -16.826 -10.264 6.748 1.00 88.19 339 PRO A C 1
ATOM 2807 O O . PRO A 1 339 ? -17.170 -9.263 6.107 1.00 88.19 339 PRO A O 1
ATOM 2810 N N . GLY A 1 340 ? -15.779 -11.010 6.404 1.00 88.62 340 GLY A N 1
ATOM 2811 C CA . GLY A 1 340 ? -14.933 -10.737 5.245 1.00 88.62 340 GLY A CA 1
ATOM 2812 C C . GLY A 1 340 ? -13.922 -9.606 5.431 1.00 88.62 340 GLY A C 1
ATOM 2813 O O . GLY A 1 340 ? -13.175 -9.341 4.500 1.00 88.62 340 GLY A O 1
ATOM 2814 N N . LEU A 1 341 ? -13.865 -8.932 6.588 1.00 93.06 341 LEU A N 1
ATOM 2815 C CA . LEU A 1 341 ? -12.736 -8.064 6.924 1.00 93.06 341 LEU A CA 1
ATOM 2816 C C . LEU A 1 341 ? -11.600 -8.929 7.482 1.00 93.06 341 LEU A C 1
ATOM 2818 O O . LEU A 1 341 ? -11.776 -9.612 8.487 1.00 93.06 341 LEU A O 1
ATOM 2822 N N . PHE A 1 342 ? -10.435 -8.897 6.838 1.00 92.69 342 PHE A N 1
ATOM 2823 C CA . PHE A 1 342 ? -9.300 -9.751 7.189 1.00 92.69 342 PHE A CA 1
ATOM 2824 C C . PHE A 1 342 ? -8.061 -8.982 7.626 1.00 92.69 342 PHE A C 1
ATOM 2826 O O . PHE A 1 342 ? -7.232 -9.532 8.344 1.00 92.69 342 PHE A O 1
ATOM 2833 N N . TYR A 1 343 ? -7.923 -7.721 7.227 1.00 94.06 343 TYR A N 1
ATOM 2834 C CA . TYR A 1 343 ? -6.724 -6.946 7.525 1.00 94.06 343 TYR A CA 1
ATOM 2835 C C . TYR A 1 343 ? -7.089 -5.595 8.120 1.00 94.06 343 TYR A C 1
ATOM 2837 O O . TYR A 1 343 ? -7.854 -4.838 7.529 1.00 94.06 343 TYR A O 1
ATOM 2845 N N . ILE A 1 344 ? -6.491 -5.261 9.261 1.00 96.19 344 ILE A N 1
ATOM 2846 C CA . ILE A 1 344 ? -6.558 -3.916 9.840 1.00 96.19 344 ILE A CA 1
ATOM 2847 C C . ILE A 1 344 ? -5.166 -3.303 9.750 1.00 96.19 344 ILE A C 1
ATOM 2849 O O . ILE A 1 344 ? -4.191 -3.872 10.237 1.00 96.19 344 ILE A O 1
ATOM 2853 N N . SER A 1 345 ? -5.057 -2.129 9.144 1.00 93.81 345 SER A N 1
ATOM 2854 C CA . SER A 1 345 ? -3.802 -1.398 9.014 1.00 93.81 345 SER A CA 1
ATOM 2855 C C . SER A 1 345 ? -3.757 -0.175 9.915 1.00 93.81 345 SER A C 1
ATOM 2857 O O . SER A 1 345 ? -4.774 0.474 10.159 1.00 93.81 345 SER A O 1
ATOM 2859 N N . TYR A 1 346 ? -2.559 0.174 10.380 1.00 91.12 346 TYR A N 1
ATOM 2860 C CA . TYR A 1 346 ? -2.353 1.385 11.164 1.00 91.12 346 TYR A CA 1
ATOM 2861 C C . TYR A 1 346 ? -0.986 2.027 10.927 1.00 91.12 346 TYR A C 1
ATOM 2863 O O . TYR A 1 346 ? 0.017 1.678 11.558 1.00 91.12 346 TYR A O 1
ATOM 2871 N N . ALA A 1 347 ? -0.970 3.035 10.053 1.00 84.94 347 ALA A N 1
ATOM 2872 C CA . ALA A 1 347 ? 0.232 3.757 9.639 1.00 84.94 347 ALA A CA 1
ATOM 2873 C C . ALA A 1 347 ? 1.369 2.836 9.123 1.00 84.94 347 ALA A C 1
ATOM 2875 O O . ALA A 1 347 ? 1.248 1.612 9.030 1.00 84.94 347 ALA A O 1
ATOM 2876 N N . GLY A 1 348 ? 2.508 3.433 8.765 1.00 80.62 348 GLY A N 1
ATOM 2877 C CA . GLY A 1 348 ? 3.711 2.667 8.433 1.00 80.62 348 GLY A CA 1
ATOM 2878 C C . GLY A 1 348 ? 4.269 1.932 9.654 1.00 80.62 348 GLY A C 1
ATOM 2879 O O . GLY A 1 348 ? 4.114 2.397 10.786 1.00 80.62 348 GLY A O 1
ATOM 2880 N N . TRP A 1 349 ? 4.938 0.801 9.442 1.00 78.50 349 TRP A N 1
ATOM 2881 C CA . TRP A 1 349 ? 5.633 0.072 10.506 1.00 78.50 349 TRP A CA 1
ATOM 2882 C C . TRP A 1 349 ? 6.761 0.915 11.110 1.00 78.50 349 TRP A C 1
ATOM 2884 O O . TRP A 1 349 ? 6.806 1.115 12.322 1.00 78.50 349 TRP A O 1
ATOM 2894 N N . THR A 1 350 ? 7.599 1.484 10.245 1.00 66.12 350 THR A N 1
ATOM 2895 C CA . THR A 1 350 ? 8.601 2.505 10.559 1.00 66.12 350 THR A CA 1
ATOM 2896 C C . THR A 1 350 ? 8.189 3.817 9.889 1.00 66.12 350 THR A C 1
ATOM 2898 O O . THR A 1 350 ? 7.679 3.822 8.764 1.00 66.12 350 THR A O 1
ATOM 2901 N N . GLU A 1 351 ? 8.305 4.950 10.582 1.00 55.19 351 GLU A N 1
ATOM 2902 C CA . GLU A 1 351 ? 8.349 6.259 9.912 1.00 55.19 351 GLU A CA 1
ATOM 2903 C C . GLU A 1 351 ? 9.697 6.394 9.195 1.00 55.19 351 GLU A C 1
ATOM 2905 O O . GLU A 1 351 ? 10.657 5.741 9.592 1.00 55.19 351 GLU A O 1
ATOM 2910 N N . LEU A 1 352 ? 9.709 7.092 8.056 1.00 42.03 352 LEU A N 1
ATOM 2911 C CA . LEU A 1 352 ? 10.809 7.135 7.085 1.00 42.03 352 LEU A CA 1
ATOM 2912 C C . LEU A 1 352 ? 12.211 7.178 7.722 1.00 42.03 352 LEU A C 1
ATOM 2914 O O . LEU A 1 352 ? 12.449 7.852 8.727 1.00 42.03 352 LEU A O 1
ATOM 2918 N N . VAL A 1 353 ? 13.137 6.484 7.055 1.00 36.81 353 VAL A N 1
ATOM 2919 C CA . VAL A 1 353 ? 14.589 6.569 7.248 1.00 36.81 353 VAL A CA 1
ATOM 2920 C C . VAL A 1 353 ? 14.987 8.045 7.358 1.00 36.81 353 VAL A C 1
ATOM 2922 O O . VAL A 1 353 ? 14.761 8.822 6.435 1.00 36.81 353 VAL A O 1
ATOM 2925 N N . GLY A 1 354 ? 15.498 8.429 8.531 1.00 36.91 354 GLY A N 1
ATOM 2926 C CA . GLY A 1 354 ? 15.788 9.819 8.917 1.00 36.91 354 GLY A CA 1
ATOM 2927 C C . GLY A 1 354 ? 15.116 10.269 10.222 1.00 36.91 354 GLY A C 1
ATOM 2928 O O . GLY A 1 354 ? 15.612 11.182 10.871 1.00 36.91 354 GLY A O 1
ATOM 2929 N N . GLN A 1 355 ? 14.046 9.592 10.658 1.00 40.38 355 GLN A N 1
ATOM 2930 C CA . GLN A 1 355 ? 13.409 9.796 11.974 1.00 40.38 355 GLN A CA 1
ATOM 2931 C C . GLN A 1 355 ? 13.295 8.489 12.773 1.00 40.38 355 GLN A C 1
ATOM 2933 O O . GLN A 1 355 ? 12.332 8.267 13.513 1.00 40.38 355 GLN A O 1
ATOM 2938 N N . ILE A 1 356 ? 14.282 7.601 12.613 1.00 39.47 356 ILE A N 1
ATOM 2939 C CA . ILE A 1 356 ? 14.385 6.327 13.335 1.00 39.47 356 ILE A CA 1
ATOM 2940 C C . ILE A 1 356 ? 14.775 6.625 14.791 1.00 39.47 356 ILE A C 1
ATOM 2942 O O . ILE A 1 356 ? 15.929 6.487 15.162 1.00 39.47 356 ILE A O 1
ATOM 2946 N N . ASP A 1 357 ? 13.814 7.151 15.555 1.00 43.00 357 ASP A N 1
ATOM 2947 C CA . ASP A 1 357 ? 13.685 7.092 17.023 1.00 43.00 357 ASP A CA 1
ATOM 2948 C C . ASP A 1 357 ? 12.585 8.026 17.569 1.00 43.00 357 ASP A C 1
ATOM 2950 O O . ASP A 1 357 ? 12.365 8.073 18.777 1.00 43.00 357 ASP A O 1
ATOM 2954 N N . SER A 1 358 ? 11.826 8.753 16.738 1.00 48.16 358 SER A N 1
ATOM 2955 C CA . SER A 1 358 ? 10.964 9.827 17.266 1.00 48.16 358 SER A CA 1
ATOM 2956 C C . SER A 1 358 ? 9.727 9.357 18.059 1.00 48.16 358 SER A C 1
ATOM 2958 O O . SER A 1 358 ? 9.092 10.179 18.720 1.00 48.16 358 SER A O 1
ATOM 2960 N N . ARG A 1 359 ? 9.343 8.063 18.028 1.00 65.19 359 ARG A N 1
ATOM 2961 C CA . ARG A 1 359 ? 8.089 7.574 18.662 1.00 65.19 359 ARG A CA 1
ATOM 2962 C C . ARG A 1 359 ? 8.143 6.135 19.232 1.00 65.19 359 ARG A C 1
ATOM 2964 O O . ARG A 1 359 ? 7.309 5.308 18.846 1.00 65.19 359 ARG A O 1
ATOM 2971 N N . PRO A 1 360 ? 9.031 5.787 20.188 1.00 72.06 360 PRO A N 1
ATOM 2972 C CA . PRO A 1 360 ? 9.143 4.420 20.727 1.00 72.06 360 PRO A CA 1
ATOM 2973 C C . PRO A 1 360 ? 7.818 3.868 21.277 1.00 72.06 360 PRO A C 1
ATOM 2975 O O . PRO A 1 360 ? 7.498 2.690 21.108 1.00 72.06 360 PRO A O 1
ATOM 2978 N N . GLY A 1 361 ? 6.999 4.743 21.872 1.00 80.69 361 GLY A N 1
ATOM 2979 C CA . GLY A 1 361 ? 5.676 4.392 22.387 1.00 80.69 361 GLY A CA 1
ATOM 2980 C C . GLY A 1 361 ? 4.707 3.885 21.313 1.00 80.69 361 GLY A C 1
ATOM 2981 O O . GLY A 1 361 ? 3.980 2.927 21.569 1.00 80.69 361 GLY A O 1
ATOM 2982 N N . LEU A 1 362 ? 4.727 4.460 20.103 1.00 83.31 362 LEU A N 1
ATOM 2983 C CA . LEU A 1 362 ? 3.864 4.037 18.993 1.00 83.31 362 LEU A CA 1
ATOM 2984 C C . LEU A 1 362 ? 4.224 2.634 18.514 1.00 83.31 362 LEU A C 1
ATOM 2986 O O . LEU A 1 362 ? 3.360 1.771 18.364 1.00 83.31 362 LEU A O 1
ATOM 2990 N N . THR A 1 363 ? 5.516 2.401 18.296 1.00 82.12 363 THR A N 1
ATOM 2991 C CA . THR A 1 363 ? 6.031 1.099 17.867 1.00 82.12 363 THR A CA 1
ATOM 2992 C C . THR A 1 363 ? 5.708 0.028 18.902 1.00 82.12 363 THR A C 1
ATOM 2994 O O . THR A 1 363 ? 5.226 -1.050 18.551 1.00 82.12 363 THR A O 1
ATOM 2997 N N . MET A 1 364 ? 5.897 0.331 20.189 1.00 85.69 364 MET A N 1
ATOM 2998 C CA . MET A 1 364 ? 5.548 -0.598 21.262 1.00 85.69 364 MET A CA 1
ATOM 2999 C C . MET A 1 364 ? 4.045 -0.853 21.354 1.00 85.69 364 MET A C 1
ATOM 3001 O O . MET A 1 364 ? 3.647 -1.998 21.563 1.00 85.69 364 MET A O 1
ATOM 3005 N N . TRP A 1 365 ? 3.210 0.167 21.156 1.00 90.12 365 TRP A N 1
ATOM 3006 C CA . TRP A 1 365 ? 1.759 -0.001 21.109 1.00 90.12 365 TRP A CA 1
ATOM 3007 C C . TRP A 1 365 ? 1.343 -0.945 19.971 1.00 90.12 365 TRP A C 1
ATOM 3009 O O . TRP A 1 365 ? 0.652 -1.929 20.228 1.00 90.12 365 TRP A O 1
ATOM 3019 N N . LYS A 1 366 ? 1.856 -0.730 18.748 1.00 91.06 366 LYS A N 1
ATOM 3020 C CA . LYS A 1 366 ? 1.603 -1.596 17.578 1.00 91.06 366 LYS A CA 1
ATOM 3021 C C . LYS A 1 366 ? 1.978 -3.050 17.866 1.00 91.06 366 LYS A C 1
ATOM 3023 O O . LYS A 1 366 ? 1.177 -3.958 17.656 1.00 91.06 366 LYS A O 1
ATOM 3028 N N . LYS A 1 367 ? 3.170 -3.276 18.425 1.00 89.12 367 LYS A N 1
ATOM 3029 C CA . LYS A 1 367 ? 3.641 -4.617 18.803 1.00 89.12 367 LYS A CA 1
ATOM 3030 C C . LYS A 1 367 ? 2.751 -5.279 19.853 1.00 89.12 367 LYS A C 1
ATOM 3032 O O . LYS A 1 367 ? 2.454 -6.470 19.728 1.00 89.12 367 LYS A O 1
ATOM 3037 N N . LYS A 1 368 ? 2.353 -4.530 20.886 1.00 92.38 368 LYS A N 1
ATOM 3038 C CA . LYS A 1 368 ? 1.464 -4.990 21.967 1.00 92.38 368 LYS A CA 1
ATOM 3039 C C . LYS A 1 368 ? 0.057 -5.314 21.467 1.00 92.38 368 LYS A C 1
ATOM 3041 O O . LYS A 1 368 ? -0.566 -6.222 21.998 1.00 92.38 368 LYS A O 1
ATOM 3046 N N . ALA A 1 369 ? -0.394 -4.618 20.429 1.00 94.19 369 ALA A N 1
ATOM 3047 C CA . ALA A 1 369 ? -1.646 -4.868 19.723 1.00 94.19 369 ALA A CA 1
ATOM 3048 C C . ALA A 1 369 ? -1.547 -5.965 18.634 1.00 94.19 369 ALA A C 1
ATOM 3050 O O . ALA A 1 369 ? -2.533 -6.234 17.954 1.00 94.19 369 ALA A O 1
ATOM 3051 N N . LEU A 1 370 ? -0.384 -6.623 18.509 1.00 95.06 370 LEU A N 1
ATOM 3052 C CA . LEU A 1 370 ? -0.070 -7.702 17.557 1.00 95.06 370 LEU A CA 1
ATOM 3053 C C . LEU A 1 370 ? 0.012 -7.304 16.077 1.00 95.06 370 LEU A C 1
ATOM 3055 O O . LEU A 1 370 ? 0.044 -8.182 15.219 1.00 95.06 370 LEU A O 1
ATOM 3059 N N . PHE A 1 371 ? 0.152 -6.016 15.765 1.00 93.50 371 PHE A N 1
ATOM 3060 C CA . PHE A 1 371 ? 0.491 -5.612 14.402 1.00 93.50 371 PHE A CA 1
ATOM 3061 C C . PHE A 1 371 ? 1.862 -6.166 13.991 1.00 93.50 371 PHE A C 1
ATOM 3063 O O . PHE A 1 371 ? 2.791 -6.258 14.803 1.00 93.50 371 PHE A O 1
ATOM 3070 N N . GLN A 1 372 ? 1.995 -6.469 12.704 1.00 89.00 372 GLN A N 1
ATOM 3071 C CA . GLN A 1 372 ? 3.214 -6.947 12.065 1.00 89.00 372 GLN A CA 1
ATOM 3072 C C . GLN A 1 372 ? 3.562 -6.076 10.849 1.00 89.00 372 GLN A C 1
ATOM 3074 O O . GLN A 1 372 ? 2.664 -5.528 10.210 1.00 89.00 372 GLN A O 1
ATOM 3079 N N . PRO A 1 373 ? 4.848 -5.952 10.485 1.00 84.88 373 PRO A N 1
ATOM 3080 C CA . PRO A 1 373 ? 5.237 -5.282 9.254 1.00 84.88 373 PRO A CA 1
ATOM 3081 C C . PRO A 1 373 ? 4.845 -6.114 8.033 1.00 84.88 373 PRO A C 1
ATOM 3083 O O . PRO A 1 373 ? 5.208 -7.294 7.946 1.00 84.88 373 PRO A O 1
ATOM 3086 N N . ARG A 1 374 ? 4.148 -5.493 7.079 1.00 81.69 374 ARG A N 1
ATOM 3087 C CA . ARG A 1 374 ? 3.797 -6.084 5.778 1.00 81.69 374 ARG A CA 1
ATOM 3088 C C . ARG A 1 374 ? 3.869 -5.039 4.668 1.00 81.69 374 ARG A C 1
ATOM 3090 O O . ARG A 1 374 ? 3.472 -3.898 4.888 1.00 81.69 374 ARG A O 1
ATOM 3097 N N . TYR A 1 375 ? 4.316 -5.422 3.476 1.00 74.31 375 TYR A N 1
ATOM 3098 C CA . TYR A 1 375 ? 4.054 -4.619 2.274 1.00 74.31 375 TYR A CA 1
ATOM 3099 C C . TYR A 1 375 ? 2.658 -4.938 1.762 1.00 74.31 375 TYR A C 1
ATOM 3101 O O . TYR A 1 375 ? 2.302 -6.113 1.700 1.00 74.31 375 TYR A O 1
ATOM 3109 N N . LEU A 1 376 ? 1.878 -3.918 1.416 1.00 71.75 376 LEU A N 1
ATOM 3110 C CA . LEU A 1 376 ? 0.560 -4.123 0.833 1.00 71.75 376 LEU A CA 1
ATOM 3111 C C . LEU A 1 376 ? 0.683 -4.170 -0.684 1.00 71.75 376 LEU A C 1
ATOM 3113 O O . LEU A 1 376 ? 1.326 -3.310 -1.281 1.00 71.75 376 LEU A O 1
ATOM 3117 N N . MET A 1 377 ? 0.050 -5.167 -1.287 1.00 66.88 377 MET A N 1
ATOM 3118 C CA . MET A 1 377 ? -0.155 -5.240 -2.729 1.00 66.88 377 MET A CA 1
ATOM 3119 C C . MET A 1 377 ? -1.646 -5.322 -2.992 1.00 66.88 377 MET A C 1
ATOM 3121 O O . MET A 1 377 ? -2.351 -6.079 -2.331 1.00 66.88 377 MET A O 1
ATOM 3125 N N . GLU A 1 378 ? -2.132 -4.531 -3.932 1.00 65.94 378 GLU A N 1
ATOM 3126 C CA . GLU A 1 378 ? -3.517 -4.620 -4.370 1.00 65.94 378 GLU A CA 1
ATOM 3127 C C . GLU A 1 378 ? -3.672 -5.794 -5.339 1.00 65.94 378 GLU A C 1
ATOM 3129 O O . GLU A 1 378 ? -2.907 -5.917 -6.293 1.00 65.94 378 GLU A O 1
ATOM 3134 N N . THR A 1 379 ? -4.686 -6.631 -5.112 1.00 59.41 379 THR A N 1
ATOM 3135 C CA . THR A 1 379 ? -5.247 -7.460 -6.185 1.00 59.41 379 THR A CA 1
ATOM 3136 C C . THR A 1 379 ? -6.465 -6.765 -6.751 1.00 59.41 379 THR A C 1
ATOM 3138 O O . THR A 1 379 ? -7.435 -6.488 -6.045 1.00 59.41 379 THR A O 1
ATOM 3141 N N . LEU A 1 380 ? -6.410 -6.493 -8.048 1.00 54.69 380 LEU A N 1
ATOM 3142 C CA . LEU A 1 380 ? -7.580 -6.124 -8.816 1.00 54.69 380 LEU A CA 1
ATOM 3143 C C . LEU A 1 380 ? -8.351 -7.416 -9.104 1.00 54.69 380 LEU A C 1
ATOM 3145 O O . LEU A 1 380 ? -8.006 -8.157 -10.018 1.00 54.69 380 LEU A O 1
ATOM 3149 N N . ASN A 1 381 ? -9.399 -7.693 -8.328 1.00 53.53 381 ASN A N 1
ATOM 3150 C CA . ASN A 1 381 ? -10.384 -8.743 -8.630 1.00 53.53 381 ASN A CA 1
ATOM 3151 C C . ASN A 1 381 ? -11.329 -8.310 -9.769 1.00 53.53 381 ASN A C 1
ATOM 3153 O O . ASN A 1 381 ? -12.547 -8.447 -9.688 1.00 53.53 381 ASN A O 1
ATOM 3157 N N . LEU A 1 382 ? -10.753 -7.718 -10.805 1.00 58.25 382 LEU A N 1
ATOM 3158 C CA . LEU A 1 382 ? -11.441 -7.268 -11.997 1.00 58.25 382 LEU A CA 1
ATOM 3159 C C . LEU A 1 382 ? -11.388 -8.395 -13.029 1.00 58.25 382 LEU A C 1
ATOM 3161 O O . LEU A 1 382 ? -10.395 -9.120 -13.134 1.00 58.25 382 LEU A O 1
ATOM 3165 N N . SER A 1 383 ? -12.461 -8.558 -13.796 1.00 65.88 383 SER A N 1
ATOM 3166 C CA . SER A 1 383 ? -12.413 -9.374 -15.005 1.00 65.88 383 SER A CA 1
ATOM 3167 C C . SER A 1 383 ? -11.337 -8.836 -15.952 1.00 65.88 383 SER A C 1
ATOM 3169 O O . SER A 1 383 ? -10.966 -7.662 -15.906 1.00 65.88 383 SER A O 1
ATOM 3171 N N . ARG A 1 384 ? -10.851 -9.684 -16.865 1.00 74.88 384 ARG A N 1
ATOM 3172 C CA . ARG A 1 384 ? -9.878 -9.273 -17.887 1.00 74.88 384 ARG A CA 1
ATOM 3173 C C . ARG A 1 384 ? -10.321 -8.010 -18.642 1.00 74.88 384 ARG A C 1
ATOM 3175 O O . ARG A 1 384 ? -9.497 -7.145 -18.907 1.00 74.88 384 ARG A O 1
ATOM 3182 N N . GLN A 1 385 ? -11.614 -7.892 -18.948 1.00 75.31 385 GLN A N 1
ATOM 3183 C CA . GLN A 1 385 ? -12.181 -6.724 -19.631 1.00 75.31 385 GLN A CA 1
ATOM 3184 C C . GLN A 1 385 ? -12.124 -5.457 -18.768 1.00 75.31 385 GLN A C 1
ATOM 3186 O O . GLN A 1 385 ? -11.705 -4.413 -19.255 1.00 75.31 385 GLN A O 1
ATOM 3191 N N . GLU A 1 386 ? -12.473 -5.551 -17.484 1.00 72.25 386 GLU A N 1
ATOM 3192 C CA . GLU A 1 386 ? -12.404 -4.419 -16.550 1.00 72.25 386 GLU A CA 1
ATOM 3193 C C . GLU A 1 386 ? -10.954 -3.975 -16.286 1.00 72.25 386 GLU A C 1
ATOM 3195 O O . GLU A 1 386 ? -10.691 -2.778 -16.189 1.00 72.25 386 GLU A O 1
ATOM 3200 N N . LEU A 1 387 ? -10.000 -4.915 -16.225 1.00 73.50 387 LEU A N 1
ATOM 3201 C CA . LEU A 1 387 ? -8.567 -4.603 -16.129 1.00 73.50 387 LEU A CA 1
ATOM 3202 C C . LEU A 1 387 ? -8.080 -3.831 -17.353 1.00 73.50 387 LEU A C 1
ATOM 3204 O O . LEU A 1 387 ? -7.428 -2.801 -17.209 1.00 73.50 387 LEU A O 1
ATOM 3208 N N . LEU A 1 388 ? -8.408 -4.317 -18.551 1.00 81.31 388 LEU A N 1
ATOM 3209 C CA . LEU A 1 388 ? -8.037 -3.656 -19.801 1.00 81.31 388 LEU A CA 1
ATOM 3210 C C . LEU A 1 388 ? -8.659 -2.261 -19.903 1.00 81.31 388 LEU A C 1
ATOM 3212 O O . LEU A 1 388 ? -7.977 -1.327 -20.317 1.00 81.31 388 LEU A O 1
ATOM 3216 N N . GLN A 1 389 ? -9.912 -2.097 -19.472 1.00 80.25 389 GLN A N 1
ATOM 3217 C CA . GLN A 1 389 ? -10.557 -0.789 -19.406 1.00 80.25 389 GLN A CA 1
ATOM 3218 C C . GLN A 1 389 ? -9.830 0.155 -18.436 1.00 80.25 389 GLN A C 1
ATOM 3220 O O . GLN A 1 389 ? -9.496 1.273 -18.821 1.00 80.25 389 GLN A O 1
ATOM 3225 N N . GLU A 1 390 ? -9.522 -0.288 -17.211 1.00 76.12 390 GLU A N 1
ATOM 3226 C CA . GLU A 1 390 ? -8.804 0.539 -16.229 1.00 76.12 390 GLU A CA 1
ATOM 3227 C C . GLU A 1 390 ? -7.399 0.926 -16.725 1.00 76.12 390 GLU A C 1
ATOM 3229 O O . GLU A 1 390 ? -6.937 2.045 -16.483 1.00 76.12 390 GLU A O 1
ATOM 3234 N N . ILE A 1 391 ? -6.708 0.018 -17.423 1.00 80.31 391 ILE A N 1
ATOM 3235 C CA . ILE A 1 391 ? -5.414 0.310 -18.049 1.00 80.31 391 ILE A CA 1
ATOM 3236 C C . ILE A 1 391 ? -5.603 1.374 -19.139 1.00 80.31 391 ILE A C 1
ATOM 3238 O O . ILE A 1 391 ? -4.936 2.405 -19.073 1.00 80.31 391 ILE A O 1
ATOM 3242 N N . ASN A 1 392 ? -6.551 1.182 -20.062 1.00 80.81 392 ASN A N 1
ATOM 3243 C CA . ASN A 1 392 ? -6.828 2.108 -21.166 1.00 80.81 392 ASN A CA 1
ATOM 3244 C C . ASN A 1 392 ? -7.187 3.524 -20.686 1.00 80.81 392 ASN A C 1
ATOM 3246 O O . ASN A 1 392 ? -6.566 4.488 -21.132 1.00 80.81 392 ASN A O 1
ATOM 3250 N N . GLU A 1 393 ? -8.088 3.663 -19.709 1.00 78.81 393 GLU A N 1
ATOM 3251 C CA . GLU A 1 393 ? -8.477 4.966 -19.135 1.00 78.81 393 GLU A CA 1
ATOM 3252 C C . GLU A 1 393 ? -7.279 5.731 -18.542 1.00 78.81 393 GLU A C 1
ATOM 3254 O O . GLU A 1 393 ? -7.223 6.967 -18.540 1.00 78.81 393 GLU A O 1
ATOM 3259 N N . LYS A 1 394 ? -6.288 5.005 -18.011 1.00 72.19 394 LYS A N 1
ATOM 3260 C CA . LYS A 1 394 ? -5.055 5.610 -17.498 1.00 72.19 394 LYS A CA 1
ATOM 3261 C C . LYS A 1 394 ? -4.025 5.849 -18.608 1.00 72.19 394 LYS A C 1
ATOM 3263 O O . LYS A 1 394 ? -3.176 6.730 -18.442 1.00 72.19 394 LYS A O 1
ATOM 3268 N N . THR A 1 395 ? -4.049 5.071 -19.688 1.00 72.88 395 THR A N 1
ATOM 3269 C CA . THR A 1 395 ? -3.160 5.193 -20.855 1.00 72.88 395 THR A CA 1
ATOM 3270 C C . THR A 1 395 ? -3.504 6.393 -21.728 1.00 72.88 395 THR A C 1
ATOM 3272 O O . THR A 1 395 ? -2.579 7.082 -22.142 1.00 72.88 395 THR A O 1
ATOM 3275 N N . GLU A 1 396 ? -4.785 6.739 -21.910 1.00 61.06 396 GLU A N 1
ATOM 3276 C CA . GLU A 1 396 ? -5.232 7.904 -22.711 1.00 61.06 396 GLU A CA 1
ATOM 3277 C C . GLU A 1 396 ? -4.564 9.236 -22.311 1.00 61.06 396 GLU A C 1
ATOM 3279 O O . GLU A 1 396 ? -4.512 10.190 -23.083 1.00 61.06 396 GLU A O 1
ATOM 3284 N N . LYS A 1 397 ? -3.999 9.305 -21.102 1.00 63.38 397 LYS A N 1
ATOM 3285 C CA . LYS A 1 397 ? -3.290 10.478 -20.577 1.00 63.38 397 LYS A CA 1
ATOM 3286 C C . LYS A 1 397 ? -1.807 10.541 -20.957 1.00 63.38 397 LYS A C 1
ATOM 3288 O O . LYS A 1 397 ? -1.123 11.463 -20.511 1.00 63.38 397 LYS A O 1
ATOM 3293 N N . ARG A 1 398 ? -1.272 9.559 -21.690 1.00 68.62 398 ARG A N 1
ATOM 3294 C CA . ARG A 1 398 ? 0.159 9.444 -22.014 1.00 68.62 398 ARG A CA 1
ATOM 3295 C C . ARG A 1 398 ? 0.353 9.062 -23.486 1.00 68.62 398 ARG A C 1
ATOM 3297 O O . ARG A 1 398 ? -0.076 7.983 -23.878 1.00 68.62 398 ARG A O 1
ATOM 3304 N N . PRO A 1 399 ? 1.015 9.899 -24.299 1.00 80.88 399 PRO A N 1
ATOM 3305 C CA . PRO A 1 399 ? 1.248 9.586 -25.702 1.00 80.88 399 PRO A CA 1
ATOM 3306 C C . PRO A 1 399 ? 2.255 8.437 -25.868 1.00 80.88 399 PRO A C 1
ATOM 3308 O O . PRO A 1 399 ? 3.289 8.392 -25.195 1.00 80.88 399 PRO A O 1
ATOM 3311 N N . PHE A 1 400 ? 1.959 7.543 -26.809 1.00 91.25 400 PHE A N 1
ATOM 3312 C CA . PHE A 1 400 ? 2.837 6.502 -27.351 1.00 91.25 400 PHE A CA 1
ATOM 3313 C C . PHE A 1 400 ? 2.927 6.699 -28.878 1.00 91.25 400 PHE A C 1
ATOM 3315 O O . PHE A 1 400 ? 1.937 7.123 -29.479 1.00 91.25 400 PHE A O 1
ATOM 3322 N N . PRO A 1 401 ? 4.071 6.437 -29.541 1.00 93.38 401 PRO A N 1
ATOM 3323 C CA . PRO A 1 401 ? 4.213 6.629 -30.987 1.00 93.38 401 PRO A CA 1
ATOM 3324 C C . PRO A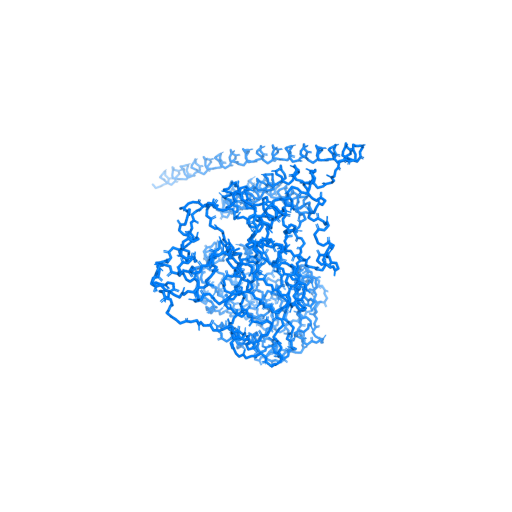 1 401 ? 3.489 5.528 -31.786 1.00 93.38 401 PRO A C 1
ATOM 3326 O O . PRO A 1 401 ? 4.117 4.676 -32.413 1.00 93.38 401 PRO A O 1
ATOM 3329 N N . GLU A 1 402 ? 2.153 5.536 -31.790 1.00 93.25 402 GLU A N 1
ATOM 3330 C CA . GLU A 1 402 ? 1.314 4.480 -32.393 1.00 93.25 402 GLU A CA 1
ATOM 3331 C C . GLU A 1 402 ? 1.532 4.290 -33.899 1.00 93.25 402 GLU A C 1
ATOM 3333 O O . GLU A 1 402 ? 1.316 3.198 -34.421 1.00 93.25 402 GLU A O 1
ATOM 3338 N N . TYR A 1 403 ? 2.051 5.303 -34.600 1.00 95.00 403 TYR A N 1
ATOM 3339 C CA . TYR A 1 403 ? 2.433 5.175 -36.010 1.00 95.00 403 TYR A CA 1
ATOM 3340 C C . TYR A 1 403 ? 3.481 4.070 -36.246 1.00 95.00 403 TYR A C 1
ATOM 3342 O O . TYR A 1 403 ? 3.575 3.536 -37.350 1.00 95.00 403 TYR A O 1
ATOM 3350 N N . THR A 1 404 ? 4.254 3.702 -35.217 1.00 96.25 404 THR A N 1
ATOM 3351 C CA . THR A 1 404 ? 5.234 2.604 -35.276 1.00 96.25 404 THR A CA 1
ATOM 3352 C C . THR A 1 404 ? 4.584 1.223 -35.362 1.00 96.25 404 THR A C 1
ATOM 3354 O O . THR A 1 404 ? 5.248 0.264 -35.756 1.00 96.25 404 THR A O 1
ATOM 3357 N N . LEU A 1 405 ? 3.290 1.113 -35.039 1.00 96.94 405 LEU A N 1
ATOM 3358 C CA . LEU A 1 405 ? 2.556 -0.151 -35.010 1.00 96.94 405 LEU A CA 1
ATOM 3359 C C . LEU A 1 405 ? 1.855 -0.479 -36.332 1.00 96.94 405 LEU A C 1
ATOM 3361 O O . LEU A 1 405 ? 1.630 -1.651 -36.593 1.00 96.94 405 LEU A O 1
ATOM 3365 N N . VAL A 1 406 ? 1.600 0.510 -37.201 1.00 94.25 406 VAL A N 1
ATOM 3366 C CA . VAL A 1 406 ? 0.745 0.394 -38.410 1.00 94.25 406 VAL A CA 1
ATOM 3367 C C . VAL A 1 406 ? 1.082 -0.799 -39.320 1.00 94.25 406 VAL A C 1
ATOM 3369 O O . VAL A 1 406 ? 0.198 -1.341 -39.974 1.00 94.25 406 VAL A O 1
ATOM 3372 N N . ASN A 1 407 ? 2.350 -1.217 -39.371 1.00 94.31 407 ASN A N 1
ATOM 3373 C CA . ASN A 1 407 ? 2.806 -2.353 -40.185 1.00 94.31 407 ASN A CA 1
ATOM 3374 C C . ASN A 1 407 ? 3.409 -3.499 -39.355 1.00 94.31 407 ASN A C 1
ATOM 3376 O O . ASN A 1 407 ? 4.002 -4.421 -39.918 1.00 94.31 407 ASN A O 1
ATOM 3380 N N . ALA A 1 408 ? 3.306 -3.432 -38.029 1.00 96.94 408 ALA A N 1
ATOM 3381 C CA . ALA A 1 408 ? 3.872 -4.418 -37.126 1.00 96.94 408 ALA A CA 1
ATOM 3382 C C . ALA A 1 408 ? 2.886 -5.572 -36.900 1.00 96.94 408 ALA A C 1
ATOM 3384 O O . ALA A 1 408 ? 1.721 -5.366 -36.574 1.00 96.94 408 ALA A O 1
ATOM 3385 N N . LYS A 1 409 ? 3.374 -6.803 -37.044 1.00 96.56 409 LYS A N 1
ATOM 3386 C CA . LYS A 1 409 ? 2.655 -8.048 -36.736 1.00 96.56 409 LYS A CA 1
ATOM 3387 C C . LYS A 1 409 ? 3.248 -8.762 -35.525 1.00 96.56 409 LYS A C 1
ATOM 3389 O O . LYS A 1 409 ? 2.538 -9.504 -34.849 1.00 96.56 409 LYS A O 1
ATOM 3394 N N . SER A 1 410 ? 4.532 -8.532 -35.246 1.00 98.38 410 SER A N 1
ATOM 3395 C CA . SER A 1 410 ? 5.214 -9.048 -34.061 1.00 98.38 410 SER A CA 1
ATOM 3396 C C . SER A 1 410 ? 5.923 -7.968 -33.250 1.00 98.38 410 SER A C 1
ATOM 3398 O O . SER A 1 410 ? 6.425 -6.979 -33.791 1.00 98.38 410 SER A O 1
ATOM 3400 N N . GLY A 1 411 ? 5.980 -8.175 -31.935 1.00 98.19 411 GLY A N 1
ATOM 3401 C CA . GLY A 1 411 ? 6.542 -7.216 -30.987 1.00 98.19 411 GLY A CA 1
ATOM 3402 C C . GLY A 1 411 ? 7.379 -7.870 -29.891 1.00 98.19 411 GLY A C 1
ATOM 3403 O O . GLY A 1 411 ? 7.079 -8.973 -29.437 1.00 98.19 411 GLY A O 1
ATOM 3404 N N . LEU A 1 412 ? 8.417 -7.176 -29.434 1.00 98.44 412 LEU A N 1
ATOM 3405 C CA . LEU A 1 412 ? 9.173 -7.526 -28.229 1.00 98.44 412 LEU A CA 1
ATOM 3406 C C . LEU A 1 412 ? 9.126 -6.357 -27.243 1.00 98.44 412 LEU A C 1
ATOM 3408 O O . LEU A 1 412 ? 9.663 -5.300 -27.555 1.00 98.44 412 LEU A O 1
ATOM 3412 N N . CYS A 1 413 ? 8.564 -6.556 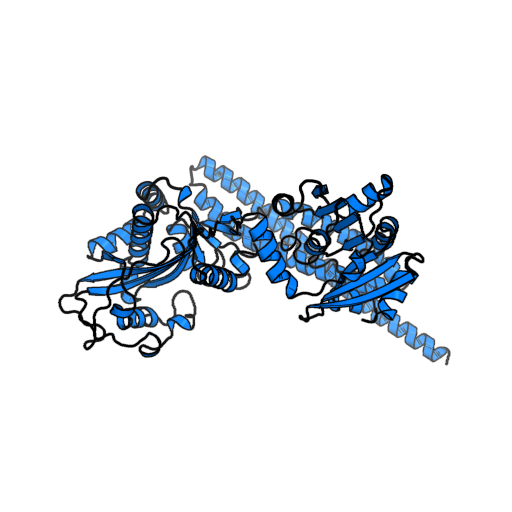-26.050 1.00 97.50 413 CYS A N 1
ATOM 3413 C CA . CYS A 1 413 ? 8.621 -5.576 -24.961 1.00 97.50 413 CYS A CA 1
ATOM 3414 C C . CYS A 1 413 ? 9.565 -6.056 -23.857 1.00 97.50 413 CYS A C 1
ATOM 3416 O O . CYS A 1 413 ? 9.360 -7.114 -23.253 1.00 97.50 413 CYS A O 1
ATOM 3418 N N . MET A 1 414 ? 10.590 -5.260 -23.570 1.00 95.25 414 MET A N 1
ATOM 3419 C CA . MET A 1 414 ? 11.526 -5.484 -22.468 1.00 95.25 414 MET A CA 1
ATOM 3420 C C . MET A 1 414 ? 11.205 -4.538 -21.314 1.00 95.25 414 MET A C 1
ATOM 3422 O O . MET A 1 414 ? 10.937 -3.364 -21.561 1.00 95.25 414 MET A O 1
ATOM 3426 N N . TYR A 1 415 ? 11.312 -5.032 -20.075 1.00 91.50 415 TYR A N 1
ATOM 3427 C CA . TYR A 1 415 ? 10.873 -4.320 -18.859 1.00 91.50 415 TYR A CA 1
ATOM 3428 C C . TYR A 1 415 ? 9.346 -4.124 -18.805 1.00 91.50 415 TYR A C 1
ATOM 3430 O O . TYR A 1 415 ? 8.818 -3.126 -18.322 1.00 91.50 415 TYR A O 1
ATOM 3438 N N . SER A 1 416 ? 8.642 -5.119 -19.342 1.00 90.69 416 SER A N 1
ATOM 3439 C CA . SER A 1 416 ? 7.242 -5.046 -19.776 1.00 90.69 416 SER A CA 1
ATOM 3440 C C . SER A 1 416 ? 6.187 -5.017 -18.665 1.00 90.69 416 SER A C 1
ATOM 3442 O O . SER A 1 416 ? 5.022 -4.732 -18.934 1.00 90.69 416 SER A O 1
ATOM 3444 N N . VAL A 1 417 ? 6.536 -5.354 -17.421 1.00 89.50 417 VAL A N 1
ATOM 3445 C CA . VAL A 1 417 ? 5.523 -5.588 -16.368 1.00 89.50 417 VAL A CA 1
ATOM 3446 C C . VAL A 1 417 ? 5.205 -4.341 -15.538 1.00 89.50 417 VAL A C 1
ATOM 3448 O O . VAL A 1 417 ? 4.308 -4.359 -14.686 1.00 89.50 417 VAL A O 1
ATOM 3451 N N . ALA A 1 418 ? 5.957 -3.253 -15.725 1.00 82.00 418 ALA A N 1
ATOM 3452 C CA . ALA A 1 418 ? 5.754 -2.018 -14.978 1.00 82.00 418 ALA A CA 1
ATOM 3453 C C . ALA A 1 418 ? 4.353 -1.453 -15.256 1.00 82.00 418 ALA A C 1
ATOM 3455 O O . ALA A 1 418 ? 3.940 -1.317 -16.403 1.00 82.00 418 ALA A O 1
ATOM 3456 N N . LEU A 1 419 ? 3.612 -1.126 -14.189 1.00 81.94 419 LEU A N 1
ATOM 3457 C CA . LEU A 1 419 ? 2.231 -0.634 -14.284 1.00 81.94 419 LEU A CA 1
ATOM 3458 C C . LEU A 1 419 ? 1.335 -1.523 -15.170 1.00 81.94 419 LEU A C 1
ATOM 3460 O O . LEU A 1 419 ? 0.483 -1.007 -15.881 1.00 81.94 419 LEU A O 1
ATOM 3464 N N . TYR A 1 420 ? 1.545 -2.842 -15.164 1.00 87.56 420 TYR A N 1
ATOM 3465 C CA . TYR A 1 420 ? 0.817 -3.788 -16.018 1.00 87.56 420 TYR A CA 1
ATOM 3466 C C . TYR A 1 420 ? 0.945 -3.497 -17.527 1.00 87.56 420 TYR A C 1
ATOM 3468 O O . TYR A 1 420 ? 0.028 -3.777 -18.299 1.00 87.56 420 TYR A O 1
ATOM 3476 N N . GLY A 1 421 ? 2.063 -2.901 -17.957 1.00 88.81 421 GLY A N 1
ATOM 3477 C CA . GLY A 1 421 ? 2.313 -2.564 -19.358 1.00 88.81 421 GLY A CA 1
ATOM 3478 C C . GLY A 1 421 ? 1.478 -1.389 -19.877 1.00 88.81 421 GLY A C 1
ATOM 3479 O O . GLY A 1 421 ? 1.300 -1.229 -21.082 1.00 88.81 421 GLY A O 1
ATOM 3480 N N . GLN A 1 422 ? 0.953 -0.555 -18.971 1.00 87.31 422 GLN A N 1
ATOM 3481 C CA . GLN A 1 422 ? 0.115 0.606 -19.295 1.00 87.31 422 GLN A CA 1
ATOM 3482 C C . GLN A 1 422 ? 0.786 1.596 -20.269 1.00 87.31 422 GLN A C 1
ATOM 3484 O O . GLN A 1 422 ? 0.097 2.368 -20.929 1.00 87.31 422 GLN A O 1
ATOM 3489 N N . ARG A 1 423 ? 2.122 1.635 -20.327 1.00 85.06 423 ARG A N 1
ATOM 3490 C CA . ARG A 1 423 ? 2.868 2.609 -21.141 1.00 85.06 423 ARG A CA 1
ATOM 3491 C C . ARG A 1 423 ? 3.191 2.127 -22.550 1.00 85.06 423 ARG A C 1
ATOM 3493 O O . ARG A 1 423 ? 3.469 2.955 -23.408 1.00 85.06 423 ARG A O 1
ATOM 3500 N N . ASP A 1 424 ? 3.212 0.820 -22.759 1.00 91.38 424 ASP A N 1
ATOM 3501 C CA . ASP A 1 424 ? 3.803 0.199 -23.937 1.00 91.38 424 ASP A CA 1
ATOM 3502 C C . ASP A 1 424 ? 3.010 -1.032 -24.390 1.00 91.38 424 ASP A C 1
ATOM 3504 O O . ASP A 1 424 ? 2.428 -1.028 -25.474 1.00 91.38 424 ASP A O 1
ATOM 3508 N N . VAL A 1 425 ? 2.922 -2.068 -23.556 1.00 95.94 425 VAL A N 1
ATOM 3509 C CA . VAL A 1 425 ? 2.309 -3.359 -23.906 1.00 95.94 425 VAL A CA 1
ATOM 3510 C C . VAL A 1 425 ? 0.840 -3.210 -24.313 1.00 95.94 425 VAL A C 1
ATOM 3512 O O . VAL A 1 425 ? 0.392 -3.867 -25.255 1.00 95.94 425 VAL A O 1
ATOM 3515 N N . ILE A 1 426 ? 0.091 -2.323 -23.652 1.00 95.00 426 ILE A N 1
ATOM 3516 C CA . ILE A 1 426 ? -1.322 -2.086 -23.973 1.00 95.00 426 ILE A CA 1
ATOM 3517 C C . ILE A 1 426 ? -1.527 -1.564 -25.402 1.00 95.00 426 ILE A C 1
ATOM 3519 O O . ILE A 1 426 ? -2.507 -1.929 -26.044 1.00 95.00 426 ILE A O 1
ATOM 3523 N N . HIS A 1 427 ? -0.585 -0.788 -25.948 1.00 95.00 427 HIS A N 1
ATOM 3524 C CA . HIS A 1 427 ? -0.692 -0.282 -27.318 1.00 95.00 427 HIS A CA 1
ATOM 3525 C C . HIS A 1 427 ? -0.532 -1.411 -28.342 1.00 95.00 427 HIS A C 1
ATOM 3527 O O . HIS A 1 427 ? -1.253 -1.442 -29.336 1.00 95.00 427 HIS A O 1
ATOM 3533 N N . LEU A 1 428 ? 0.339 -2.391 -28.071 1.00 96.75 428 LEU A N 1
ATOM 3534 C CA . LEU A 1 428 ? 0.475 -3.587 -28.913 1.00 96.75 428 LEU A CA 1
ATOM 3535 C C . LEU A 1 428 ? -0.802 -4.427 -28.885 1.00 96.75 428 LEU A C 1
ATOM 3537 O O . LEU A 1 428 ? -1.233 -4.932 -29.921 1.00 96.75 428 LEU A O 1
ATOM 3541 N N . TYR A 1 429 ? -1.409 -4.558 -27.703 1.00 95.88 429 TYR A N 1
ATOM 3542 C CA . TYR A 1 429 ? -2.678 -5.259 -27.536 1.00 95.88 429 TYR A CA 1
ATOM 3543 C C . TYR A 1 429 ? -3.812 -4.567 -28.301 1.00 95.88 429 TYR A C 1
ATOM 3545 O O . TYR A 1 429 ? -4.497 -5.215 -29.088 1.00 95.88 429 TYR A O 1
ATOM 3553 N N . ASN A 1 430 ? -3.974 -3.253 -28.121 1.00 93.75 430 ASN A N 1
ATOM 3554 C CA . ASN A 1 430 ? -5.023 -2.468 -28.775 1.00 93.75 430 ASN A CA 1
ATOM 3555 C C . ASN A 1 430 ? -4.862 -2.430 -30.302 1.00 93.75 430 ASN A C 1
ATOM 3557 O O . ASN A 1 430 ? -5.859 -2.379 -31.018 1.00 93.75 430 ASN A O 1
ATOM 3561 N N . HIS A 1 431 ? -3.625 -2.495 -30.805 1.00 95.75 431 HIS A N 1
ATOM 3562 C CA . HIS A 1 431 ? -3.348 -2.596 -32.240 1.00 95.75 431 HIS A CA 1
ATOM 3563 C C . HIS A 1 431 ? -3.562 -4.013 -32.806 1.00 95.75 431 HIS A C 1
ATOM 3565 O O . HIS A 1 431 ? -3.523 -4.205 -34.018 1.00 95.75 431 HIS A O 1
ATOM 3571 N N . GLY A 1 432 ? -3.797 -5.013 -31.951 1.00 96.06 432 GLY A N 1
ATOM 3572 C CA . GLY A 1 432 ? -4.094 -6.381 -32.372 1.00 96.06 432 GLY A CA 1
ATOM 3573 C C . GLY A 1 432 ? -2.870 -7.198 -32.790 1.00 96.06 432 GLY A C 1
ATOM 3574 O O . GLY A 1 432 ? -2.999 -8.078 -33.638 1.00 96.06 432 GLY A O 1
ATOM 3575 N N . LEU A 1 433 ? -1.684 -6.940 -32.224 1.00 97.12 433 LEU A N 1
ATOM 3576 C CA . LEU A 1 433 ? -0.511 -7.774 -32.507 1.00 97.12 433 LEU A CA 1
ATOM 3577 C C . LEU A 1 433 ? -0.697 -9.195 -31.948 1.00 97.12 433 LEU A C 1
ATOM 3579 O O . LEU A 1 433 ? -1.020 -9.394 -30.773 1.00 97.12 433 LEU A O 1
ATOM 3583 N N . GLU A 1 434 ? -0.429 -10.196 -32.786 1.00 91.62 434 GLU A N 1
ATOM 3584 C CA . GLU A 1 434 ? -0.655 -11.606 -32.447 1.00 91.62 434 GLU A CA 1
ATOM 3585 C C . GLU A 1 434 ? 0.599 -12.307 -31.897 1.00 91.62 434 GLU A C 1
ATOM 3587 O O . GLU A 1 434 ? 0.476 -13.153 -31.012 1.00 91.62 434 GLU A O 1
ATOM 3592 N N . ASP A 1 435 ? 1.803 -11.948 -32.368 1.00 97.50 435 ASP A N 1
ATOM 3593 C CA . ASP A 1 435 ? 3.079 -12.537 -31.919 1.00 97.50 435 ASP A CA 1
ATOM 3594 C C . ASP A 1 435 ? 3.880 -11.537 -31.080 1.00 97.50 435 ASP A C 1
ATOM 3596 O O . ASP A 1 435 ? 4.789 -10.855 -31.559 1.00 97.50 435 ASP A O 1
ATOM 3600 N N . VAL A 1 436 ? 3.524 -11.431 -29.801 1.00 98.50 436 VAL A N 1
ATOM 3601 C CA . VAL A 1 436 ? 4.207 -10.549 -28.852 1.00 98.50 436 VAL A CA 1
ATOM 3602 C C . VAL A 1 436 ? 4.994 -11.367 -27.839 1.00 98.50 436 VAL A C 1
ATOM 3604 O O . VAL A 1 436 ? 4.519 -12.373 -27.309 1.00 98.50 436 VAL A O 1
ATOM 3607 N N . THR A 1 437 ? 6.215 -10.921 -27.555 1.00 98.69 437 THR A N 1
ATOM 3608 C CA . THR A 1 437 ? 7.051 -11.449 -26.477 1.00 98.69 437 THR A CA 1
ATOM 3609 C C . THR A 1 437 ? 7.262 -10.391 -25.404 1.00 98.69 437 THR A C 1
ATOM 3611 O O . THR A 1 437 ? 7.767 -9.307 -25.683 1.00 98.69 437 THR A O 1
ATOM 3614 N N . LEU A 1 438 ? 6.903 -10.722 -24.167 1.00 98.44 438 LEU A N 1
ATOM 3615 C CA . LEU A 1 438 ? 7.113 -9.906 -22.978 1.00 98.44 438 LEU A CA 1
ATOM 3616 C C . LEU A 1 438 ? 8.276 -10.479 -22.170 1.00 98.44 438 LEU A C 1
ATOM 3618 O O . LEU A 1 438 ? 8.305 -11.681 -21.891 1.00 98.44 438 LEU A O 1
ATOM 3622 N N . VAL A 1 439 ? 9.232 -9.631 -21.795 1.00 97.44 439 VAL A N 1
ATOM 3623 C CA . VAL A 1 439 ? 10.412 -10.025 -21.014 1.00 97.44 439 VAL A CA 1
ATOM 3624 C C . VAL A 1 439 ? 10.535 -9.146 -19.778 1.00 97.44 439 VAL A C 1
ATOM 3626 O O . VAL A 1 439 ? 10.541 -7.915 -19.884 1.00 97.44 439 VAL A O 1
ATOM 3629 N N . ASP A 1 440 ? 10.641 -9.777 -18.610 1.00 94.88 440 ASP A N 1
ATOM 3630 C CA . ASP A 1 440 ? 10.914 -9.103 -17.339 1.00 94.88 440 ASP A CA 1
ATOM 3631 C C . ASP A 1 440 ? 11.485 -10.074 -16.297 1.00 94.88 440 ASP A C 1
ATOM 3633 O O . ASP A 1 440 ? 11.280 -11.281 -16.385 1.00 94.88 440 ASP A O 1
ATOM 3637 N N . ILE A 1 441 ? 12.184 -9.559 -15.288 1.00 90.75 441 ILE A N 1
ATOM 3638 C CA . ILE A 1 441 ? 12.736 -10.361 -14.188 1.00 90.75 441 ILE A CA 1
ATOM 3639 C C . ILE A 1 441 ? 11.707 -10.637 -13.079 1.00 90.75 441 ILE A C 1
ATOM 3641 O O . ILE A 1 441 ? 11.921 -11.542 -12.272 1.00 90.75 441 ILE A O 1
ATOM 3645 N N . ASP A 1 442 ? 10.623 -9.859 -13.006 1.00 84.56 442 ASP A N 1
ATOM 3646 C CA . ASP A 1 442 ? 9.593 -9.979 -11.968 1.00 84.56 442 ASP A CA 1
ATOM 3647 C C . ASP A 1 442 ? 8.553 -11.054 -12.342 1.00 84.56 442 ASP A C 1
ATOM 3649 O O . ASP A 1 442 ? 7.572 -10.798 -13.044 1.00 84.56 442 ASP A O 1
ATOM 3653 N N . GLU A 1 443 ? 8.788 -12.283 -11.871 1.00 88.19 443 GLU A N 1
ATOM 3654 C CA . GLU A 1 443 ? 7.917 -13.447 -12.099 1.00 88.19 443 GLU A CA 1
ATOM 3655 C C . GLU A 1 443 ? 6.473 -13.214 -11.640 1.00 88.19 443 GLU A C 1
ATOM 3657 O O . GLU A 1 443 ? 5.530 -13.573 -12.345 1.00 88.19 443 GLU A O 1
ATOM 3662 N N . GLU A 1 444 ? 6.292 -12.589 -10.474 1.00 80.19 444 GLU A N 1
ATOM 3663 C CA . GLU A 1 444 ? 4.976 -12.362 -9.874 1.00 80.19 444 GLU A CA 1
ATOM 3664 C C . GLU A 1 444 ? 4.141 -11.437 -10.762 1.00 80.19 444 GLU A C 1
ATOM 3666 O O . GLU A 1 444 ? 3.011 -11.769 -11.126 1.00 80.19 444 GLU A O 1
ATOM 3671 N N . LYS A 1 445 ? 4.715 -10.313 -11.201 1.00 83.06 445 LYS A N 1
ATOM 3672 C CA . LYS A 1 445 ? 4.003 -9.414 -12.116 1.00 83.06 445 LYS A CA 1
ATOM 3673 C C . LYS A 1 445 ? 3.820 -10.014 -13.501 1.00 83.06 445 LYS A C 1
ATOM 3675 O O . LYS A 1 445 ? 2.802 -9.749 -14.133 1.00 83.06 445 LYS A O 1
ATOM 3680 N N . MET A 1 446 ? 4.749 -10.845 -13.969 1.00 92.62 446 MET A N 1
ATOM 3681 C CA . MET A 1 446 ? 4.579 -11.560 -15.233 1.00 92.62 446 MET A CA 1
ATOM 3682 C C . MET A 1 446 ? 3.370 -12.512 -15.189 1.00 92.62 446 MET A C 1
ATOM 3684 O O . MET A 1 446 ? 2.641 -12.629 -16.176 1.00 92.62 446 MET A O 1
ATOM 3688 N N . LEU A 1 447 ? 3.104 -13.155 -14.045 1.00 86.12 447 LEU A N 1
ATOM 3689 C CA . LEU A 1 447 ? 1.887 -13.950 -13.844 1.00 86.12 447 LEU A CA 1
ATOM 3690 C C . LEU A 1 447 ? 0.618 -13.089 -13.884 1.00 86.12 447 LEU A C 1
ATOM 3692 O O . LEU A 1 447 ? -0.389 -13.536 -14.428 1.00 86.12 447 LEU A O 1
ATOM 3696 N N . GLU A 1 448 ? 0.655 -11.859 -13.369 1.00 85.12 448 GLU A N 1
ATOM 3697 C CA . GLU A 1 448 ? -0.466 -10.919 -13.508 1.00 85.12 448 GLU A CA 1
ATOM 3698 C C . GLU A 1 448 ? -0.664 -10.475 -14.966 1.00 85.12 448 GLU A C 1
ATOM 3700 O O . GLU A 1 448 ? -1.792 -10.482 -15.459 1.00 85.12 448 GLU A O 1
ATOM 3705 N N . MET A 1 449 ? 0.417 -10.194 -15.706 1.00 91.81 449 MET A N 1
ATOM 3706 C CA . MET A 1 449 ? 0.344 -9.865 -17.139 1.00 91.81 449 MET A CA 1
ATOM 3707 C C . MET A 1 449 ? -0.350 -10.968 -17.950 1.00 91.81 449 MET A C 1
ATOM 3709 O O . MET A 1 449 ? -1.140 -10.664 -18.844 1.00 91.81 449 MET A O 1
ATOM 3713 N N . LYS A 1 450 ? -0.116 -12.248 -17.623 1.00 93.81 450 LYS A N 1
ATOM 3714 C CA . LYS A 1 450 ? -0.786 -13.392 -18.273 1.00 93.81 450 LYS A CA 1
ATOM 3715 C C . LYS A 1 450 ? -2.303 -13.411 -18.088 1.00 93.81 450 LYS A C 1
ATOM 3717 O O . LYS A 1 450 ? -3.001 -13.969 -18.924 1.00 93.81 450 LYS A O 1
ATOM 3722 N N . LYS A 1 451 ? -2.822 -12.821 -17.008 1.00 87.50 451 LYS A N 1
ATOM 3723 C CA . LYS A 1 451 ? -4.273 -12.724 -16.774 1.00 87.50 451 LYS A CA 1
ATOM 3724 C C . LYS A 1 451 ? -4.918 -11.611 -17.608 1.00 87.50 451 LYS A C 1
ATOM 3726 O O . LYS A 1 451 ? -6.122 -11.647 -17.851 1.00 87.50 451 LYS A O 1
ATOM 3731 N N . ILE A 1 452 ? -4.124 -10.620 -18.020 1.00 90.19 452 ILE A N 1
ATOM 3732 C CA . ILE A 1 452 ? -4.578 -9.404 -18.709 1.00 90.19 452 ILE A CA 1
ATOM 3733 C C . ILE A 1 452 ? -4.463 -9.560 -20.231 1.00 90.19 452 ILE A C 1
ATOM 3735 O O . ILE A 1 452 ? -5.404 -9.261 -20.971 1.00 90.19 452 ILE A O 1
ATOM 3739 N N . TYR A 1 453 ? -3.315 -10.043 -20.703 1.00 95.25 453 TYR A N 1
ATOM 3740 C CA . TYR A 1 453 ? -2.957 -10.096 -22.122 1.00 95.25 453 TYR A CA 1
ATOM 3741 C C . TYR A 1 453 ? -3.215 -11.489 -22.742 1.00 95.25 453 TYR A C 1
ATOM 3743 O O . TYR A 1 453 ? -3.497 -12.436 -22.009 1.00 95.25 453 TYR A O 1
ATOM 3751 N N . PRO A 1 454 ? -3.226 -11.626 -24.084 1.00 96.12 454 PRO A N 1
ATOM 3752 C CA . PRO A 1 454 ? -3.554 -12.884 -24.761 1.00 96.12 454 PRO A CA 1
ATOM 3753 C C . PRO A 1 454 ? -2.657 -14.066 -24.372 1.00 96.12 454 PRO A C 1
ATOM 3755 O O . PRO A 1 454 ? -1.438 -13.964 -24.384 1.00 96.12 454 PRO A O 1
ATOM 3758 N N . GLU A 1 455 ? -3.265 -15.225 -24.111 1.00 93.81 455 GLU A N 1
ATOM 3759 C CA . GLU A 1 455 ? -2.541 -16.436 -23.690 1.00 93.81 455 GLU A CA 1
ATOM 3760 C C . GLU A 1 455 ? -1.535 -16.945 -24.733 1.00 93.81 455 GLU A C 1
ATOM 3762 O O . GLU A 1 455 ? -0.564 -17.610 -24.378 1.00 93.81 455 GLU A O 1
ATOM 3767 N N . ASN A 1 456 ? -1.752 -16.631 -26.014 1.00 95.88 456 ASN A N 1
ATOM 3768 C CA . ASN A 1 456 ? -0.865 -17.006 -27.114 1.00 95.88 456 ASN A CA 1
ATOM 3769 C C . ASN A 1 456 ? 0.405 -16.141 -27.203 1.00 95.88 456 ASN A C 1
ATOM 3771 O O . ASN A 1 456 ? 1.304 -16.473 -27.977 1.00 95.88 456 ASN A O 1
ATOM 3775 N N . TRP A 1 457 ? 0.506 -15.055 -26.432 1.00 98.19 457 TRP A N 1
ATOM 3776 C CA . TRP A 1 457 ? 1.745 -14.290 -26.314 1.00 98.19 457 TRP A CA 1
ATOM 3777 C C . TRP A 1 457 ? 2.807 -15.062 -25.519 1.00 98.19 457 TRP A C 1
ATOM 3779 O O . TRP A 1 457 ? 2.520 -15.962 -24.726 1.00 98.19 457 TRP A O 1
ATOM 3789 N N . LYS A 1 458 ? 4.078 -14.705 -25.716 1.00 98.44 458 LYS A N 1
ATOM 3790 C CA . LYS A 1 458 ? 5.213 -15.319 -25.014 1.00 98.44 458 LYS A CA 1
ATOM 3791 C C . LYS A 1 458 ? 5.571 -14.482 -23.789 1.00 98.44 458 LYS A C 1
ATOM 3793 O O . LYS A 1 458 ? 5.842 -13.294 -23.907 1.00 98.44 458 LYS A O 1
ATOM 3798 N N . TYR A 1 459 ? 5.638 -15.116 -22.622 1.00 98.06 459 TYR A N 1
ATOM 3799 C CA . TYR A 1 459 ? 5.926 -14.458 -21.344 1.00 98.06 459 TYR A CA 1
ATOM 3800 C C . TYR A 1 459 ? 7.202 -15.039 -20.741 1.00 98.06 459 TYR A C 1
ATOM 3802 O O . TYR A 1 459 ? 7.195 -16.161 -20.224 1.00 98.06 459 TYR A O 1
ATOM 3810 N N . ILE A 1 460 ? 8.299 -14.295 -20.832 1.00 97.94 460 ILE A N 1
ATOM 3811 C CA . ILE A 1 460 ? 9.633 -14.755 -20.456 1.00 97.94 460 ILE A CA 1
ATOM 3812 C C . ILE A 1 460 ? 10.060 -14.083 -19.155 1.00 97.94 460 ILE A C 1
ATOM 3814 O O . ILE A 1 460 ? 10.288 -12.875 -19.108 1.00 97.94 460 ILE A O 1
ATOM 3818 N N . VAL A 1 461 ? 10.219 -14.894 -18.109 1.00 96.81 461 VAL A N 1
ATOM 3819 C CA . VAL A 1 461 ? 10.814 -14.452 -16.847 1.00 96.81 461 VAL A CA 1
ATOM 3820 C C . VAL A 1 461 ? 12.332 -14.541 -16.971 1.00 96.81 461 VAL A C 1
ATOM 3822 O O . VAL A 1 461 ? 12.896 -15.635 -17.027 1.00 96.81 461 VAL A O 1
ATOM 3825 N N . GLY A 1 462 ? 13.007 -13.399 -17.051 1.00 93.81 462 GLY A N 1
ATOM 3826 C CA . GLY A 1 462 ? 14.452 -13.356 -17.210 1.00 93.81 462 GLY A CA 1
ATOM 3827 C C . GLY A 1 462 ? 15.017 -11.971 -17.491 1.00 93.81 462 GLY A C 1
ATOM 3828 O O . GLY A 1 462 ? 14.309 -10.995 -17.720 1.00 93.81 462 GLY A O 1
ATOM 3829 N N . ASP A 1 463 ? 16.345 -11.899 -17.469 1.00 91.62 463 ASP A N 1
ATOM 3830 C CA . ASP A 1 463 ? 17.081 -10.682 -17.799 1.00 91.62 463 ASP A CA 1
ATOM 3831 C C . ASP A 1 463 ? 16.964 -10.358 -19.299 1.00 91.62 463 ASP A C 1
ATOM 3833 O O . ASP A 1 463 ? 17.259 -11.199 -20.155 1.00 91.62 463 ASP A O 1
ATOM 3837 N N . ALA A 1 464 ? 16.568 -9.121 -19.610 1.00 91.81 464 ALA A N 1
ATOM 3838 C CA . ALA A 1 464 ? 16.340 -8.666 -20.979 1.00 91.81 464 ALA A CA 1
ATOM 3839 C C . ALA A 1 464 ? 17.601 -8.760 -21.859 1.00 91.81 464 ALA A C 1
ATOM 3841 O O . ALA A 1 464 ? 17.518 -9.170 -23.017 1.00 91.81 464 ALA A O 1
ATOM 3842 N N . PHE A 1 465 ? 18.788 -8.463 -21.314 1.00 90.25 465 PHE A N 1
ATOM 3843 C CA . PHE A 1 465 ? 20.042 -8.541 -22.074 1.00 90.25 465 PHE A CA 1
ATOM 3844 C C . PHE A 1 465 ? 20.393 -9.988 -22.433 1.00 90.25 465 PHE A C 1
ATOM 3846 O O . PHE A 1 465 ? 20.817 -10.278 -23.555 1.00 90.25 465 PHE A O 1
ATOM 3853 N N . ASN A 1 466 ? 20.213 -10.913 -21.491 1.00 92.31 466 ASN A N 1
ATOM 3854 C CA . ASN A 1 466 ? 20.409 -12.337 -21.742 1.00 92.31 466 ASN A CA 1
ATOM 3855 C C . ASN A 1 466 ? 19.409 -12.869 -22.771 1.00 92.31 466 ASN A C 1
ATOM 3857 O O . ASN A 1 466 ? 19.805 -13.647 -23.642 1.00 92.31 466 ASN A O 1
ATOM 3861 N N . PHE A 1 467 ? 18.151 -12.424 -22.711 1.00 96.44 467 PHE A N 1
ATOM 3862 C CA . PHE A 1 467 ? 17.150 -12.776 -23.713 1.00 96.44 467 PHE A CA 1
ATOM 3863 C C . PHE A 1 467 ? 17.558 -12.306 -25.113 1.00 96.44 467 PHE A C 1
ATOM 3865 O O . PHE A 1 467 ? 17.559 -13.117 -26.034 1.00 96.44 467 PHE A O 1
ATOM 3872 N N . VAL A 1 468 ? 17.982 -11.046 -25.274 1.00 96.06 468 VAL A N 1
ATOM 3873 C CA . VAL A 1 468 ? 18.425 -10.500 -26.572 1.00 96.06 468 VAL A CA 1
ATOM 3874 C C . VAL A 1 468 ? 19.544 -11.347 -27.185 1.00 96.06 468 VAL A C 1
ATOM 3876 O O . VAL A 1 468 ? 19.468 -11.719 -28.356 1.00 96.06 468 VAL A O 1
ATOM 3879 N N . LYS A 1 469 ? 20.541 -11.755 -26.391 1.00 95.31 469 LYS A N 1
ATOM 3880 C CA . LYS A 1 469 ? 21.626 -12.634 -26.865 1.00 95.31 469 LYS A CA 1
ATOM 3881 C C . LYS A 1 469 ? 21.124 -14.001 -27.334 1.00 95.31 469 LYS A C 1
ATOM 3883 O O . LYS A 1 469 ? 21.590 -14.516 -28.349 1.00 95.31 469 LYS A O 1
ATOM 3888 N N . GLN A 1 470 ? 20.192 -14.603 -26.597 1.00 96.94 470 GLN A N 1
ATOM 3889 C CA . GLN A 1 470 ? 19.603 -15.891 -26.975 1.00 96.94 470 GLN A CA 1
ATOM 3890 C C . GLN A 1 470 ? 18.731 -15.762 -28.224 1.00 96.94 470 GLN A C 1
ATOM 3892 O O . GLN A 1 470 ? 18.819 -16.595 -29.122 1.00 96.94 470 GLN A O 1
ATOM 3897 N N . ALA A 1 471 ? 17.934 -14.698 -28.308 1.00 97.19 471 ALA A N 1
ATOM 3898 C CA . ALA A 1 471 ? 17.094 -14.398 -29.455 1.00 97.19 471 ALA A CA 1
ATOM 3899 C C . ALA A 1 471 ? 17.932 -14.224 -30.729 1.00 97.19 471 ALA A C 1
ATOM 3901 O O . ALA A 1 471 ? 17.582 -14.795 -31.760 1.00 97.19 471 ALA A O 1
ATOM 3902 N N . LEU A 1 472 ? 19.075 -13.533 -30.639 1.00 96.62 472 LEU A N 1
ATOM 3903 C CA . LEU A 1 472 ? 20.023 -13.408 -31.750 1.00 96.62 472 LEU A CA 1
ATOM 3904 C C . LEU A 1 472 ? 20.581 -14.763 -32.178 1.00 96.62 472 LEU A C 1
ATOM 3906 O O . LEU A 1 472 ? 20.601 -15.073 -33.366 1.00 96.62 472 LEU A O 1
ATOM 3910 N N . LYS A 1 473 ? 20.988 -15.597 -31.213 1.00 97.19 473 LYS A N 1
ATOM 3911 C CA . LYS A 1 473 ? 21.502 -16.946 -31.486 1.00 97.19 473 LYS A CA 1
ATOM 3912 C C . LYS A 1 473 ? 20.473 -17.828 -32.204 1.00 97.19 473 LYS A C 1
ATOM 3914 O O . LYS A 1 473 ? 20.858 -18.669 -33.009 1.00 97.19 473 LYS A O 1
ATOM 3919 N N . HIS A 1 474 ? 19.189 -17.646 -31.910 1.00 97.31 474 HIS A N 1
ATOM 3920 C CA . HIS A 1 474 ? 18.099 -18.397 -32.533 1.00 97.31 474 HIS A CA 1
ATOM 3921 C C . HIS A 1 474 ? 17.552 -17.749 -33.813 1.00 97.31 474 HIS A C 1
ATOM 3923 O O . HIS A 1 474 ? 16.637 -18.297 -34.417 1.00 97.31 474 HIS A O 1
ATOM 3929 N N . GLY A 1 475 ? 18.105 -16.610 -34.247 1.00 96.75 475 GLY A N 1
ATOM 3930 C CA . GLY A 1 475 ? 17.654 -15.920 -35.457 1.00 96.75 475 GLY A CA 1
ATOM 3931 C C . GLY A 1 475 ? 16.261 -15.298 -35.331 1.00 96.75 475 GLY A C 1
ATOM 3932 O O . GLY A 1 475 ? 15.594 -15.085 -36.342 1.00 96.75 475 GLY A O 1
ATOM 3933 N N . ASN A 1 476 ? 15.807 -15.005 -34.110 1.00 97.50 476 ASN A N 1
ATOM 3934 C CA . ASN A 1 476 ? 14.517 -14.357 -33.892 1.00 97.50 476 ASN A CA 1
ATOM 3935 C C . ASN A 1 476 ? 14.515 -12.953 -34.518 1.00 97.50 476 ASN A C 1
ATOM 3937 O O . ASN A 1 476 ? 15.539 -12.267 -34.535 1.00 97.50 476 ASN A O 1
ATOM 3941 N N . GLN A 1 477 ? 13.357 -12.512 -35.007 1.00 97.88 477 GLN A N 1
ATOM 3942 C CA . GLN A 1 477 ? 13.147 -11.158 -35.521 1.00 97.88 477 GLN A CA 1
ATOM 3943 C C . GLN A 1 477 ? 11.763 -10.653 -35.107 1.00 97.88 477 GLN A C 1
ATOM 3945 O O . GLN A 1 477 ? 10.791 -11.408 -35.160 1.00 97.88 477 GLN A O 1
ATOM 3950 N N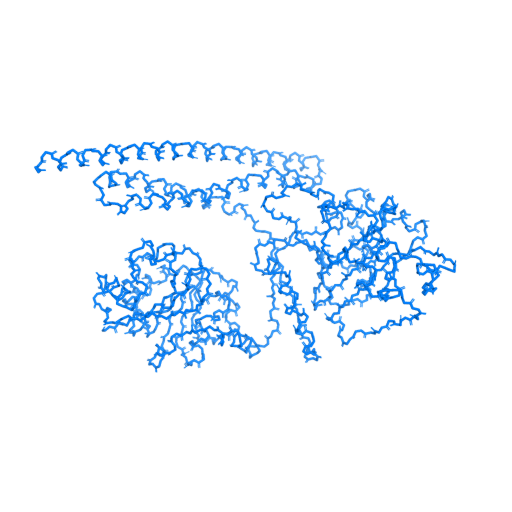 . TYR A 1 478 ? 11.666 -9.371 -34.774 1.00 98.31 478 TYR A N 1
ATOM 3951 C CA . TYR A 1 478 ? 10.431 -8.702 -34.365 1.00 98.31 478 TYR A CA 1
ATOM 3952 C C . TYR A 1 478 ? 10.199 -7.474 -35.234 1.00 98.31 478 TYR A C 1
ATOM 3954 O O . TYR A 1 478 ? 11.163 -6.806 -35.598 1.00 98.31 478 TYR A O 1
ATOM 3962 N N . ASP A 1 479 ? 8.953 -7.163 -35.585 1.00 98.31 479 ASP A N 1
ATOM 3963 C CA . ASP A 1 479 ? 8.676 -5.968 -36.388 1.00 98.31 479 ASP A CA 1
ATOM 3964 C C . ASP A 1 479 ? 8.932 -4.693 -35.571 1.00 98.31 479 ASP A C 1
ATOM 3966 O O . ASP A 1 479 ? 9.587 -3.769 -36.061 1.00 98.31 479 ASP A O 1
ATOM 3970 N N . ILE A 1 480 ? 8.517 -4.694 -34.301 1.00 98.31 480 ILE A N 1
ATOM 3971 C CA . ILE A 1 480 ? 8.792 -3.630 -33.331 1.00 98.31 480 ILE A CA 1
ATOM 3972 C C . ILE A 1 480 ? 9.483 -4.172 -32.074 1.00 98.31 480 ILE A C 1
ATOM 3974 O O . ILE A 1 480 ? 9.172 -5.263 -31.591 1.00 98.31 480 ILE A O 1
ATOM 3978 N N . ILE A 1 481 ? 10.417 -3.402 -31.514 1.00 98.31 481 ILE A N 1
ATOM 3979 C CA . ILE A 1 481 ? 11.025 -3.688 -30.207 1.00 98.31 481 ILE A CA 1
ATOM 3980 C C . ILE A 1 481 ? 10.880 -2.470 -29.299 1.00 98.31 481 ILE A C 1
ATOM 3982 O O . ILE A 1 481 ? 11.324 -1.385 -29.664 1.00 98.31 481 ILE A O 1
ATOM 3986 N N . ILE A 1 482 ? 10.309 -2.660 -28.110 1.00 96.75 482 ILE A N 1
ATOM 3987 C CA . ILE A 1 482 ? 10.149 -1.632 -27.082 1.00 96.75 482 ILE A CA 1
ATOM 3988 C C . ILE A 1 482 ? 11.096 -1.894 -25.912 1.00 96.75 482 ILE A C 1
ATOM 3990 O O . ILE A 1 482 ? 11.184 -3.007 -25.383 1.00 96.75 482 ILE A O 1
ATOM 3994 N N . LEU A 1 483 ? 11.795 -0.840 -25.502 1.00 93.38 483 LEU A N 1
ATOM 3995 C CA . LEU A 1 483 ? 12.704 -0.800 -24.366 1.00 93.38 483 LEU A CA 1
ATOM 3996 C C . LEU A 1 483 ? 12.255 0.318 -23.406 1.00 93.38 483 LEU A C 1
ATOM 3998 O O . LEU A 1 483 ? 12.602 1.479 -23.626 1.00 93.38 483 LEU A O 1
ATOM 4002 N N . ASP A 1 484 ? 11.511 -0.025 -22.345 1.00 88.62 484 ASP A N 1
ATOM 4003 C CA . ASP A 1 484 ? 11.048 0.929 -21.310 1.00 88.62 484 ASP A CA 1
ATOM 4004 C C . ASP A 1 484 ? 11.659 0.638 -19.920 1.00 88.62 484 ASP A C 1
ATOM 4006 O O . ASP A 1 484 ? 10.986 0.167 -19.001 1.00 88.62 484 ASP A O 1
ATOM 4010 N N . PRO A 1 485 ? 12.968 0.860 -19.728 1.00 83.62 485 PRO A N 1
ATOM 4011 C CA . PRO A 1 485 ? 13.632 0.549 -18.472 1.00 83.62 485 PRO A CA 1
ATOM 4012 C C . PRO A 1 485 ? 13.163 1.480 -17.344 1.00 83.62 485 PRO A C 1
ATOM 4014 O O . PRO A 1 485 ? 13.435 2.683 -17.343 1.00 83.62 485 PRO A O 1
ATOM 4017 N N . TRP A 1 486 ? 12.528 0.916 -16.312 1.00 66.44 486 TRP A N 1
ATOM 4018 C CA . TRP A 1 486 ? 12.163 1.681 -15.121 1.00 66.44 486 TRP A CA 1
ATOM 4019 C C . TRP A 1 486 ? 13.405 2.016 -14.286 1.00 66.44 486 TRP A C 1
ATOM 4021 O O . TRP A 1 486 ? 13.943 1.154 -13.600 1.00 66.44 486 TRP A O 1
ATOM 4031 N N . VAL A 1 487 ? 13.792 3.297 -14.299 1.00 49.72 487 VAL A N 1
ATOM 4032 C CA . VAL A 1 487 ? 14.641 3.955 -13.291 1.00 49.72 487 VAL A CA 1
ATOM 4033 C C . VAL A 1 487 ? 16.088 3.400 -13.223 1.00 49.72 487 VAL A C 1
ATOM 4035 O O . VAL A 1 487 ? 16.362 2.341 -12.673 1.00 49.72 487 VAL A O 1
ATOM 4038 N N . TYR A 1 488 ? 17.038 4.189 -13.748 1.00 47.22 488 TYR A N 1
ATOM 4039 C CA . TYR A 1 488 ? 18.505 4.003 -13.677 1.00 47.22 488 TYR A CA 1
ATOM 4040 C C . TYR A 1 488 ? 19.175 2.955 -14.590 1.00 47.22 488 TYR A C 1
ATOM 4042 O O . TYR A 1 488 ? 20.201 2.384 -14.219 1.00 47.22 488 TYR A O 1
ATOM 4050 N N . LEU A 1 489 ? 18.750 2.795 -15.850 1.00 48.38 489 LEU A N 1
ATOM 4051 C CA . LEU A 1 489 ? 19.762 2.528 -16.889 1.00 48.38 489 LEU A CA 1
ATOM 4052 C C . LEU A 1 489 ? 20.497 3.848 -17.168 1.00 48.38 489 LEU A C 1
ATOM 4054 O O . LEU A 1 489 ? 20.252 4.506 -18.174 1.00 48.38 489 LEU A O 1
ATOM 4058 N N . GLU A 1 490 ? 21.357 4.273 -16.233 1.00 48.62 490 GLU A N 1
ATOM 4059 C CA . GLU A 1 490 ? 22.046 5.575 -16.286 1.00 48.62 490 GLU A CA 1
ATOM 4060 C C . GLU A 1 490 ? 22.951 5.737 -17.507 1.00 48.62 490 GLU A C 1
ATOM 4062 O O . GLU A 1 490 ? 23.316 6.860 -17.828 1.00 48.62 490 GLU A O 1
ATOM 4067 N N . LYS A 1 491 ? 23.230 4.657 -18.247 1.00 53.81 491 LYS A N 1
ATOM 4068 C CA . LYS A 1 491 ? 23.540 4.684 -19.681 1.00 53.81 491 LYS A CA 1
ATOM 4069 C C . LYS A 1 491 ? 22.953 3.399 -20.271 1.00 53.81 491 LYS A C 1
ATOM 4071 O O . LYS A 1 491 ? 23.361 2.330 -19.807 1.00 53.81 491 LYS A O 1
ATOM 4076 N N . PRO A 1 492 ? 22.023 3.422 -21.251 1.00 54.25 492 PRO A N 1
ATOM 4077 C CA . PRO A 1 492 ? 21.732 2.210 -22.010 1.00 54.25 492 PRO A CA 1
ATOM 4078 C C . PRO A 1 492 ? 23.083 1.684 -22.477 1.00 54.25 492 PRO A C 1
ATOM 4080 O O . PRO A 1 492 ? 23.874 2.457 -23.020 1.00 54.25 492 PRO A O 1
ATOM 4083 N N . ASN A 1 493 ? 23.412 0.426 -22.166 1.00 65.12 493 ASN A N 1
ATOM 4084 C CA . ASN A 1 493 ? 24.654 -0.163 -22.644 1.00 65.12 493 ASN A CA 1
ATOM 4085 C C . ASN A 1 493 ? 24.591 -0.071 -24.162 1.00 65.12 493 ASN A C 1
ATOM 4087 O O . ASN A 1 493 ? 23.888 -0.849 -24.791 1.00 65.12 493 ASN A O 1
ATOM 4091 N N . VAL A 1 494 ? 25.241 0.930 -24.747 1.00 67.19 494 VAL A N 1
ATOM 4092 C CA . VAL A 1 494 ? 24.934 1.300 -26.125 1.00 67.19 494 VAL A CA 1
ATOM 4093 C C . VAL A 1 494 ? 25.300 0.163 -27.085 1.00 67.19 494 VAL A C 1
ATOM 4095 O O . VAL A 1 494 ? 24.733 0.056 -28.167 1.00 67.19 494 VAL A O 1
ATOM 4098 N N . GLY A 1 495 ? 26.162 -0.759 -26.638 1.00 73.44 495 GLY A N 1
ATOM 4099 C CA . GLY A 1 495 ? 26.427 -2.022 -27.314 1.00 73.44 495 GLY A CA 1
ATOM 4100 C C . GLY A 1 495 ? 25.183 -2.891 -27.533 1.00 73.44 495 GLY A C 1
ATOM 4101 O O . GLY A 1 495 ? 25.082 -3.500 -28.591 1.00 73.44 495 GLY A O 1
ATOM 4102 N N . ILE A 1 496 ? 24.200 -2.900 -26.617 1.00 86.25 496 ILE A N 1
ATOM 4103 C CA . ILE A 1 496 ? 22.959 -3.665 -26.826 1.00 86.25 496 ILE A CA 1
ATOM 4104 C C . ILE A 1 496 ? 22.084 -3.062 -27.928 1.00 86.25 496 ILE A C 1
ATOM 4106 O O . ILE A 1 496 ? 21.296 -3.778 -28.531 1.00 86.25 496 ILE A O 1
ATOM 4110 N N . ILE A 1 497 ? 22.218 -1.769 -28.243 1.00 89.56 497 ILE A N 1
ATOM 4111 C CA . ILE A 1 497 ? 21.380 -1.150 -29.277 1.00 89.56 497 ILE A CA 1
ATOM 4112 C C . ILE A 1 497 ? 21.641 -1.806 -30.630 1.00 89.56 497 ILE A C 1
ATOM 4114 O O . ILE A 1 497 ? 20.691 -2.111 -31.339 1.00 89.56 497 ILE A O 1
ATOM 4118 N N . ARG A 1 498 ? 22.900 -2.130 -30.946 1.00 92.75 498 ARG A N 1
ATOM 4119 C CA . ARG A 1 498 ? 23.250 -2.870 -32.166 1.00 92.75 498 ARG A CA 1
ATOM 4120 C C . ARG A 1 498 ? 22.606 -4.258 -32.207 1.00 92.75 498 ARG A C 1
ATOM 4122 O O . ARG A 1 498 ? 22.128 -4.703 -33.253 1.00 92.75 498 ARG A O 1
ATOM 4129 N N . ASP A 1 499 ? 22.589 -4.947 -31.072 1.00 95.38 499 ASP A N 1
ATOM 4130 C CA . ASP A 1 499 ? 21.975 -6.267 -30.934 1.00 95.38 499 ASP A CA 1
ATOM 4131 C C . ASP A 1 499 ? 20.447 -6.183 -31.094 1.00 95.38 499 ASP A C 1
ATOM 4133 O O . ASP A 1 499 ? 19.852 -6.967 -31.830 1.00 95.38 499 ASP A O 1
ATOM 4137 N N . ILE A 1 500 ? 19.817 -5.171 -30.493 1.00 95.62 500 ILE A N 1
ATOM 4138 C CA . ILE A 1 500 ? 18.382 -4.886 -30.617 1.00 95.62 500 ILE A CA 1
ATOM 4139 C C . ILE A 1 500 ? 18.014 -4.515 -32.057 1.00 95.62 500 ILE A C 1
ATOM 4141 O O . ILE A 1 500 ? 17.080 -5.088 -32.609 1.00 95.62 500 ILE A O 1
ATOM 4145 N N . VAL A 1 501 ? 18.762 -3.618 -32.703 1.00 96.44 501 VAL A N 1
ATOM 4146 C CA . VAL A 1 501 ? 18.554 -3.252 -34.117 1.00 96.44 501 VAL A CA 1
ATOM 4147 C C . VAL A 1 501 ? 18.701 -4.480 -35.017 1.00 96.44 501 VAL A C 1
ATOM 4149 O O . VAL A 1 501 ? 17.972 -4.619 -35.992 1.00 96.44 501 VAL A O 1
ATOM 4152 N N . SER A 1 502 ? 19.581 -5.421 -34.664 1.00 96.50 502 SER A N 1
ATOM 4153 C CA . SER A 1 502 ? 19.711 -6.686 -35.396 1.00 96.50 502 SER A CA 1
ATOM 4154 C C . SER A 1 502 ? 18.493 -7.599 -35.253 1.00 96.50 502 SER A C 1
ATOM 4156 O O . SER A 1 502 ? 18.252 -8.384 -36.162 1.00 96.50 502 SER A O 1
ATOM 4158 N N . LEU A 1 503 ? 17.743 -7.515 -34.150 1.00 97.69 503 LEU A N 1
ATOM 4159 C CA . LEU A 1 503 ? 16.498 -8.260 -33.925 1.00 97.69 503 LEU A CA 1
ATOM 4160 C C . LEU A 1 503 ? 15.255 -7.555 -34.486 1.00 97.69 503 LEU A C 1
ATOM 4162 O O . LEU A 1 503 ? 14.239 -8.204 -34.712 1.00 97.69 503 LEU A O 1
ATOM 4166 N N . CYS A 1 504 ? 15.297 -6.237 -34.649 1.00 98.00 504 CYS A N 1
ATOM 4167 C CA . CYS A 1 504 ? 14.151 -5.423 -35.045 1.00 98.00 504 CYS A CA 1
ATOM 4168 C C . CYS A 1 504 ? 14.060 -5.306 -36.563 1.00 98.00 504 CYS A C 1
ATOM 4170 O O . CYS A 1 504 ? 15.079 -5.018 -37.157 1.00 98.00 504 CYS A O 1
ATOM 4172 N N . LYS A 1 505 ? 12.898 -5.435 -37.208 1.00 97.94 505 LYS A N 1
ATOM 4173 C CA . LYS A 1 505 ? 12.749 -5.230 -38.661 1.00 97.94 505 LYS A CA 1
ATOM 4174 C C . LYS A 1 505 ? 12.342 -3.807 -39.036 1.00 97.94 505 LYS A C 1
ATOM 4176 O O . LYS A 1 505 ? 12.799 -3.338 -40.071 1.00 97.94 505 LYS A O 1
ATOM 4181 N N . LEU A 1 506 ? 11.486 -3.150 -38.244 1.00 97.44 506 LEU A N 1
ATOM 4182 C CA . LEU A 1 506 ? 10.919 -1.839 -38.586 1.00 97.44 506 LEU A CA 1
ATOM 4183 C C . LEU A 1 506 ? 11.341 -0.750 -37.597 1.00 97.44 506 LEU A C 1
ATOM 4185 O O . LEU A 1 506 ? 12.038 0.188 -37.983 1.00 97.44 506 LEU A O 1
ATOM 4189 N N . TYR A 1 507 ? 10.924 -0.865 -36.331 1.00 98.19 507 TYR A N 1
ATOM 4190 C CA . TYR A 1 507 ? 11.063 0.209 -35.344 1.00 98.19 507 TYR A CA 1
ATOM 4191 C C . TYR A 1 507 ? 11.601 -0.269 -33.995 1.00 98.19 507 TYR A C 1
ATOM 4193 O O . TYR A 1 507 ? 11.133 -1.254 -33.424 1.00 98.19 507 TYR A O 1
ATOM 4201 N N . VAL A 1 508 ? 12.566 0.464 -33.444 1.00 97.56 508 VAL A N 1
ATOM 4202 C CA . VAL A 1 508 ? 12.964 0.344 -32.035 1.00 97.56 508 VAL A CA 1
ATOM 4203 C C . VAL A 1 508 ? 12.426 1.558 -31.289 1.00 97.56 508 VAL A C 1
ATOM 4205 O O . VAL A 1 508 ? 12.737 2.683 -31.662 1.00 97.56 508 VAL A O 1
ATOM 4208 N N . VAL A 1 509 ? 11.637 1.344 -30.240 1.00 96.19 509 VAL A N 1
ATOM 4209 C CA . VAL A 1 509 ? 11.075 2.402 -29.393 1.00 96.19 509 VAL A CA 1
ATOM 4210 C C . VAL A 1 509 ? 11.726 2.326 -28.018 1.00 96.19 509 VAL A C 1
ATOM 4212 O O . VAL A 1 509 ? 11.749 1.269 -27.393 1.00 96.19 509 VAL A O 1
ATOM 4215 N N . ILE A 1 510 ? 12.287 3.434 -27.547 1.00 93.62 510 ILE A N 1
ATOM 4216 C CA . ILE A 1 510 ? 13.071 3.489 -26.311 1.00 93.62 510 ILE A CA 1
ATOM 4217 C C . ILE A 1 510 ? 12.569 4.643 -25.453 1.00 93.62 510 ILE A C 1
ATOM 4219 O O . ILE A 1 510 ? 12.445 5.763 -25.949 1.00 93.62 510 ILE A O 1
ATOM 4223 N N . SER A 1 511 ? 12.326 4.401 -24.166 1.00 90.25 511 SER A N 1
ATOM 4224 C CA . SER A 1 511 ? 12.071 5.488 -23.220 1.00 90.25 511 SER A CA 1
ATOM 4225 C C . SER A 1 511 ? 13.391 6.038 -22.665 1.00 90.25 511 SER A C 1
ATOM 4227 O O . SER A 1 511 ? 14.255 5.295 -22.193 1.00 90.25 511 SER A O 1
ATOM 4229 N N . LEU A 1 512 ? 13.591 7.356 -22.753 1.00 89.44 512 LEU A N 1
ATOM 4230 C CA . LEU A 1 512 ? 14.808 8.043 -22.295 1.00 89.44 512 LEU A CA 1
ATOM 4231 C C . LEU A 1 512 ? 14.445 9.345 -21.577 1.00 89.44 512 LEU A C 1
ATOM 4233 O O . LEU A 1 512 ? 13.445 9.974 -21.902 1.00 89.44 512 LEU A O 1
ATOM 4237 N N . THR A 1 513 ? 15.260 9.782 -20.615 1.00 87.69 513 THR A N 1
ATOM 4238 C CA . THR A 1 513 ? 15.054 11.072 -19.922 1.00 87.69 513 THR A CA 1
ATOM 4239 C C . THR A 1 513 ? 16.177 12.055 -20.221 1.00 87.69 513 THR A C 1
ATOM 4241 O O . THR A 1 513 ? 17.310 11.631 -20.491 1.00 87.69 513 THR A O 1
ATOM 4244 N N . SER A 1 514 ? 15.908 13.362 -20.105 1.00 87.06 514 SER A N 1
ATOM 4245 C CA . SER A 1 514 ? 16.936 14.407 -20.247 1.00 87.06 514 SER A CA 1
ATOM 4246 C C . SER A 1 514 ? 18.138 14.145 -19.335 1.00 87.06 514 SER A C 1
ATOM 4248 O O . SER A 1 514 ? 19.289 14.272 -19.752 1.00 87.06 514 SER A O 1
ATOM 4250 N N . TYR A 1 515 ? 17.887 13.761 -18.079 1.00 83.69 515 TYR A N 1
ATOM 4251 C CA . TYR A 1 515 ? 18.941 13.590 -17.075 1.00 83.69 515 TYR A CA 1
ATOM 4252 C C . TYR A 1 515 ? 19.719 12.284 -17.207 1.00 83.69 515 TYR A C 1
ATOM 4254 O O . TYR A 1 515 ? 20.919 12.293 -16.956 1.00 83.69 515 TYR A O 1
ATOM 4262 N N . SER A 1 516 ? 19.071 11.179 -17.585 1.00 77.44 516 SER A N 1
ATOM 4263 C CA . SER A 1 516 ? 19.748 9.878 -17.669 1.00 77.44 516 SER A CA 1
ATOM 4264 C C . SER A 1 516 ? 20.428 9.630 -19.012 1.00 77.44 516 SER A C 1
ATOM 4266 O O . SER A 1 516 ? 21.364 8.840 -19.074 1.00 77.44 516 SER A O 1
ATOM 4268 N N . PHE A 1 517 ? 19.978 10.275 -20.091 1.00 86.56 517 PHE A N 1
ATOM 4269 C CA . PHE A 1 517 ? 20.492 9.994 -21.430 1.00 86.56 517 PHE A CA 1
ATOM 4270 C C . PHE A 1 517 ? 21.061 11.224 -22.126 1.00 86.56 517 PHE A C 1
ATOM 4272 O O . PHE A 1 517 ? 22.247 11.234 -22.448 1.00 86.56 517 PHE A O 1
ATOM 4279 N N . PHE A 1 518 ? 20.256 12.261 -22.344 1.00 89.00 518 PHE A N 1
ATOM 4280 C CA . PHE A 1 518 ? 20.656 13.368 -23.213 1.00 89.00 518 PHE A CA 1
ATOM 4281 C C . PHE A 1 518 ? 21.824 14.171 -22.636 1.00 89.00 518 PHE A C 1
ATOM 4283 O O . PHE A 1 518 ? 22.881 14.260 -23.266 1.00 89.00 518 PHE A O 1
ATOM 4290 N N . LYS A 1 519 ? 21.688 14.666 -21.397 1.00 88.06 519 LYS A N 1
ATOM 4291 C CA . LYS A 1 519 ? 22.731 15.463 -20.731 1.00 88.06 519 LYS A CA 1
ATOM 4292 C C . LYS A 1 519 ? 24.048 14.690 -20.556 1.00 88.06 519 LYS A C 1
ATOM 4294 O O . LYS A 1 519 ? 25.077 15.232 -20.956 1.00 88.06 519 LYS A O 1
ATOM 4299 N N . PRO A 1 520 ? 24.067 13.438 -20.047 1.00 84.06 520 PRO A N 1
ATOM 4300 C CA . PRO A 1 520 ? 25.322 12.703 -19.848 1.00 84.06 520 PRO A CA 1
ATOM 4301 C C . PRO A 1 520 ? 26.025 12.266 -21.137 1.00 84.06 520 PRO A C 1
ATOM 4303 O O . PRO A 1 520 ? 27.203 11.916 -21.092 1.00 84.06 520 PRO A O 1
ATOM 4306 N N . ASN A 1 521 ? 25.311 12.217 -22.267 1.00 83.75 521 ASN A N 1
ATOM 4307 C CA . ASN A 1 521 ? 25.871 11.807 -23.557 1.00 83.75 521 ASN A CA 1
ATOM 4308 C C . ASN A 1 521 ? 26.076 12.984 -24.522 1.00 83.75 521 ASN A C 1
ATOM 4310 O O . ASN A 1 521 ? 26.477 12.751 -25.663 1.00 83.75 521 ASN A O 1
ATOM 4314 N N . HIS A 1 522 ? 25.812 14.219 -24.078 1.00 91.69 522 HIS A N 1
ATOM 4315 C CA . HIS A 1 522 ? 25.862 15.429 -24.904 1.00 91.69 522 HIS A CA 1
ATOM 4316 C C . HIS A 1 522 ? 25.055 15.288 -26.205 1.00 91.69 522 HIS A C 1
ATOM 4318 O O . HIS A 1 522 ? 25.501 15.689 -27.279 1.00 91.69 522 HIS A O 1
ATOM 4324 N N . VAL A 1 523 ? 23.877 14.668 -26.105 1.00 92.44 523 VAL A N 1
ATOM 4325 C CA . VAL A 1 523 ? 22.949 14.503 -27.228 1.00 92.44 523 VAL A CA 1
ATOM 4326 C C . VAL A 1 523 ? 21.944 15.637 -27.176 1.00 92.44 523 VAL A C 1
ATOM 4328 O O . VAL A 1 523 ? 21.324 15.862 -26.138 1.00 92.44 523 VAL A O 1
ATOM 4331 N N . GLU A 1 524 ? 21.782 16.346 -28.289 1.00 94.31 524 GLU A N 1
ATOM 4332 C CA . GLU A 1 524 ? 20.724 17.346 -28.419 1.00 94.31 524 GLU A CA 1
ATOM 4333 C C . GLU A 1 524 ? 19.355 16.665 -28.287 1.00 94.31 524 GLU A C 1
ATOM 4335 O O . GLU A 1 524 ? 19.115 15.615 -28.887 1.00 94.31 524 GLU A O 1
ATOM 4340 N N . GLU A 1 525 ? 18.458 17.259 -27.496 1.00 94.00 525 GLU A N 1
ATOM 4341 C CA . GLU A 1 525 ? 17.074 16.800 -27.290 1.00 94.00 525 GLU A CA 1
ATOM 4342 C C . GLU A 1 525 ? 16.205 17.129 -28.522 1.00 94.00 525 GLU A C 1
ATOM 4344 O O . GLU A 1 525 ? 15.172 17.787 -28.430 1.00 94.00 525 GLU A O 1
ATOM 4349 N N . THR A 1 526 ? 16.670 16.709 -29.700 1.00 94.81 526 THR A N 1
ATOM 4350 C CA . THR A 1 526 ? 16.083 16.946 -31.024 1.00 94.81 526 THR A CA 1
ATOM 4351 C C . THR A 1 526 ? 16.080 15.656 -31.842 1.00 94.81 526 THR A C 1
ATOM 4353 O O . THR A 1 526 ? 16.862 14.733 -31.581 1.00 94.81 526 THR A O 1
ATOM 4356 N N . LYS A 1 527 ? 15.222 15.597 -32.868 1.00 96.19 527 LYS A N 1
ATOM 4357 C CA . LYS A 1 527 ? 15.169 14.487 -33.833 1.00 96.19 527 LYS A CA 1
ATOM 4358 C C . LYS A 1 527 ? 16.557 14.214 -34.430 1.00 96.19 527 LYS A C 1
ATOM 4360 O O . LYS A 1 527 ? 17.049 13.085 -34.430 1.00 96.19 527 LYS A O 1
ATOM 4365 N N . GLU A 1 528 ? 17.224 15.274 -34.873 1.00 97.12 528 GLU A N 1
ATOM 4366 C CA . GLU A 1 528 ? 18.528 15.236 -35.5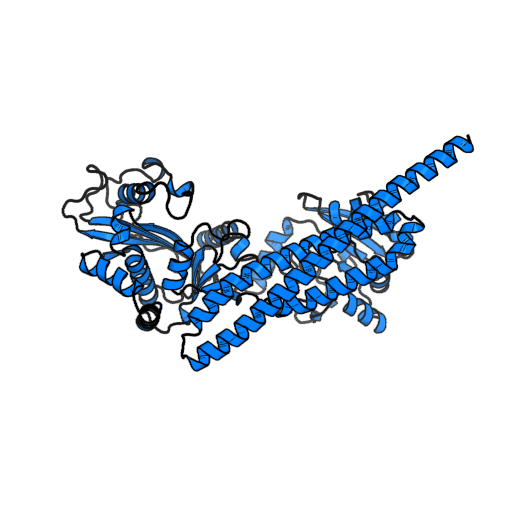31 1.00 97.12 528 GLU A CA 1
ATOM 4367 C C . GLU A 1 528 ? 19.648 14.807 -34.576 1.00 97.12 528 GLU A C 1
ATOM 4369 O O . GLU A 1 528 ? 20.539 14.052 -34.975 1.00 97.12 528 GLU A O 1
ATOM 4374 N N . GLY A 1 529 ? 19.612 15.270 -33.322 1.00 96.50 529 GLY A N 1
ATOM 4375 C CA . GLY A 1 529 ? 20.581 14.901 -32.290 1.00 96.50 529 GLY A CA 1
ATOM 4376 C C . GLY A 1 529 ? 20.541 13.408 -31.983 1.00 96.50 529 GLY A C 1
ATOM 4377 O O . GLY A 1 529 ? 21.574 12.730 -32.011 1.00 96.50 529 GLY A O 1
ATOM 4378 N N . VAL A 1 530 ? 19.332 12.883 -31.770 1.00 95.25 530 VAL A N 1
ATOM 4379 C CA . VAL A 1 530 ? 19.077 11.454 -31.558 1.00 95.25 530 VAL A CA 1
ATOM 4380 C C . VAL A 1 530 ? 19.520 10.638 -32.769 1.00 95.25 530 VAL A C 1
ATOM 4382 O O . VAL A 1 530 ? 20.289 9.686 -32.611 1.00 95.25 530 VAL A O 1
ATOM 4385 N N . PHE A 1 531 ? 19.099 11.029 -33.975 1.00 96.94 531 PHE A N 1
ATOM 4386 C CA . PHE A 1 531 ? 19.453 10.321 -35.203 1.00 96.94 531 PHE A CA 1
ATOM 4387 C C . PHE A 1 531 ? 20.971 10.216 -35.381 1.00 96.94 531 PHE A C 1
ATOM 4389 O O . PHE A 1 531 ? 21.501 9.109 -35.482 1.00 96.94 531 PHE A O 1
ATOM 4396 N N . LYS A 1 532 ? 21.694 11.343 -35.318 1.00 96.56 532 LYS A N 1
ATOM 4397 C CA . LYS A 1 532 ? 23.163 11.370 -35.437 1.00 96.56 532 LYS A CA 1
ATOM 4398 C C . LYS A 1 532 ? 23.837 10.496 -34.383 1.00 96.56 532 LYS A C 1
ATOM 4400 O O . LYS A 1 532 ? 24.813 9.804 -34.681 1.00 96.56 532 LYS A O 1
ATOM 4405 N N . PHE A 1 533 ? 23.337 10.525 -33.146 1.00 94.81 533 PHE A N 1
ATOM 4406 C CA . PHE A 1 533 ? 23.903 9.733 -32.062 1.00 94.81 533 PHE A CA 1
ATOM 4407 C C . PHE A 1 533 ? 23.786 8.230 -32.333 1.00 94.81 533 PHE A C 1
ATOM 4409 O O . PHE A 1 533 ? 24.773 7.504 -32.167 1.00 94.81 533 PHE A O 1
ATOM 4416 N N . PHE A 1 534 ? 22.606 7.760 -32.736 1.00 94.50 534 PHE A N 1
ATOM 4417 C CA . PHE A 1 534 ? 22.352 6.336 -32.940 1.00 94.50 534 PHE A CA 1
ATOM 4418 C C . PHE A 1 534 ? 22.881 5.820 -34.285 1.00 94.50 534 PHE A C 1
ATOM 4420 O O . PHE A 1 534 ? 23.519 4.768 -34.302 1.00 94.50 534 PHE A O 1
ATOM 4427 N N . GLN A 1 535 ? 22.746 6.580 -35.374 1.00 96.00 535 GLN A N 1
ATOM 4428 C CA . GLN A 1 535 ? 23.264 6.202 -36.695 1.00 96.00 535 GLN A CA 1
ATOM 4429 C C . GLN A 1 535 ? 24.785 5.999 -36.684 1.00 96.00 535 GLN A C 1
ATOM 4431 O O . GLN A 1 535 ? 25.294 5.051 -37.276 1.00 96.00 535 GLN A O 1
ATOM 4436 N N . LYS A 1 536 ? 25.533 6.826 -35.935 1.00 93.12 536 LYS A N 1
ATOM 4437 C CA . LYS A 1 536 ? 26.991 6.661 -35.769 1.00 93.12 536 LYS A CA 1
ATOM 4438 C C . LYS A 1 536 ? 27.385 5.287 -35.199 1.00 93.12 536 LYS A C 1
ATOM 4440 O O . LYS A 1 536 ? 28.545 4.890 -35.286 1.00 93.12 536 LYS A O 1
ATOM 4445 N N . ARG A 1 537 ? 26.452 4.586 -34.556 1.00 91.06 537 ARG A N 1
ATOM 4446 C CA . ARG A 1 537 ? 26.683 3.299 -33.885 1.00 91.06 537 ARG A CA 1
ATOM 4447 C C . ARG A 1 537 ? 26.117 2.123 -34.657 1.00 91.06 537 ARG A C 1
ATOM 4449 O O . ARG A 1 537 ? 26.621 1.014 -34.499 1.00 91.06 537 ARG A O 1
ATOM 4456 N N . ASP A 1 538 ? 25.092 2.370 -35.460 1.00 94.25 538 ASP A N 1
ATOM 4457 C CA . ASP A 1 538 ? 24.492 1.378 -36.329 1.00 94.25 538 ASP A CA 1
ATOM 4458 C C . ASP A 1 538 ? 23.941 2.053 -37.587 1.00 94.25 538 ASP A C 1
ATOM 4460 O O . ASP A 1 538 ? 22.932 2.756 -37.547 1.00 94.25 538 ASP A O 1
ATOM 4464 N N . GLU A 1 539 ? 24.615 1.829 -38.712 1.00 96.06 539 GLU A N 1
ATOM 4465 C CA . GLU A 1 539 ? 24.268 2.417 -40.010 1.00 96.06 539 GLU A CA 1
ATOM 4466 C C . GLU A 1 539 ? 22.913 1.945 -40.553 1.00 96.06 539 GLU A C 1
ATOM 4468 O O . GLU A 1 539 ? 22.340 2.596 -41.423 1.00 96.06 539 GLU A O 1
ATOM 4473 N N . ARG A 1 540 ? 22.370 0.842 -40.016 1.00 96.81 540 ARG A N 1
ATOM 4474 C CA . ARG A 1 540 ? 21.034 0.343 -40.375 1.00 96.81 540 ARG A CA 1
ATOM 4475 C C . ARG A 1 540 ? 19.921 1.248 -39.855 1.00 96.81 540 ARG A C 1
ATOM 4477 O O . ARG A 1 540 ? 18.767 1.054 -40.219 1.00 96.81 540 ARG A O 1
ATOM 4484 N N . ILE A 1 541 ? 20.235 2.206 -38.985 1.00 97.06 541 ILE A N 1
ATOM 4485 C CA . ILE A 1 541 ? 19.288 3.224 -38.537 1.00 97.06 541 ILE A CA 1
ATOM 4486 C C . ILE A 1 541 ? 19.237 4.323 -39.598 1.00 97.06 541 ILE A C 1
ATOM 4488 O O . ILE A 1 541 ? 20.209 5.052 -39.801 1.00 97.06 541 ILE A O 1
ATOM 4492 N N . ILE A 1 542 ? 18.088 4.445 -40.260 1.00 96.25 542 ILE A N 1
ATOM 4493 C CA . ILE A 1 542 ? 17.893 5.359 -41.399 1.00 96.25 542 ILE A CA 1
ATOM 4494 C C . ILE A 1 542 ? 17.089 6.612 -41.053 1.00 96.25 542 ILE A C 1
ATOM 4496 O O . ILE A 1 542 ? 17.131 7.584 -41.799 1.00 96.25 542 ILE A O 1
ATOM 4500 N N . ASP A 1 543 ? 16.362 6.593 -39.937 1.00 96.62 543 ASP A N 1
ATOM 4501 C CA . ASP A 1 543 ? 15.665 7.753 -39.381 1.00 96.62 543 ASP A CA 1
ATOM 4502 C C . ASP A 1 543 ? 15.526 7.566 -37.864 1.00 96.62 543 ASP A C 1
ATOM 4504 O O . ASP A 1 543 ? 15.593 6.441 -37.354 1.00 96.62 543 ASP A O 1
ATOM 4508 N N . ALA A 1 544 ? 15.320 8.656 -37.139 1.00 96.19 544 ALA A N 1
ATOM 4509 C CA . ALA A 1 544 ? 14.927 8.607 -35.738 1.00 96.19 544 ALA A CA 1
ATOM 4510 C C . ALA A 1 544 ? 13.875 9.669 -35.461 1.00 96.19 544 ALA A C 1
ATOM 4512 O O . ALA A 1 544 ? 13.902 10.698 -36.108 1.00 96.19 544 ALA A O 1
ATOM 4513 N N . ASP A 1 545 ? 12.992 9.459 -34.497 1.00 95.31 545 ASP A N 1
ATOM 4514 C CA . ASP A 1 545 ? 12.005 10.437 -34.048 1.00 95.31 545 ASP A CA 1
ATOM 4515 C C . ASP A 1 545 ? 12.073 10.615 -32.528 1.00 95.31 545 ASP A C 1
ATOM 4517 O O . ASP A 1 545 ? 12.604 9.761 -31.807 1.00 95.31 545 ASP A O 1
ATOM 4521 N N . LEU A 1 546 ? 11.554 11.741 -32.046 1.00 92.38 546 LEU A N 1
ATOM 4522 C CA . LEU A 1 546 ? 11.566 12.114 -30.639 1.00 92.38 546 LEU A CA 1
ATOM 4523 C C . LEU A 1 546 ? 10.223 12.735 -30.253 1.00 92.38 546 LEU A C 1
ATOM 4525 O O . LEU A 1 546 ? 9.864 13.806 -30.737 1.00 92.38 546 LEU A O 1
ATOM 4529 N N . SER A 1 547 ? 9.506 12.100 -29.326 1.00 87.81 547 SER A N 1
ATOM 4530 C CA . SER A 1 547 ? 8.247 12.631 -28.788 1.00 87.81 547 SER A CA 1
ATOM 4531 C C . SER A 1 547 ? 8.262 12.674 -27.262 1.00 87.81 547 SER A C 1
ATOM 4533 O O . SER A 1 547 ? 8.846 11.815 -26.603 1.00 87.81 547 SER A O 1
ATOM 4535 N N . VAL A 1 548 ? 7.646 13.704 -26.676 1.00 80.94 548 VAL A N 1
ATOM 4536 C CA . VAL A 1 548 ? 7.567 13.861 -25.216 1.00 80.94 548 VAL A CA 1
ATOM 4537 C C . VAL A 1 548 ? 6.477 12.939 -24.671 1.00 80.94 548 VAL A C 1
ATOM 4539 O O . VAL A 1 548 ? 5.313 13.072 -25.035 1.00 80.94 548 VAL A O 1
ATOM 4542 N N . SER A 1 549 ? 6.852 12.029 -23.774 1.00 71.31 549 SER A N 1
ATOM 4543 C CA . SER A 1 549 ? 5.950 11.081 -23.108 1.00 71.31 549 SER A CA 1
ATOM 4544 C C . SER A 1 549 ? 5.272 11.696 -21.876 1.00 71.31 549 SER A C 1
ATOM 4546 O O . SER A 1 549 ? 4.058 11.599 -21.722 1.00 71.31 549 SER A O 1
ATOM 4548 N N . THR A 1 550 ? 6.021 12.381 -21.000 1.00 71.12 550 THR A N 1
ATOM 4549 C CA . THR A 1 550 ? 5.445 13.086 -19.834 1.00 71.12 550 THR A CA 1
ATOM 4550 C C . THR A 1 550 ? 6.289 14.295 -19.409 1.00 71.12 550 THR A C 1
ATOM 4552 O O . THR A 1 550 ? 7.497 14.123 -19.202 1.00 71.12 550 THR A O 1
ATOM 4555 N N . PRO A 1 551 ? 5.674 15.475 -19.181 1.00 59.75 551 PRO A N 1
ATOM 4556 C CA . PRO A 1 551 ? 6.338 16.645 -18.610 1.00 59.75 551 PRO A CA 1
ATOM 4557 C C . PRO A 1 551 ? 6.403 16.522 -17.076 1.00 59.75 551 PRO A C 1
ATOM 4559 O O . PRO A 1 551 ? 5.539 16.999 -16.343 1.00 59.75 551 PRO A O 1
ATOM 4562 N N . HIS A 1 552 ? 7.420 15.833 -16.571 1.00 59.53 552 HIS A N 1
ATOM 4563 C CA . HIS A 1 552 ? 7.820 15.851 -15.156 1.00 59.53 552 HIS A CA 1
ATOM 4564 C C . HIS A 1 552 ? 9.295 16.262 -15.065 1.00 59.53 552 HIS A C 1
ATOM 4566 O O . HIS A 1 552 ? 9.947 16.325 -16.105 1.00 59.53 552 HIS A O 1
ATOM 4572 N N . ASP A 1 553 ? 9.816 16.541 -13.860 1.00 43.28 553 ASP A N 1
ATOM 4573 C CA . ASP A 1 553 ? 11.214 16.942 -13.608 1.00 43.28 553 ASP A CA 1
ATOM 4574 C C . ASP A 1 553 ? 12.215 16.049 -14.371 1.00 43.28 553 ASP A C 1
ATOM 4576 O O . ASP A 1 553 ? 12.609 14.979 -13.907 1.00 43.28 553 ASP A O 1
ATOM 4580 N N . GLY A 1 554 ? 12.608 16.489 -15.574 1.00 62.56 554 GLY A N 1
ATOM 4581 C CA . GLY A 1 554 ? 13.540 15.781 -16.451 1.00 62.56 554 GLY A CA 1
ATOM 4582 C C . GLY A 1 554 ? 13.044 15.251 -17.787 1.00 62.56 554 GLY A C 1
ATOM 4583 O O . GLY A 1 554 ? 13.856 14.572 -18.404 1.00 62.56 554 GLY A O 1
ATOM 4584 N N . ASN A 1 555 ? 11.802 15.538 -18.201 1.00 77.62 555 ASN A N 1
ATOM 4585 C CA . ASN A 1 555 ? 11.169 15.143 -19.472 1.00 77.62 555 ASN A CA 1
ATOM 4586 C C . ASN A 1 555 ? 11.437 13.680 -19.883 1.00 77.62 555 ASN A C 1
ATOM 4588 O O . ASN A 1 555 ? 12.526 13.310 -20.317 1.00 77.62 555 ASN A O 1
ATOM 4592 N N . LEU A 1 556 ? 10.415 12.827 -19.797 1.00 85.19 556 LEU A N 1
ATOM 4593 C CA . LEU A 1 556 ? 10.488 11.490 -20.391 1.00 85.19 556 LEU A CA 1
ATOM 4594 C C . LEU A 1 556 ? 10.168 11.593 -21.884 1.00 85.19 556 LEU A C 1
ATOM 4596 O O . LEU A 1 556 ? 9.140 12.168 -22.241 1.00 85.19 556 LEU A O 1
ATOM 4600 N N . TYR A 1 557 ? 11.001 10.997 -22.728 1.00 89.69 557 TYR A N 1
ATOM 4601 C CA . TYR A 1 557 ? 10.847 10.955 -24.177 1.00 89.69 557 TYR A CA 1
ATOM 4602 C C . TYR A 1 557 ? 10.685 9.523 -24.678 1.00 89.69 557 TYR A C 1
ATOM 4604 O O . TYR A 1 557 ? 11.348 8.614 -24.176 1.00 89.69 557 TYR A O 1
ATOM 4612 N N . TRP A 1 558 ? 9.880 9.353 -25.723 1.00 92.88 558 TRP A N 1
ATOM 4613 C CA . TRP A 1 558 ? 9.969 8.212 -26.623 1.00 92.88 558 TRP A CA 1
ATOM 4614 C C . TRP A 1 558 ? 10.923 8.552 -27.764 1.00 92.88 558 TRP A C 1
ATOM 4616 O O . TRP A 1 558 ? 10.654 9.447 -28.567 1.00 92.88 558 TRP A O 1
ATOM 4626 N N . VAL A 1 559 ? 12.033 7.824 -27.825 1.00 94.38 559 VAL A N 1
ATOM 4627 C CA . VAL A 1 559 ? 12.947 7.801 -28.965 1.00 94.38 559 VAL A CA 1
ATOM 4628 C C . VAL A 1 559 ? 12.558 6.644 -29.868 1.00 94.38 559 VAL A C 1
ATOM 4630 O O . VAL A 1 559 ? 12.578 5.491 -29.441 1.00 94.38 559 VAL A O 1
ATOM 4633 N N . VAL A 1 560 ? 12.230 6.944 -31.119 1.00 96.81 560 VAL A N 1
ATOM 4634 C CA . VAL A 1 560 ? 11.911 5.941 -32.138 1.00 96.81 560 VAL A CA 1
ATOM 4635 C C . VAL A 1 560 ? 13.076 5.863 -33.110 1.00 96.81 560 VAL A C 1
ATOM 4637 O O . VAL A 1 560 ? 13.522 6.885 -33.607 1.00 96.81 560 VAL A O 1
ATOM 4640 N N . LEU A 1 561 ? 13.574 4.669 -33.403 1.00 97.19 561 LEU A N 1
ATOM 4641 C CA . LEU A 1 561 ? 14.635 4.428 -34.379 1.00 97.19 561 LEU A CA 1
ATOM 4642 C C . LEU A 1 561 ? 14.056 3.578 -35.504 1.00 97.19 561 LEU A C 1
ATOM 4644 O O . LEU A 1 561 ? 13.570 2.473 -35.253 1.00 97.19 561 LEU A O 1
ATOM 4648 N N . LYS A 1 562 ? 14.104 4.082 -36.736 1.00 97.56 562 LYS A N 1
ATOM 4649 C CA . LYS A 1 562 ? 13.655 3.352 -37.921 1.00 97.56 562 LYS A CA 1
ATOM 4650 C C . LYS A 1 562 ? 14.818 2.560 -38.504 1.00 97.56 562 LYS A C 1
ATOM 4652 O O . LYS A 1 562 ? 15.854 3.140 -38.842 1.00 97.56 562 LYS A O 1
ATOM 4657 N N . ARG A 1 563 ? 14.633 1.250 -38.655 1.00 95.81 563 ARG A N 1
ATOM 4658 C CA . ARG A 1 563 ? 15.577 0.381 -39.358 1.00 95.81 563 ARG A CA 1
ATOM 4659 C C . ARG A 1 563 ? 15.313 0.427 -40.868 1.00 95.81 563 ARG A C 1
ATOM 4661 O O . ARG A 1 563 ? 14.157 0.439 -41.291 1.00 95.81 563 ARG A O 1
ATOM 4668 N N . GLY A 1 564 ? 16.390 0.495 -41.649 1.00 90.81 564 GLY A N 1
ATOM 4669 C CA . GLY A 1 564 ? 16.385 0.437 -43.112 1.00 90.81 564 GLY A CA 1
ATOM 4670 C C . GLY A 1 564 ? 16.809 -0.895 -43.696 1.00 90.81 564 GLY A C 1
ATOM 4671 O O . GLY A 1 564 ? 17.270 -1.782 -42.935 1.00 90.81 564 GLY A O 1
#